Protein AF-A0A7S1IC51-F1 (afdb_monomer)

Organism: NCBI:txid73025

Foldseek 3Di:
DDDDDDDDDDDPPDDDDPPPPPPPDPQPAPPDPDDQQDKDAFFAKWKFWAAQLPDVVAGKFFDPDLCLLADPQRKGWNTAIAIWGFHHIADSVQDDPVPQQVRAGKIFGPRPFMHGLQSDTDDSVDCVNGIGRDHSLRIDGDVRCVVPVLNQAFQEEEEEEAASAPDADDFQDDFRQLQHQCGFLRHPSVVCCLVVVAVCLLRPNRYIYIYTHHHALVSLVVAALVVVVVVIRYPFAAYAYSAQAAQFHPPPPDTRYYHLVSVLVSLVRNVVSRRHYLPWHRSQLQCCQQQVCVLCVCCLAVLLQRFQKDWQFLVNLVVALLVSLVVRQVSSLVSVCNNVPDDVCPDRQQKWKKAGGSDPPQPLIDIGGHSVRSSVSQCCNSVPPRGNTRTIMIGGDDDFQKKKKFKAAQNDQDQDPVVRHGDLDFGPDIWIWDQPDQDPRRTGDTIDTDDPCRCCVPQVVVQPLASSQQRVSVSSSVSVVQVVSCVSPVDRRRMKMWMWGKHDPDRSHIDIHTDHTDIRSRRPSPPPCCSNRSSNSSVLSSLPPPPPPDPPPPPCSVDSSPNDPGDDPPDPPPVPPPPPDPDDDDDDDDDDDD

pLDDT: mean 84.9, std 20.31, range [27.3, 98.75]

Structure (mmCIF, N/CA/C/O backbone):
data_AF-A0A7S1IC51-F1
#
_entry.id   AF-A0A7S1IC51-F1
#
loop_
_atom_site.group_PDB
_atom_site.id
_atom_site.type_symbol
_atom_site.label_atom_id
_atom_site.label_alt_id
_atom_site.label_comp_id
_atom_site.label_asym_id
_atom_site.label_entity_id
_atom_site.label_seq_id
_atom_site.pdbx_PDB_ins_code
_atom_site.Cartn_x
_atom_site.Cartn_y
_atom_site.Cartn_z
_atom_site.occupancy
_atom_site.B_iso_or_equiv
_atom_site.auth_seq_id
_atom_site.auth_comp_id
_atom_site.auth_asym_id
_atom_site.auth_atom_id
_atom_site.pdbx_PDB_model_num
ATOM 1 N N . MET A 1 1 ? 12.422 -2.568 69.561 1.00 38.66 1 MET A N 1
ATOM 2 C CA . MET A 1 1 ? 13.587 -2.508 68.657 1.00 38.66 1 MET A CA 1
ATOM 3 C C . MET A 1 1 ? 13.091 -2.026 67.309 1.00 38.66 1 MET A C 1
ATOM 5 O O . MET A 1 1 ? 12.369 -2.739 66.629 1.00 38.66 1 MET A O 1
ATOM 9 N N . SER A 1 2 ? 13.350 -0.752 67.042 1.00 28.78 2 SER A N 1
ATOM 10 C CA . SER A 1 2 ? 12.939 0.016 65.870 1.00 28.78 2 SER A CA 1
ATOM 11 C C . SER A 1 2 ? 13.886 -0.251 64.702 1.00 28.78 2 SER A C 1
ATOM 13 O O . SER A 1 2 ? 15.068 0.058 64.823 1.00 28.78 2 SER A O 1
ATOM 15 N N . ASN A 1 3 ? 13.374 -0.756 63.580 1.00 28.00 3 ASN A N 1
ATOM 16 C CA . ASN A 1 3 ? 14.108 -0.763 62.316 1.00 28.00 3 ASN A CA 1
ATOM 17 C C . ASN A 1 3 ? 13.422 0.191 61.341 1.00 28.00 3 ASN A C 1
ATOM 19 O O . ASN A 1 3 ? 12.325 -0.067 60.851 1.00 28.00 3 ASN A O 1
ATOM 23 N N . ALA A 1 4 ? 14.090 1.321 61.129 1.00 28.89 4 ALA A N 1
ATOM 24 C CA . ALA A 1 4 ? 13.794 2.294 60.098 1.00 28.89 4 ALA A CA 1
ATOM 25 C C . ALA A 1 4 ? 14.110 1.694 58.719 1.00 28.89 4 ALA A C 1
ATOM 27 O O . ALA A 1 4 ? 15.176 1.109 58.528 1.00 28.89 4 ALA A O 1
ATOM 28 N N . MET A 1 5 ? 13.190 1.849 57.767 1.00 27.64 5 MET A N 1
ATOM 29 C CA . MET A 1 5 ? 13.465 1.631 56.346 1.00 27.64 5 MET A CA 1
ATOM 30 C C . MET A 1 5 ? 14.013 2.925 55.726 1.00 27.64 5 MET A C 1
ATOM 32 O O . MET A 1 5 ? 13.562 4.006 56.116 1.00 27.64 5 MET A O 1
ATOM 36 N N . PRO A 1 6 ? 14.977 2.850 54.792 1.00 33.81 6 PRO A N 1
ATOM 37 C CA . PRO A 1 6 ? 15.568 4.033 54.194 1.00 33.81 6 PRO A CA 1
ATOM 38 C C . PRO A 1 6 ? 14.674 4.641 53.109 1.00 33.81 6 PRO A C 1
ATOM 40 O O . PRO A 1 6 ? 13.937 3.954 52.402 1.00 33.81 6 PRO A O 1
ATOM 43 N N . ASN A 1 7 ? 14.773 5.966 53.033 1.00 30.25 7 ASN A N 1
ATOM 44 C CA . ASN A 1 7 ? 14.053 6.866 52.146 1.00 30.25 7 ASN A CA 1
ATOM 45 C C . ASN A 1 7 ? 14.256 6.562 50.657 1.00 30.25 7 ASN A C 1
ATOM 47 O O . ASN A 1 7 ? 15.326 6.136 50.227 1.00 30.25 7 ASN A O 1
ATOM 51 N N . GLY A 1 8 ? 13.199 6.852 49.897 1.00 29.98 8 GLY A N 1
ATOM 52 C CA . GLY A 1 8 ? 13.109 6.670 48.459 1.00 29.98 8 GLY A CA 1
ATOM 53 C C . GLY A 1 8 ? 14.070 7.542 47.657 1.00 29.98 8 GLY A C 1
ATOM 54 O O . GLY A 1 8 ? 14.261 8.726 47.934 1.00 29.98 8 GLY A O 1
ATOM 55 N N . GLU A 1 9 ? 14.625 6.932 46.616 1.00 29.69 9 GLU A N 1
ATOM 56 C CA . GLU A 1 9 ? 15.309 7.627 45.538 1.00 29.69 9 GLU A CA 1
ATOM 57 C C . GLU A 1 9 ? 14.280 8.249 44.591 1.00 29.69 9 GLU A C 1
ATOM 59 O O . GLU A 1 9 ? 13.342 7.605 44.114 1.00 29.69 9 GLU A O 1
ATOM 64 N N . ALA A 1 10 ? 14.458 9.545 44.349 1.00 32.22 10 ALA A N 1
ATOM 65 C CA . ALA A 1 10 ? 13.688 10.319 43.399 1.00 32.22 10 ALA A CA 1
ATOM 66 C C . ALA A 1 10 ? 13.893 9.761 41.982 1.00 32.22 10 ALA A C 1
ATOM 68 O O . ALA A 1 10 ? 14.991 9.804 41.430 1.00 32.22 10 ALA A O 1
ATOM 69 N N . SER A 1 11 ? 12.806 9.263 41.391 1.00 34.00 11 SER A N 1
ATOM 70 C CA . SER A 1 11 ? 12.702 8.927 39.972 1.00 34.00 11 SER A CA 1
ATOM 71 C C . SER A 1 11 ? 13.034 10.161 39.131 1.00 34.00 11 SER A C 1
ATOM 73 O O . SER A 1 11 ? 12.218 11.078 39.023 1.00 34.00 11 SER A O 1
ATOM 75 N N . SER A 1 12 ? 14.223 10.192 38.526 1.00 29.95 12 SER A N 1
ATOM 76 C CA . SER A 1 12 ? 14.584 11.217 37.555 1.00 29.95 12 SER A CA 1
ATOM 77 C C . SER A 1 12 ? 13.730 11.034 36.297 1.00 29.95 12 SER A C 1
ATOM 79 O O . SER A 1 12 ? 13.879 10.094 35.520 1.00 29.95 12 SER A O 1
ATOM 81 N N . THR A 1 13 ? 12.774 11.937 36.101 1.00 30.81 13 THR A N 1
ATOM 82 C CA . THR A 1 13 ? 12.068 12.102 34.831 1.00 30.81 13 THR A CA 1
ATOM 83 C C . THR A 1 13 ? 13.077 12.556 33.780 1.00 30.81 13 THR A C 1
ATOM 85 O O . THR A 1 13 ? 13.345 13.750 33.645 1.00 30.81 13 THR A O 1
ATOM 88 N N . GLN A 1 14 ? 13.672 11.609 33.051 1.00 31.23 14 GLN A N 1
ATOM 89 C CA . GLN A 1 14 ? 14.371 11.922 31.809 1.00 31.23 14 GLN A CA 1
ATOM 90 C C . GLN A 1 14 ? 13.337 12.434 30.804 1.00 31.23 14 GLN A C 1
ATOM 92 O O . GLN A 1 14 ? 12.499 11.683 30.307 1.00 31.23 14 GLN A O 1
ATOM 97 N N . VAL A 1 15 ? 13.387 13.738 30.540 1.00 33.03 15 VAL A N 1
ATOM 98 C CA . VAL A 1 15 ? 12.672 14.374 29.435 1.00 33.03 15 VAL A CA 1
ATOM 99 C C . VAL A 1 15 ? 13.1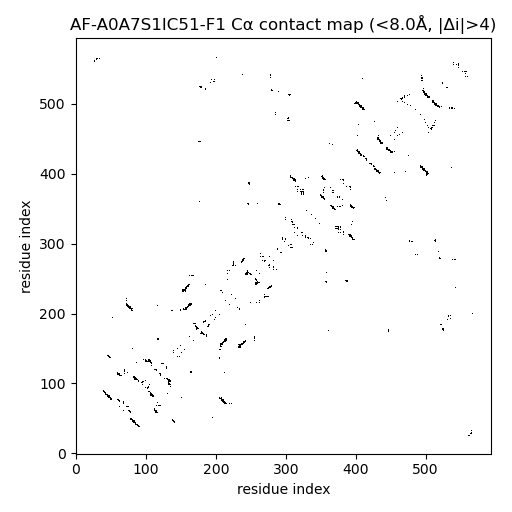89 13.742 28.144 1.00 33.03 15 VAL A C 1
ATOM 101 O O . VAL A 1 15 ? 14.383 13.813 27.853 1.00 33.03 15 VAL A O 1
ATOM 104 N N . TYR A 1 16 ? 12.303 13.085 27.396 1.00 39.78 16 TYR A N 1
ATOM 105 C CA . TYR A 1 16 ? 12.609 12.580 26.062 1.00 39.78 16 TYR A CA 1
ATOM 106 C C . TYR A 1 16 ? 12.909 13.776 25.158 1.00 39.78 16 TYR A C 1
ATOM 108 O O . TYR A 1 16 ? 12.012 14.511 24.754 1.00 39.78 16 TYR A O 1
ATOM 116 N N . VAL A 1 17 ? 14.191 13.992 24.880 1.00 37.69 17 VAL A N 1
ATOM 117 C CA . VAL A 1 17 ? 14.628 14.874 23.803 1.00 37.69 17 VAL A CA 1
ATOM 118 C C . VAL A 1 17 ? 14.586 14.019 22.537 1.00 37.69 17 VAL A C 1
ATOM 120 O O . VAL A 1 17 ? 15.306 13.015 22.487 1.00 37.69 17 VAL A O 1
ATOM 123 N N . PRO A 1 18 ? 13.737 14.335 21.540 1.00 35.00 18 PRO A N 1
ATOM 124 C CA . PRO A 1 18 ? 13.756 13.606 20.281 1.00 35.00 18 PRO A CA 1
ATOM 125 C C . PRO A 1 18 ? 15.179 13.667 19.707 1.00 35.00 18 PRO A C 1
ATOM 127 O O . PRO A 1 18 ? 15.827 14.715 19.811 1.00 35.00 18 PRO A O 1
ATOM 130 N N . PRO A 1 19 ? 15.708 12.557 19.162 1.00 34.34 19 PRO A N 1
ATOM 131 C CA . PRO A 1 19 ? 17.045 12.558 18.588 1.00 34.34 19 PRO A CA 1
ATOM 132 C C . PRO A 1 19 ? 17.149 13.686 17.551 1.00 34.34 19 PRO A C 1
ATOM 134 O O . PRO A 1 19 ? 16.174 13.923 16.830 1.00 34.34 19 PRO A O 1
ATOM 137 N N . PRO A 1 20 ? 18.292 14.398 17.477 1.00 34.94 20 PRO A N 1
ATOM 138 C CA . PRO A 1 20 ? 18.508 15.377 16.423 1.00 34.94 20 PRO A CA 1
ATOM 139 C C . PRO A 1 20 ? 18.232 14.699 15.086 1.00 34.94 20 PRO A C 1
ATOM 141 O O . PRO A 1 20 ? 18.649 13.560 14.875 1.00 34.94 20 PRO A O 1
ATOM 144 N N . GLU A 1 21 ? 17.483 15.386 14.228 1.00 31.12 21 GLU A N 1
ATOM 145 C CA . GLU A 1 21 ? 17.172 14.955 12.872 1.00 31.12 21 GLU A CA 1
ATOM 146 C C . GLU A 1 21 ? 18.506 14.621 12.188 1.00 31.12 21 GLU A C 1
ATOM 148 O O . GLU A 1 21 ? 19.285 15.512 11.842 1.00 31.12 21 GLU A O 1
ATOM 153 N N . ILE A 1 22 ? 18.846 13.327 12.112 1.00 29.47 22 ILE A N 1
ATOM 154 C CA . ILE A 1 22 ? 20.061 12.882 11.438 1.00 29.47 22 ILE A CA 1
ATOM 155 C C . ILE A 1 22 ? 19.772 13.117 9.965 1.00 29.47 22 ILE A C 1
ATOM 157 O O . ILE A 1 22 ? 19.138 12.289 9.310 1.00 29.47 22 ILE A O 1
ATOM 161 N N . ALA A 1 23 ? 20.197 14.276 9.463 1.00 28.09 23 ALA A N 1
ATOM 162 C CA . ALA A 1 23 ? 20.259 14.516 8.037 1.00 28.09 23 ALA A CA 1
ATOM 163 C C . ALA A 1 23 ? 21.002 13.316 7.426 1.00 28.09 23 ALA A C 1
ATOM 165 O O . ALA A 1 23 ? 22.089 12.977 7.916 1.00 28.09 23 ALA A O 1
ATOM 166 N N . PRO A 1 24 ? 20.418 12.621 6.435 1.00 32.72 24 PRO A N 1
ATOM 167 C CA . PRO A 1 24 ? 21.076 11.483 5.819 1.00 32.72 24 PRO A CA 1
ATOM 168 C C . PRO A 1 24 ? 22.470 11.924 5.380 1.00 32.72 24 PRO A C 1
ATOM 170 O O . PRO A 1 24 ? 22.623 12.983 4.764 1.00 32.72 24 PRO A O 1
ATOM 173 N N . ALA A 1 25 ? 23.489 11.149 5.764 1.00 27.92 25 ALA A N 1
ATOM 174 C CA . ALA A 1 25 ? 24.861 11.435 5.375 1.00 27.92 25 ALA A CA 1
ATOM 175 C C . ALA A 1 25 ? 24.888 11.662 3.853 1.00 27.92 25 ALA A C 1
ATOM 177 O O . ALA A 1 25 ? 24.305 10.848 3.127 1.00 27.92 25 ALA A O 1
ATOM 178 N N . PRO A 1 26 ? 25.498 12.758 3.360 1.00 29.22 26 PRO A N 1
ATOM 179 C CA . PRO A 1 26 ? 25.564 13.012 1.932 1.00 29.22 26 PRO A CA 1
ATOM 180 C C . PRO A 1 26 ? 26.176 11.782 1.270 1.00 29.22 26 PRO A C 1
ATOM 182 O O . PRO A 1 26 ? 27.279 11.365 1.629 1.00 29.22 26 PRO A O 1
ATOM 185 N N . LEU A 1 27 ? 25.418 11.171 0.357 1.00 35.22 27 LEU A N 1
ATOM 186 C CA . LEU A 1 27 ? 25.880 10.044 -0.441 1.00 35.22 27 LEU A CA 1
ATOM 187 C C . LEU A 1 27 ? 27.211 10.457 -1.067 1.00 35.22 27 LEU A C 1
ATOM 189 O O . LEU A 1 27 ? 27.258 11.406 -1.853 1.00 35.22 27 LEU A O 1
ATOM 193 N N . ALA A 1 28 ? 28.295 9.797 -0.658 1.00 31.00 28 ALA A N 1
ATOM 194 C CA . ALA A 1 28 ? 29.607 10.016 -1.236 1.00 31.00 28 ALA A CA 1
ATOM 195 C C . ALA A 1 28 ? 29.498 9.685 -2.727 1.00 31.00 28 ALA A C 1
ATOM 197 O O . ALA A 1 28 ? 29.361 8.522 -3.101 1.00 31.00 28 ALA A O 1
ATOM 198 N N . TYR A 1 29 ? 29.471 10.725 -3.560 1.00 40.06 29 TYR A N 1
ATOM 199 C CA . TYR A 1 29 ? 29.497 10.579 -5.005 1.00 40.06 29 TYR A CA 1
ATOM 200 C C . TYR A 1 29 ? 30.818 9.907 -5.359 1.00 40.06 29 TYR A C 1
ATOM 202 O O . TYR A 1 29 ? 31.885 10.489 -5.158 1.00 40.06 29 TYR A O 1
ATOM 210 N N . ASP A 1 30 ? 30.739 8.677 -5.856 1.00 42.66 30 ASP A N 1
ATOM 211 C CA . ASP A 1 30 ? 31.878 8.021 -6.473 1.00 42.66 30 ASP A CA 1
ATOM 212 C C . ASP A 1 30 ? 32.277 8.877 -7.683 1.00 42.66 30 ASP A C 1
ATOM 214 O O . ASP A 1 30 ? 31.517 9.023 -8.642 1.00 42.66 30 ASP A O 1
ATOM 218 N N . SER A 1 31 ? 33.425 9.546 -7.597 1.00 40.31 31 SER A N 1
ATOM 219 C CA . SER A 1 31 ? 33.919 10.509 -8.585 1.00 40.31 31 SER A CA 1
ATOM 220 C C . SER A 1 31 ? 34.527 9.818 -9.805 1.00 40.31 31 SER A C 1
ATOM 222 O O . SER A 1 31 ? 35.493 10.307 -10.398 1.00 40.31 31 SER A O 1
ATOM 224 N N . THR A 1 32 ? 33.967 8.672 -10.196 1.00 49.88 32 THR A N 1
ATOM 225 C CA . THR A 1 32 ? 34.357 7.996 -11.425 1.00 49.88 32 THR A CA 1
ATOM 226 C C . THR A 1 32 ? 34.140 8.961 -12.595 1.00 49.88 32 THR A C 1
ATOM 228 O O . THR A 1 32 ? 33.057 9.540 -12.727 1.00 49.88 32 THR A O 1
ATOM 231 N N . PRO A 1 33 ? 35.172 9.207 -13.424 1.00 51.62 33 PRO A N 1
ATOM 232 C CA . PRO A 1 33 ? 35.072 10.148 -14.526 1.00 51.62 33 PRO A CA 1
ATOM 233 C C . PRO A 1 33 ? 33.931 9.722 -15.445 1.00 51.62 33 PRO A C 1
ATOM 235 O O . PRO A 1 33 ? 33.856 8.566 -15.863 1.00 51.62 33 PRO A O 1
ATOM 238 N N . TYR A 1 34 ? 33.036 10.667 -15.725 1.00 60.25 34 TYR A N 1
ATOM 239 C CA . TYR A 1 34 ? 31.889 10.461 -16.596 1.00 60.25 34 TYR A CA 1
ATOM 240 C C . TYR A 1 34 ? 32.381 9.957 -17.952 1.00 60.25 34 TYR A C 1
ATOM 242 O O . TYR A 1 34 ? 33.059 10.689 -18.677 1.00 60.25 34 TYR A O 1
ATOM 250 N N . GLN A 1 35 ? 32.087 8.699 -18.286 1.00 69.94 35 GLN A N 1
ATOM 251 C CA . GLN A 1 35 ? 32.338 8.228 -19.639 1.00 69.94 35 GLN A CA 1
ATOM 252 C C . GLN A 1 35 ? 31.358 8.953 -20.567 1.00 69.94 35 GLN A C 1
ATOM 254 O O . GLN A 1 35 ? 30.153 8.914 -20.307 1.00 69.94 35 GLN A O 1
ATOM 259 N N . PRO A 1 36 ? 31.844 9.646 -21.612 1.00 82.12 36 PRO A N 1
ATOM 260 C CA . PRO A 1 36 ? 30.962 10.317 -22.553 1.00 82.12 36 PRO A CA 1
ATOM 261 C C . PRO A 1 36 ? 30.032 9.290 -23.201 1.00 82.12 36 PRO A C 1
ATOM 263 O O . PRO A 1 36 ? 30.446 8.166 -23.500 1.00 82.12 36 PRO A O 1
ATOM 266 N N . PHE A 1 37 ? 28.770 9.670 -23.410 1.00 91.44 37 PHE A N 1
ATOM 267 C CA . PHE A 1 37 ? 27.820 8.803 -24.099 1.00 91.44 37 PHE A CA 1
ATOM 268 C C . PHE A 1 37 ? 28.317 8.479 -25.514 1.00 91.44 37 PHE A C 1
ATOM 270 O O . PHE A 1 37 ? 28.931 9.332 -26.160 1.00 91.44 37 PHE A O 1
ATOM 277 N N . PRO A 1 38 ? 28.064 7.265 -26.024 1.00 92.81 38 PRO A N 1
ATOM 278 C CA . PRO A 1 38 ? 28.417 6.932 -27.395 1.00 92.81 38 PRO A CA 1
ATOM 279 C C . PRO A 1 38 ? 27.559 7.735 -28.387 1.00 92.81 38 PRO A C 1
ATOM 281 O O . PRO A 1 38 ? 26.412 8.080 -28.109 1.00 92.81 38 PRO A O 1
ATOM 284 N N . ARG A 1 39 ? 28.121 8.009 -29.568 1.00 95.62 39 ARG A N 1
ATOM 285 C CA . ARG A 1 39 ? 27.378 8.518 -30.734 1.00 95.62 39 ARG A CA 1
ATOM 286 C C . ARG A 1 39 ? 26.553 7.394 -31.347 1.00 95.62 39 ARG A C 1
ATOM 288 O O . ARG A 1 39 ? 27.092 6.304 -31.498 1.00 95.62 39 ARG A O 1
ATOM 295 N N . TYR A 1 40 ? 25.311 7.643 -31.738 1.00 96.88 40 TYR A N 1
ATOM 296 C CA . TYR A 1 40 ? 24.493 6.650 -32.451 1.00 96.88 40 TYR A CA 1
ATOM 297 C C . TYR A 1 40 ? 24.182 7.136 -33.859 1.00 96.88 40 TYR A C 1
ATOM 299 O O . TYR A 1 40 ? 24.069 8.344 -34.073 1.00 96.88 40 TYR A O 1
ATOM 307 N N . SER A 1 41 ? 24.048 6.204 -34.798 1.00 97.94 41 SER A N 1
ATOM 308 C CA . SER A 1 41 ? 23.708 6.526 -36.185 1.00 97.94 41 SER A CA 1
ATOM 309 C C . SER A 1 41 ? 22.246 6.220 -36.487 1.00 97.94 41 SER A C 1
ATOM 311 O O . SER A 1 41 ? 21.680 5.253 -35.978 1.00 97.94 41 SER A O 1
ATOM 313 N N . GLN A 1 42 ? 21.636 7.020 -37.356 1.00 98.00 42 GLN A N 1
ATOM 314 C CA . GLN A 1 42 ? 20.299 6.769 -37.877 1.00 98.00 42 GLN A CA 1
ATOM 315 C C . GLN A 1 42 ? 20.190 5.350 -38.462 1.00 98.00 42 GLN A C 1
ATOM 317 O O . GLN A 1 42 ? 21.082 4.876 -39.166 1.00 98.00 42 GLN A O 1
ATOM 322 N N . GLY A 1 43 ? 19.076 4.673 -38.183 1.00 97.44 43 GLY A N 1
ATOM 323 C CA . GLY A 1 43 ? 18.803 3.312 -38.649 1.00 97.44 43 GLY A CA 1
ATOM 324 C C . GLY A 1 43 ? 19.504 2.206 -37.852 1.00 97.44 43 GLY A C 1
ATOM 325 O O . GLY A 1 43 ? 19.247 1.020 -38.073 1.00 97.44 43 GLY A O 1
ATOM 326 N N . GLU A 1 44 ? 20.375 2.562 -36.902 1.00 98.06 44 GLU A N 1
ATOM 327 C CA . GLU A 1 44 ? 21.010 1.601 -36.004 1.00 98.06 44 GLU A CA 1
ATOM 328 C C . GLU A 1 44 ? 19.941 0.871 -35.177 1.00 98.06 44 GLU A C 1
ATOM 330 O O . GLU A 1 44 ? 19.018 1.481 -34.630 1.00 98.06 44 GLU A O 1
ATOM 335 N N . LYS A 1 45 ? 20.049 -0.460 -35.092 1.00 98.12 45 LYS A N 1
ATOM 336 C CA . LYS A 1 45 ? 19.177 -1.280 -34.245 1.00 98.12 45 LYS A CA 1
ATOM 337 C C . LYS A 1 45 ? 19.740 -1.309 -32.834 1.00 98.12 45 LYS A C 1
ATOM 339 O O . LYS A 1 45 ? 20.918 -1.605 -32.637 1.00 98.12 45 LYS A O 1
ATOM 344 N N . VAL A 1 46 ? 18.884 -1.037 -31.859 1.00 97.88 46 VAL A N 1
ATOM 345 C CA . VAL A 1 46 ? 19.259 -0.961 -30.446 1.00 97.88 46 VAL A CA 1
ATOM 346 C C . VAL A 1 46 ? 18.212 -1.628 -29.565 1.00 97.88 46 VAL A C 1
ATOM 348 O O . VAL A 1 46 ? 17.053 -1.804 -29.949 1.00 97.88 46 VAL A O 1
ATOM 351 N N . TYR A 1 47 ? 18.621 -1.959 -28.348 1.00 98.00 47 TYR A N 1
ATOM 352 C CA . TYR A 1 47 ? 17.703 -2.157 -27.242 1.00 98.00 47 TYR A CA 1
ATOM 353 C C . TYR A 1 47 ? 17.490 -0.829 -26.525 1.00 98.00 47 TYR A C 1
ATOM 355 O O . TYR A 1 47 ? 18.432 -0.066 -26.302 1.00 98.00 47 TYR A O 1
ATOM 363 N N . VAL A 1 48 ? 16.247 -0.574 -26.138 1.00 97.38 48 VAL A N 1
ATOM 364 C CA . VAL A 1 48 ? 15.864 0.587 -25.343 1.00 97.38 48 VAL A CA 1
ATOM 365 C C . VAL A 1 48 ? 15.139 0.142 -24.081 1.00 97.38 48 VAL A C 1
ATOM 367 O O . VAL A 1 48 ? 14.245 -0.700 -24.132 1.00 97.38 48 VAL A O 1
ATOM 370 N N . PHE A 1 49 ? 15.520 0.698 -22.938 1.00 97.50 49 PHE A N 1
ATOM 371 C CA . PHE A 1 49 ? 14.815 0.514 -21.681 1.00 97.50 49 PHE A CA 1
ATOM 372 C C . PHE A 1 49 ? 13.583 1.419 -21.671 1.00 97.50 49 PHE A C 1
ATOM 374 O O . PHE A 1 49 ? 13.685 2.625 -21.431 1.00 97.50 49 PHE A O 1
ATOM 381 N N . TYR A 1 50 ? 12.428 0.842 -21.983 1.00 96.62 50 TYR A N 1
ATOM 382 C CA . TYR A 1 50 ? 11.144 1.528 -21.982 1.00 96.62 50 TYR A CA 1
ATOM 383 C C . TYR A 1 50 ? 10.674 1.805 -20.549 1.00 96.62 50 TYR A C 1
ATOM 385 O O . TYR A 1 50 ? 10.927 1.000 -19.650 1.00 96.62 50 TYR A O 1
ATOM 393 N N . ARG A 1 51 ? 9.996 2.939 -20.343 1.00 95.31 51 ARG A N 1
ATOM 394 C CA . ARG A 1 51 ? 9.417 3.341 -19.055 1.00 95.31 51 ARG A CA 1
ATOM 395 C C . ARG A 1 51 ? 8.037 3.940 -19.256 1.00 95.31 51 ARG A C 1
ATOM 397 O O . ARG A 1 51 ? 7.897 5.052 -19.757 1.00 95.31 51 ARG A O 1
ATOM 404 N N . PHE A 1 52 ? 7.020 3.227 -18.801 1.00 93.19 52 PHE A N 1
ATOM 405 C CA . PHE A 1 52 ? 5.626 3.600 -19.002 1.00 93.19 52 PHE A CA 1
ATOM 406 C C . PHE A 1 52 ? 5.253 4.944 -18.387 1.00 93.19 52 PHE A C 1
ATOM 408 O O . PHE A 1 52 ? 4.538 5.721 -19.002 1.00 93.19 52 PHE A O 1
ATOM 415 N N . GLN A 1 53 ? 5.717 5.237 -17.169 1.00 89.88 53 GLN A N 1
ATOM 416 C CA . GLN A 1 53 ? 5.319 6.449 -16.440 1.00 89.88 53 GLN A CA 1
ATOM 417 C C . GLN A 1 53 ? 6.203 7.670 -16.763 1.00 89.88 53 GLN A C 1
ATOM 419 O O . GLN A 1 53 ? 5.973 8.758 -16.218 1.00 89.88 53 GLN A O 1
ATOM 424 N N . GLN A 1 54 ? 7.189 7.517 -17.659 1.00 87.19 54 GLN A N 1
ATOM 425 C CA . GLN A 1 54 ? 8.081 8.596 -18.084 1.00 87.19 54 GLN A CA 1
ATOM 426 C C . GLN A 1 54 ? 7.314 9.696 -18.837 1.00 87.19 54 GLN A C 1
ATOM 428 O O . GLN A 1 54 ? 7.597 10.881 -18.629 1.00 87.19 54 GLN A O 1
ATOM 433 N N . ASN A 1 55 ? 6.322 9.320 -19.655 1.00 81.06 55 ASN A N 1
ATOM 434 C CA . ASN A 1 55 ? 5.458 10.242 -20.389 1.00 81.06 55 ASN A CA 1
ATOM 435 C C . ASN A 1 55 ? 3.964 9.949 -20.122 1.00 81.06 55 ASN A C 1
ATOM 437 O O . ASN A 1 55 ? 3.371 9.102 -20.784 1.00 81.06 55 ASN A O 1
ATOM 441 N N . PRO A 1 56 ? 3.325 10.642 -19.161 1.00 74.56 56 PRO A N 1
ATOM 442 C CA . PRO A 1 56 ? 1.962 10.324 -18.734 1.00 74.56 56 PRO A CA 1
ATOM 443 C C . PRO A 1 56 ? 0.872 10.710 -19.744 1.00 74.56 56 PRO A C 1
ATOM 445 O O . PRO A 1 56 ? -0.278 10.323 -19.550 1.00 74.56 56 PRO A O 1
ATOM 448 N N . GLU A 1 57 ? 1.196 11.481 -20.788 1.00 73.69 57 GLU A N 1
ATOM 449 C CA . GLU A 1 57 ? 0.222 11.883 -21.812 1.00 73.69 57 GLU A CA 1
ATOM 450 C C . GLU A 1 57 ? -0.230 10.679 -22.656 1.00 73.69 57 GLU A C 1
ATOM 452 O O . GLU A 1 57 ? -1.393 10.606 -23.056 1.00 73.69 57 GLU A O 1
ATOM 457 N N . GLU A 1 58 ? 0.658 9.700 -22.857 1.00 70.19 58 GLU A N 1
ATOM 458 C CA . GLU A 1 58 ? 0.448 8.565 -23.752 1.00 70.19 58 GLU A CA 1
ATOM 459 C C . GLU A 1 58 ? 1.044 7.273 -23.180 1.00 70.19 58 GLU A C 1
ATOM 461 O O . GLU A 1 58 ? 2.237 6.995 -23.267 1.00 70.19 58 GLU A O 1
ATOM 466 N N . LEU A 1 59 ? 0.176 6.471 -22.566 1.00 86.44 59 LEU A N 1
ATOM 467 C CA . LEU A 1 59 ? 0.556 5.311 -21.769 1.00 86.44 59 LEU A CA 1
ATOM 468 C C . LEU A 1 59 ? 0.328 3.998 -22.537 1.00 86.44 59 LEU A C 1
ATOM 470 O O . LEU A 1 59 ? -0.753 3.398 -22.458 1.00 86.44 59 LEU A O 1
ATOM 474 N N . TRP A 1 60 ? 1.360 3.544 -23.249 1.00 93.38 60 TRP A N 1
ATOM 475 C CA . TRP A 1 60 ? 1.362 2.336 -24.084 1.00 93.38 60 TRP A CA 1
ATOM 476 C C . TRP A 1 60 ? 2.331 1.287 -23.541 1.00 93.38 60 TRP A C 1
ATOM 478 O O . TRP A 1 60 ? 3.311 1.621 -22.899 1.00 93.38 60 TRP A O 1
ATOM 488 N N . PHE A 1 61 ? 2.088 0.003 -23.767 1.00 95.62 61 PHE A N 1
ATOM 489 C CA . PHE A 1 61 ? 3.005 -1.043 -23.323 1.00 95.62 61 PHE A CA 1
ATOM 490 C C . PHE A 1 61 ? 3.075 -2.198 -24.329 1.00 95.62 61 PHE A C 1
ATOM 492 O O . PHE A 1 61 ? 2.046 -2.569 -24.911 1.00 95.62 61 PHE A O 1
ATOM 499 N N . PRO A 1 62 ? 4.265 -2.786 -24.550 1.00 96.50 62 PRO A N 1
ATOM 500 C CA . PRO A 1 62 ? 4.423 -3.967 -25.376 1.00 96.50 62 PRO A CA 1
ATOM 501 C C . PRO A 1 62 ? 3.784 -5.193 -24.721 1.00 96.50 62 PRO A C 1
ATOM 503 O O . PRO A 1 62 ? 3.928 -5.453 -23.524 1.00 96.50 62 PRO A O 1
ATOM 506 N N . THR A 1 63 ? 3.116 -5.996 -25.539 1.00 97.25 63 THR A N 1
ATOM 507 C CA . THR A 1 63 ? 2.460 -7.248 -25.138 1.00 97.25 63 THR A CA 1
ATOM 508 C C . THR A 1 63 ? 3.037 -8.424 -25.915 1.00 97.25 63 THR A C 1
ATOM 510 O O . THR A 1 63 ? 3.538 -8.254 -27.025 1.00 97.25 63 THR A O 1
ATOM 513 N N . ALA A 1 64 ? 2.980 -9.632 -25.352 1.00 96.12 64 ALA A N 1
ATOM 514 C CA . ALA A 1 64 ? 3.537 -10.817 -26.011 1.00 96.12 64 ALA A CA 1
ATOM 515 C C . ALA A 1 64 ? 2.824 -11.149 -27.335 1.00 96.12 64 ALA A C 1
ATOM 517 O O . ALA A 1 64 ? 3.440 -11.653 -28.270 1.00 96.12 64 ALA A O 1
ATOM 518 N N . ASN A 1 65 ? 1.522 -10.876 -27.405 1.00 96.56 65 ASN A N 1
ATOM 519 C CA . ASN A 1 65 ? 0.680 -11.062 -28.579 1.00 96.56 65 ASN A CA 1
ATOM 520 C C . ASN A 1 65 ? -0.543 -10.137 -28.486 1.00 96.56 65 ASN A C 1
ATOM 522 O O . ASN A 1 65 ? -0.853 -9.602 -27.420 1.00 96.56 65 ASN A O 1
ATOM 526 N N . ALA A 1 66 ? -1.278 -10.007 -29.591 1.00 96.50 66 ALA A N 1
ATOM 527 C CA . ALA A 1 66 ? -2.456 -9.150 -29.662 1.00 96.50 66 ALA A CA 1
ATOM 528 C C . ALA A 1 66 ? -3.548 -9.484 -28.625 1.00 96.50 66 ALA A C 1
ATOM 530 O O . ALA A 1 66 ? -4.185 -8.577 -28.090 1.00 96.50 66 ALA A O 1
ATOM 531 N N . LEU A 1 67 ? -3.757 -10.767 -28.296 1.00 96.81 67 LEU A N 1
ATOM 532 C CA . LEU A 1 67 ? -4.781 -11.172 -27.325 1.00 96.81 67 LEU A CA 1
ATOM 533 C C . LEU A 1 67 ? -4.456 -10.658 -25.920 1.00 96.81 67 LEU A C 1
ATOM 535 O O . LEU A 1 67 ? -5.358 -10.193 -25.229 1.00 96.81 67 LEU A O 1
ATOM 539 N N . SER A 1 68 ? -3.179 -10.665 -25.525 1.00 96.88 68 SER A N 1
ATOM 540 C CA . SER A 1 68 ? -2.725 -10.114 -24.241 1.00 96.88 68 SER A CA 1
ATOM 541 C C . SER A 1 68 ? -2.940 -8.602 -24.114 1.00 96.88 68 SER A C 1
ATOM 543 O O . SER A 1 68 ? -3.016 -8.096 -22.997 1.00 96.88 68 SER A O 1
ATOM 545 N N . GLY A 1 69 ? -3.043 -7.878 -25.232 1.00 96.06 69 GLY A N 1
ATOM 546 C CA . GLY A 1 69 ? -3.358 -6.449 -25.249 1.00 96.06 69 GLY A CA 1
ATOM 547 C C . GLY A 1 69 ? -4.849 -6.133 -25.335 1.00 96.06 69 GLY A C 1
ATOM 548 O O . GLY A 1 69 ? -5.310 -5.168 -24.732 1.00 96.06 69 GLY A O 1
ATOM 549 N N . ILE A 1 70 ? -5.625 -6.950 -26.049 1.00 95.62 70 ILE A N 1
ATOM 550 C CA . ILE A 1 70 ? -7.052 -6.697 -26.296 1.00 95.62 70 ILE A CA 1
ATOM 551 C C . ILE A 1 70 ? -7.917 -7.229 -25.144 1.00 95.62 70 ILE A C 1
ATOM 553 O O . ILE A 1 70 ? -8.804 -6.524 -24.645 1.00 95.62 70 ILE A O 1
ATOM 557 N N . CYS A 1 71 ? -7.668 -8.466 -24.709 1.00 96.00 71 CYS A N 1
ATOM 558 C CA . CYS A 1 71 ? -8.496 -9.171 -23.734 1.00 96.00 71 CYS A CA 1
ATOM 559 C C . CYS A 1 71 ? -8.098 -8.817 -22.297 1.00 96.00 71 CYS A C 1
ATOM 561 O O . CYS A 1 71 ? -6.920 -8.708 -21.982 1.00 96.00 71 CYS A O 1
ATOM 563 N N . ALA A 1 72 ? -9.085 -8.669 -21.408 1.00 94.88 72 ALA A N 1
ATOM 564 C CA . ALA A 1 72 ? -8.831 -8.466 -19.983 1.00 94.88 72 ALA A CA 1
ATOM 565 C C . ALA A 1 72 ? -8.725 -9.812 -19.223 1.00 94.88 72 ALA A C 1
ATOM 567 O O . ALA A 1 72 ? -9.541 -10.708 -19.490 1.00 94.88 72 ALA A O 1
ATOM 568 N N . PRO A 1 73 ? -7.787 -9.946 -18.262 1.00 97.44 73 PRO A N 1
ATOM 569 C CA . PRO A 1 73 ? -6.775 -8.957 -17.876 1.00 97.44 73 PRO A CA 1
ATOM 570 C C . PRO A 1 73 ? -5.738 -8.731 -18.981 1.00 97.44 73 PRO A C 1
ATOM 572 O O . PRO A 1 73 ? -5.282 -9.684 -19.611 1.00 97.44 73 PRO A O 1
ATOM 575 N N . ARG A 1 74 ? -5.363 -7.467 -19.204 1.00 97.69 74 ARG A N 1
ATOM 576 C CA . ARG A 1 74 ? -4.363 -7.111 -20.222 1.00 97.69 74 ARG A CA 1
ATOM 577 C C . ARG A 1 74 ? -2.984 -7.160 -19.601 1.00 97.69 74 ARG A C 1
ATOM 579 O O . ARG A 1 74 ? -2.789 -6.600 -18.524 1.00 97.69 74 ARG A O 1
ATOM 586 N N . ILE A 1 75 ? -2.047 -7.822 -20.263 1.00 98.25 75 ILE A N 1
ATOM 587 C CA . ILE A 1 75 ? -0.751 -8.170 -19.678 1.00 98.25 75 ILE A CA 1
ATOM 588 C C . ILE A 1 75 ? 0.366 -7.782 -20.640 1.00 98.25 75 ILE A C 1
ATOM 590 O O . ILE A 1 75 ? 0.378 -8.204 -21.798 1.00 98.25 75 ILE A O 1
ATOM 594 N N . GLY A 1 76 ? 1.334 -7.014 -20.147 1.00 97.94 76 GLY A N 1
ATOM 595 C CA . GLY A 1 76 ? 2.542 -6.686 -20.896 1.00 97.94 76 GLY A CA 1
ATOM 596 C C . GLY A 1 76 ? 3.537 -5.861 -20.087 1.00 97.94 76 GLY A C 1
ATOM 597 O O . GLY A 1 76 ? 3.290 -5.536 -18.926 1.00 97.94 76 GLY A O 1
ATOM 598 N N . TYR A 1 77 ? 4.691 -5.567 -20.678 1.00 97.88 77 TYR A N 1
ATOM 599 C CA . TYR A 1 77 ? 5.793 -4.927 -19.960 1.00 97.88 77 TYR A CA 1
ATOM 600 C C . TYR A 1 77 ? 5.639 -3.414 -19.994 1.00 97.88 77 TYR A C 1
ATOM 602 O O . TYR A 1 77 ? 5.713 -2.820 -21.058 1.00 97.88 77 TYR A O 1
ATOM 610 N N . SER A 1 78 ? 5.424 -2.779 -18.848 1.00 96.88 78 SER A N 1
ATOM 611 C CA . SER A 1 78 ? 5.387 -1.318 -18.757 1.00 96.88 78 SER A CA 1
ATOM 612 C C . SER A 1 78 ? 6.789 -0.729 -18.603 1.00 96.88 78 SER A C 1
ATOM 614 O O . SER A 1 78 ? 7.059 0.367 -19.079 1.00 96.88 78 SER A O 1
ATOM 616 N N . ASP A 1 79 ? 7.710 -1.479 -18.007 1.00 97.81 79 ASP A N 1
ATOM 617 C CA . ASP A 1 79 ? 9.094 -1.053 -17.855 1.00 97.81 79 ASP A CA 1
ATOM 618 C C . ASP A 1 79 ? 10.004 -2.226 -18.197 1.00 97.81 79 ASP A C 1
ATOM 620 O O . ASP A 1 79 ? 9.722 -3.367 -17.816 1.00 97.81 79 ASP A O 1
ATOM 624 N N . GLY A 1 80 ? 11.097 -1.959 -18.900 1.00 97.19 80 GLY A N 1
ATOM 625 C CA . GLY A 1 80 ? 12.065 -2.985 -19.268 1.00 97.19 80 GLY A CA 1
ATOM 626 C C . GLY A 1 80 ? 12.640 -2.793 -20.661 1.00 97.19 80 GLY A C 1
ATOM 627 O O . GLY A 1 80 ? 12.251 -1.904 -21.419 1.00 97.19 80 GLY A O 1
ATOM 628 N N . TRP A 1 81 ? 13.593 -3.650 -21.007 1.00 97.56 81 TRP A N 1
ATOM 629 C CA . TRP A 1 81 ? 14.236 -3.613 -22.312 1.00 97.56 81 TRP A CA 1
ATOM 630 C C . TRP A 1 81 ? 13.308 -4.102 -23.431 1.00 97.56 81 TRP A C 1
ATOM 632 O O . TRP A 1 81 ? 12.725 -5.183 -23.351 1.00 97.56 81 TRP A O 1
ATOM 642 N N . THR A 1 82 ? 13.222 -3.318 -24.503 1.00 96.38 82 THR A N 1
ATOM 643 C CA . THR A 1 82 ? 12.518 -3.636 -25.750 1.00 96.38 82 THR A CA 1
ATOM 644 C C . THR A 1 82 ? 13.388 -3.276 -26.956 1.00 96.38 82 THR A C 1
ATOM 646 O O . THR A 1 82 ? 14.459 -2.686 -26.809 1.00 96.38 82 THR A O 1
ATOM 649 N N . THR A 1 83 ? 12.965 -3.651 -28.159 1.00 96.75 83 THR A N 1
ATOM 650 C CA . THR A 1 83 ? 13.709 -3.391 -29.395 1.00 96.75 83 THR A CA 1
ATOM 651 C C . THR A 1 83 ? 13.284 -2.073 -30.036 1.00 96.75 83 THR A C 1
ATOM 653 O O . THR A 1 83 ? 12.097 -1.733 -30.091 1.00 96.75 83 THR A O 1
ATOM 656 N N . ALA A 1 84 ? 14.252 -1.342 -30.587 1.00 97.44 84 ALA A N 1
ATOM 657 C CA . ALA A 1 84 ? 14.020 -0.090 -31.293 1.00 97.44 84 ALA A CA 1
ATOM 658 C C . ALA A 1 84 ? 15.055 0.163 -32.402 1.00 97.44 84 ALA A C 1
ATOM 660 O O . ALA A 1 84 ? 16.017 -0.585 -32.583 1.00 97.44 84 ALA A O 1
ATOM 661 N N . GLU A 1 85 ? 14.820 1.220 -33.168 1.00 97.50 85 GLU A N 1
ATOM 662 C CA . GLU A 1 85 ? 15.709 1.739 -34.203 1.00 97.50 85 GLU A CA 1
ATOM 663 C C . GLU A 1 85 ? 15.899 3.245 -34.020 1.00 97.50 85 GLU A C 1
ATOM 665 O O . GLU A 1 85 ? 14.953 3.949 -33.667 1.00 97.50 85 GLU A O 1
ATOM 670 N N . LEU A 1 86 ? 17.107 3.745 -34.265 1.00 98.00 86 LEU A N 1
ATOM 671 C CA . LEU A 1 86 ? 17.411 5.175 -34.206 1.00 98.00 86 LEU A CA 1
ATOM 672 C C . LEU A 1 86 ? 16.734 5.921 -35.357 1.00 98.00 86 LEU A C 1
ATOM 674 O O . LEU A 1 86 ? 16.913 5.573 -36.525 1.00 98.00 86 LEU A O 1
ATOM 678 N N . VAL A 1 87 ? 15.985 6.976 -35.039 1.00 97.62 87 VAL A N 1
ATOM 679 C CA . VAL A 1 87 ? 15.283 7.785 -36.050 1.00 97.62 87 VAL A CA 1
ATOM 680 C C . VAL A 1 87 ? 16.209 8.808 -36.701 1.00 97.62 87 VAL A C 1
ATOM 682 O O . VAL A 1 87 ? 16.029 9.122 -37.876 1.00 97.62 87 VAL A O 1
ATOM 685 N N . GLU A 1 88 ? 17.212 9.283 -35.968 1.00 97.44 88 GLU A N 1
ATOM 686 C CA . GLU A 1 88 ? 18.222 10.244 -36.413 1.00 97.44 88 GLU A CA 1
ATOM 687 C C . GLU A 1 88 ? 19.565 9.991 -35.712 1.00 97.44 88 GLU A C 1
ATOM 689 O O . GLU A 1 88 ? 19.639 9.226 -34.746 1.00 97.44 88 GLU A O 1
ATOM 694 N N . ASP A 1 89 ? 20.631 10.621 -36.212 1.00 98.00 89 ASP A N 1
ATOM 695 C CA . ASP A 1 89 ? 21.949 10.574 -35.578 1.00 98.00 89 ASP A CA 1
ATOM 696 C C . ASP A 1 89 ? 21.911 11.251 -34.198 1.00 98.00 89 ASP A C 1
ATOM 698 O O . ASP A 1 89 ? 21.448 12.385 -34.058 1.00 98.00 89 ASP A O 1
ATOM 702 N N . PHE A 1 90 ? 22.469 10.593 -33.183 1.00 97.75 90 PHE A N 1
ATOM 703 C CA . PHE A 1 90 ? 22.599 11.156 -31.841 1.00 97.75 90 PHE A CA 1
ATOM 704 C C . PHE A 1 90 ? 24.021 11.657 -31.585 1.00 97.75 90 PHE A C 1
ATOM 706 O O . PHE A 1 90 ? 24.995 10.899 -31.662 1.00 97.75 90 PHE A O 1
ATOM 713 N N . ASP A 1 91 ? 24.119 12.931 -31.205 1.00 96.25 91 ASP A N 1
ATOM 714 C CA . ASP A 1 91 ? 25.367 13.588 -30.830 1.00 96.25 91 ASP A CA 1
ATOM 715 C C . ASP A 1 91 ? 25.406 13.845 -29.310 1.00 96.25 91 ASP A C 1
ATOM 717 O O . ASP A 1 91 ? 24.677 14.716 -28.819 1.00 96.25 91 ASP A O 1
ATOM 721 N N . PRO A 1 92 ? 26.252 13.126 -28.548 1.00 95.88 92 PRO A N 1
ATOM 722 C CA . PRO A 1 92 ? 26.329 13.253 -27.096 1.00 95.88 92 PRO A CA 1
ATOM 723 C C . PRO A 1 92 ? 26.758 14.655 -26.656 1.00 95.88 92 PRO A C 1
ATOM 725 O O . PRO A 1 92 ? 26.390 15.081 -25.563 1.00 95.88 92 PRO A O 1
ATOM 728 N N . ASP A 1 93 ? 27.462 15.400 -27.514 1.00 95.38 93 ASP A N 1
ATOM 729 C CA . ASP A 1 93 ? 27.915 16.764 -27.232 1.00 95.38 93 ASP A CA 1
ATOM 730 C C . ASP A 1 93 ? 26.745 17.771 -27.209 1.00 95.38 93 ASP A C 1
ATOM 732 O O . ASP A 1 93 ? 26.869 18.871 -26.667 1.00 95.38 93 ASP A O 1
ATOM 736 N N . LYS A 1 94 ? 25.587 17.398 -27.774 1.00 95.44 94 LYS A N 1
ATOM 737 C CA . LYS A 1 94 ? 24.354 18.206 -27.793 1.00 95.44 94 LYS A CA 1
ATOM 738 C C . LYS A 1 94 ? 23.334 17.778 -26.739 1.00 95.44 94 LYS A C 1
ATOM 740 O O . LYS A 1 94 ? 22.323 18.462 -26.565 1.00 95.44 94 LYS A O 1
ATOM 745 N N . PHE A 1 95 ? 23.574 16.663 -26.052 1.00 95.62 95 PHE A N 1
ATOM 746 C CA . PHE A 1 95 ? 22.640 16.118 -25.076 1.00 95.62 95 PHE A CA 1
ATOM 747 C C . PHE A 1 95 ? 22.499 17.034 -23.858 1.00 95.62 95 PHE A C 1
ATOM 749 O O . PHE A 1 95 ? 23.480 17.487 -23.267 1.00 95.62 95 PHE A O 1
ATOM 756 N N . ASN A 1 96 ? 21.256 17.269 -23.440 1.00 93.25 96 ASN A N 1
ATOM 757 C CA . ASN A 1 96 ? 20.942 17.998 -22.223 1.00 93.25 96 ASN A CA 1
ATOM 758 C C . ASN A 1 96 ? 19.917 17.216 -21.392 1.00 93.25 96 ASN A C 1
ATOM 760 O O . ASN A 1 96 ? 18.753 17.080 -21.766 1.00 93.25 96 ASN A O 1
ATOM 764 N N . GLU A 1 97 ? 20.338 16.766 -20.211 1.00 91.19 97 GLU A N 1
ATOM 765 C CA . GLU A 1 97 ? 19.530 15.974 -19.271 1.00 91.19 97 GLU A CA 1
ATOM 766 C C . GLU A 1 97 ? 18.230 16.675 -18.824 1.00 91.19 97 GLU A C 1
ATOM 768 O O . GLU A 1 97 ? 17.240 16.026 -18.481 1.00 91.19 97 GLU A O 1
ATOM 773 N N . TYR A 1 98 ? 18.181 18.009 -18.883 1.00 91.25 98 TYR A N 1
ATOM 774 C CA . TYR A 1 98 ? 16.983 18.796 -18.573 1.00 91.25 98 TYR A CA 1
ATOM 775 C C . TYR A 1 98 ? 16.062 19.001 -19.783 1.00 91.25 98 TYR A C 1
ATOM 777 O O . TYR A 1 98 ? 14.943 19.488 -19.627 1.00 91.25 98 TYR A O 1
ATOM 785 N N . ARG A 1 99 ? 16.515 18.633 -20.987 1.00 93.00 99 ARG A N 1
ATOM 786 C CA . ARG A 1 99 ? 15.783 18.743 -22.257 1.00 93.00 99 ARG A CA 1
ATOM 787 C C . ARG A 1 99 ? 15.797 17.421 -23.026 1.00 93.00 99 ARG A C 1
ATOM 789 O O . ARG A 1 99 ? 15.994 17.416 -24.239 1.00 93.00 99 ARG A O 1
ATOM 796 N N . ILE A 1 100 ? 15.563 16.304 -22.332 1.00 93.38 100 ILE A N 1
ATOM 797 C CA . ILE A 1 100 ? 15.556 14.960 -22.944 1.00 93.38 100 ILE A CA 1
ATOM 798 C C . ILE A 1 100 ? 14.607 14.913 -24.143 1.00 93.38 100 ILE A C 1
ATOM 800 O O . ILE A 1 100 ? 15.005 14.419 -25.182 1.00 93.38 100 ILE A O 1
ATOM 804 N N . ARG A 1 101 ? 13.415 15.521 -24.060 1.00 91.69 101 ARG A N 1
ATOM 805 C CA . ARG A 1 101 ? 12.456 15.554 -25.179 1.00 91.69 101 ARG A CA 1
ATOM 806 C C . ARG A 1 101 ? 13.051 16.112 -26.481 1.00 91.69 101 ARG A C 1
ATOM 808 O O . ARG A 1 101 ? 12.706 15.619 -27.545 1.00 91.69 101 ARG A O 1
ATOM 815 N N . ASP A 1 102 ? 13.941 17.100 -26.383 1.00 95.06 102 ASP A N 1
ATOM 816 C CA . ASP A 1 102 ? 14.493 17.820 -27.539 1.00 95.06 102 ASP A CA 1
ATOM 817 C C . ASP A 1 102 ? 15.898 17.348 -27.939 1.00 95.06 102 ASP A C 1
ATOM 819 O O . ASP A 1 102 ? 16.345 17.619 -29.045 1.00 95.06 102 ASP A O 1
ATOM 823 N N . THR A 1 103 ? 16.640 16.749 -27.004 1.00 96.19 103 THR A N 1
ATOM 824 C CA . THR A 1 103 ? 18.082 16.468 -27.161 1.00 96.19 103 THR A CA 1
ATOM 825 C C . THR A 1 103 ? 18.463 15.026 -26.843 1.00 96.19 103 THR A C 1
ATOM 827 O O . THR A 1 103 ? 19.636 14.676 -26.937 1.00 96.19 103 THR A O 1
ATOM 830 N N . GLY A 1 104 ? 17.503 14.207 -26.407 1.00 96.44 104 GLY A N 1
ATOM 831 C CA . GLY A 1 104 ? 17.682 12.788 -26.130 1.00 96.44 104 GLY A CA 1
ATOM 832 C C . GLY A 1 104 ? 17.864 11.956 -27.395 1.00 96.44 104 GLY A C 1
ATOM 833 O O . GLY A 1 104 ? 17.904 12.466 -28.512 1.00 96.44 104 GLY A O 1
ATOM 834 N N . VAL A 1 105 ? 17.992 10.648 -27.202 1.00 97.50 105 VAL A N 1
ATOM 835 C CA . VAL A 1 105 ? 18.109 9.692 -28.300 1.00 97.50 105 VAL A CA 1
ATOM 836 C C . VAL A 1 105 ? 16.716 9.437 -28.863 1.00 97.50 105 VAL A C 1
ATOM 838 O O . VAL A 1 105 ? 15.869 8.881 -28.164 1.00 97.50 105 VAL A O 1
ATOM 841 N N . LEU A 1 106 ? 16.474 9.834 -30.110 1.00 97.31 106 LEU A N 1
ATOM 842 C CA . LEU A 1 106 ? 15.189 9.625 -30.767 1.00 97.31 106 LEU A CA 1
ATOM 843 C C . LEU A 1 106 ? 15.103 8.199 -31.321 1.00 97.31 106 LEU A C 1
ATOM 845 O O . LEU A 1 106 ? 15.840 7.825 -32.237 1.00 97.31 106 LEU A O 1
ATOM 849 N N . VAL A 1 107 ? 14.198 7.397 -30.767 1.00 96.81 107 VAL A N 1
ATOM 850 C CA . VAL A 1 107 ? 14.037 5.984 -31.120 1.00 96.81 107 VAL A CA 1
ATOM 851 C C . VAL A 1 107 ? 12.636 5.694 -31.631 1.00 96.81 107 VAL A C 1
ATOM 853 O O . VAL A 1 107 ? 11.667 6.290 -31.176 1.00 96.81 107 VAL A O 1
ATOM 856 N N . ARG A 1 108 ? 12.527 4.739 -32.554 1.00 95.69 108 ARG A N 1
ATOM 857 C CA . ARG A 1 108 ? 11.268 4.140 -32.994 1.00 95.69 108 ARG A CA 1
ATOM 858 C C . ARG A 1 108 ? 11.175 2.719 -32.471 1.00 95.69 108 ARG A C 1
ATOM 860 O O . ARG A 1 108 ? 12.027 1.889 -32.794 1.00 95.69 108 ARG A O 1
ATOM 867 N N . TYR A 1 109 ? 10.145 2.421 -31.691 1.00 95.00 109 TYR A N 1
ATOM 868 C CA . TYR A 1 109 ? 9.931 1.072 -31.178 1.00 95.00 109 TYR A CA 1
ATOM 869 C C . TYR A 1 109 ? 9.612 0.095 -32.314 1.00 95.00 109 TYR A C 1
ATOM 871 O O . TYR A 1 109 ? 8.811 0.392 -33.197 1.00 95.00 109 TYR A O 1
ATOM 879 N N . THR A 1 110 ? 10.238 -1.084 -32.295 1.00 95.06 110 THR A N 1
ATOM 880 C CA . THR A 1 110 ? 10.078 -2.101 -33.357 1.00 95.06 110 THR A CA 1
ATOM 881 C C . THR A 1 110 ? 9.248 -3.307 -32.924 1.00 95.06 110 THR A C 1
ATOM 883 O O . THR A 1 110 ? 8.945 -4.173 -33.743 1.00 95.06 110 THR A O 1
ATOM 886 N N . HIS A 1 111 ? 8.856 -3.376 -31.648 1.00 94.44 111 HIS A N 1
ATOM 887 C CA . HIS A 1 111 ? 7.974 -4.433 -31.154 1.00 94.44 111 HIS A CA 1
ATOM 888 C C . HIS A 1 111 ? 6.580 -4.327 -31.811 1.00 94.44 111 HIS A C 1
ATOM 890 O O . HIS A 1 111 ? 6.029 -3.229 -31.862 1.00 94.44 111 HIS A O 1
ATOM 896 N N . PRO A 1 112 ? 5.977 -5.425 -32.307 1.00 93.62 112 PRO A N 1
ATOM 897 C CA . PRO A 1 112 ? 4.787 -5.359 -33.168 1.00 93.62 112 PRO A CA 1
ATOM 898 C C . PRO A 1 112 ? 3.461 -5.135 -32.427 1.00 93.62 112 PRO A C 1
ATOM 900 O O . PRO A 1 112 ? 2.431 -4.907 -33.060 1.00 93.62 112 PRO A O 1
ATOM 903 N N . HIS A 1 113 ? 3.444 -5.263 -31.100 1.00 95.38 113 HIS A N 1
ATOM 904 C CA . HIS A 1 113 ? 2.208 -5.339 -30.321 1.00 95.38 113 HIS A CA 1
ATOM 905 C C . HIS A 1 113 ? 2.232 -4.377 -29.142 1.00 95.38 113 HIS A C 1
ATOM 907 O O . HIS A 1 113 ? 2.667 -4.747 -28.053 1.00 95.38 113 HIS A O 1
ATOM 913 N N . TRP A 1 114 ? 1.725 -3.167 -29.348 1.00 95.31 114 TRP A N 1
ATOM 914 C CA . TRP A 1 114 ? 1.638 -2.131 -28.324 1.00 95.31 114 TRP A CA 1
ATOM 915 C C . TRP A 1 114 ? 0.195 -1.744 -28.076 1.00 95.31 114 TRP A C 1
ATOM 917 O O . TRP A 1 114 ? -0.554 -1.484 -29.018 1.00 95.31 114 TRP A O 1
ATOM 927 N N . TYR A 1 115 ? -0.172 -1.693 -26.803 1.00 95.88 115 TYR A N 1
ATOM 928 C CA . TYR A 1 115 ? -1.533 -1.412 -26.377 1.00 95.88 115 TYR A CA 1
ATOM 929 C C . TYR A 1 115 ? -1.533 -0.434 -25.218 1.00 95.88 115 TYR A C 1
ATOM 931 O O . TYR A 1 115 ? -0.594 -0.402 -24.429 1.00 95.88 115 TYR A O 1
ATOM 939 N N . ASN A 1 116 ? -2.594 0.353 -25.078 1.00 93.50 116 ASN A N 1
ATOM 940 C CA . ASN A 1 116 ? -2.824 1.069 -23.830 1.00 93.50 116 ASN A CA 1
ATOM 941 C C . ASN A 1 116 ? -3.612 0.195 -22.857 1.00 93.50 116 ASN A C 1
ATOM 943 O O . ASN A 1 116 ? -4.122 -0.879 -23.185 1.00 93.50 116 ASN A O 1
ATOM 947 N N . ARG A 1 117 ? -3.783 0.698 -21.636 1.00 91.94 117 ARG A N 1
ATOM 948 C CA . ARG A 1 117 ? -4.532 0.004 -20.579 1.00 91.94 117 ARG A CA 1
ATOM 949 C C . ARG A 1 117 ? -5.976 -0.347 -20.940 1.00 91.94 117 ARG A C 1
ATOM 951 O O . ARG A 1 117 ? -6.551 -1.226 -20.306 1.00 91.94 117 ARG A O 1
ATOM 958 N N . ARG A 1 118 ? -6.566 0.337 -21.929 1.00 91.25 118 ARG A N 1
ATOM 959 C CA . ARG A 1 118 ? -7.938 0.116 -22.413 1.00 91.25 118 ARG A CA 1
ATOM 960 C C . ARG A 1 118 ? -8.003 -0.907 -23.552 1.00 91.25 118 ARG A C 1
ATOM 962 O O . ARG A 1 118 ? -9.098 -1.318 -23.922 1.00 91.25 118 ARG A O 1
ATOM 969 N N . GLY A 1 119 ? -6.857 -1.375 -24.044 1.00 93.56 119 GLY A N 1
ATOM 970 C CA . GLY A 1 119 ? -6.750 -2.380 -25.099 1.00 93.56 119 GLY A CA 1
ATOM 971 C C . GLY A 1 119 ? -6.842 -1.820 -26.511 1.00 93.56 119 GLY A C 1
ATOM 972 O O . GLY A 1 119 ? -7.049 -2.584 -27.450 1.00 93.56 119 GLY A O 1
ATOM 973 N N . TYR A 1 120 ? -6.673 -0.508 -26.676 1.00 93.62 120 TYR A N 1
ATOM 974 C CA . TYR A 1 120 ? -6.472 0.076 -27.997 1.00 93.62 120 TYR A CA 1
ATOM 975 C C . TYR A 1 120 ? -5.031 -0.173 -28.430 1.00 93.62 120 TYR A C 1
ATOM 977 O O . TYR A 1 120 ? -4.118 0.049 -27.634 1.00 93.62 120 TYR A O 1
ATOM 985 N N . ALA A 1 121 ? -4.846 -0.652 -29.658 1.00 94.12 121 ALA A N 1
ATOM 986 C CA . ALA A 1 121 ? -3.530 -0.788 -30.268 1.00 94.12 121 ALA A CA 1
ATOM 987 C C . ALA A 1 121 ? -3.041 0.576 -30.774 1.00 94.12 121 ALA A C 1
ATOM 989 O O . ALA A 1 121 ? -3.864 1.380 -31.218 1.00 94.12 121 ALA A O 1
ATOM 990 N N . ILE A 1 122 ? -1.730 0.815 -30.753 1.00 89.50 122 ILE A N 1
ATOM 991 C CA . ILE A 1 122 ? -1.151 1.909 -31.551 1.00 89.50 122 ILE A CA 1
ATOM 992 C C . ILE A 1 122 ? -1.034 1.474 -33.007 1.00 89.50 122 ILE A C 1
ATOM 994 O O . ILE A 1 122 ? -0.865 0.286 -33.293 1.00 89.50 122 ILE A O 1
ATOM 998 N N . ASP A 1 123 ? -1.057 2.447 -33.911 1.00 82.31 123 ASP A N 1
ATOM 999 C CA . ASP A 1 123 ? -0.590 2.244 -35.273 1.00 82.31 123 ASP A CA 1
ATOM 1000 C C . ASP A 1 123 ? 0.937 2.440 -35.304 1.00 82.31 123 ASP A C 1
ATOM 1002 O O . ASP A 1 123 ? 1.405 3.577 -35.215 1.00 82.31 123 ASP A O 1
ATOM 1006 N N . PRO A 1 124 ? 1.748 1.370 -35.421 1.00 76.94 124 PRO A N 1
ATOM 1007 C CA . PRO A 1 124 ? 3.203 1.501 -35.466 1.00 76.94 124 PRO A CA 1
ATOM 1008 C C . PRO A 1 124 ? 3.697 2.226 -36.729 1.00 76.94 124 PRO A C 1
ATOM 1010 O O . PRO A 1 124 ? 4.876 2.573 -36.807 1.00 76.94 124 PRO A O 1
ATOM 1013 N N . SER A 1 125 ? 2.832 2.440 -37.729 1.00 77.81 125 SER A N 1
ATOM 1014 C CA . SER A 1 125 ? 3.161 3.247 -38.903 1.00 77.81 125 SER A CA 1
ATOM 1015 C C . SER A 1 125 ? 3.044 4.752 -38.649 1.00 77.81 125 SER A C 1
ATOM 1017 O O . SER A 1 125 ? 3.702 5.514 -39.359 1.00 77.81 125 SER A O 1
ATOM 1019 N N . ASP A 1 126 ? 2.299 5.179 -37.620 1.00 84.38 126 ASP A N 1
ATOM 1020 C CA . ASP A 1 126 ? 2.230 6.575 -37.188 1.00 84.38 126 ASP A CA 1
ATOM 1021 C C . ASP A 1 126 ? 3.483 6.924 -36.361 1.00 84.38 126 ASP A C 1
ATOM 1023 O O . ASP A 1 126 ? 3.674 6.406 -35.250 1.00 84.38 126 ASP A O 1
ATOM 1027 N N . PRO A 1 127 ? 4.371 7.805 -36.861 1.00 83.25 127 PRO A N 1
ATOM 1028 C CA . PRO A 1 127 ? 5.555 8.215 -36.118 1.00 83.25 127 PRO A CA 1
ATOM 1029 C C . PRO A 1 127 ? 5.212 8.909 -34.798 1.00 83.25 127 PRO A C 1
ATOM 1031 O O . PRO A 1 127 ? 5.996 8.819 -33.862 1.00 83.25 127 PRO A O 1
ATOM 1034 N N . ASN A 1 128 ? 4.049 9.560 -34.689 1.00 82.19 128 ASN A N 1
ATOM 1035 C CA . ASN A 1 128 ? 3.667 10.270 -33.467 1.00 82.19 128 ASN A CA 1
ATOM 1036 C C . ASN A 1 128 ? 3.374 9.318 -32.301 1.00 82.19 128 ASN A C 1
ATOM 1038 O O . ASN A 1 128 ? 3.493 9.731 -31.154 1.00 82.19 128 ASN A O 1
ATOM 1042 N N . MET A 1 129 ? 3.023 8.059 -32.590 1.00 83.31 129 MET A N 1
ATOM 1043 C CA . MET A 1 129 ? 2.697 7.045 -31.578 1.00 83.31 129 MET A CA 1
ATOM 1044 C C . MET A 1 129 ? 3.831 6.044 -31.325 1.00 83.31 129 MET A C 1
ATOM 1046 O O . MET A 1 129 ? 3.794 5.304 -30.344 1.00 83.31 129 MET A O 1
ATOM 1050 N N . SER A 1 130 ? 4.817 5.967 -32.225 1.00 87.50 130 SER A N 1
ATOM 1051 C CA . SER A 1 130 ? 5.875 4.944 -32.202 1.00 87.50 130 SER A CA 1
ATOM 1052 C C . SER A 1 130 ? 7.280 5.499 -31.968 1.00 87.50 130 SER A C 1
ATOM 1054 O O . SER A 1 130 ? 8.211 4.710 -31.775 1.00 87.50 130 SER A O 1
ATOM 1056 N N . VAL A 1 131 ? 7.443 6.827 -31.988 1.00 92.56 131 VAL A N 1
ATOM 1057 C CA . VAL A 1 131 ? 8.721 7.514 -31.789 1.00 92.56 131 VAL A CA 1
ATOM 1058 C C . VAL A 1 131 ? 8.751 8.219 -30.437 1.00 92.56 131 VAL A C 1
ATOM 1060 O O . VAL A 1 131 ? 7.863 9.002 -30.111 1.00 92.56 131 VAL A O 1
ATOM 1063 N N . GLU A 1 132 ? 9.814 7.994 -29.671 1.00 93.31 132 GLU A N 1
ATOM 1064 C CA . GLU A 1 132 ? 10.042 8.649 -28.384 1.00 93.31 132 GLU A CA 1
ATOM 1065 C C . GLU A 1 132 ? 11.497 9.111 -28.266 1.00 93.31 132 GLU A C 1
ATOM 1067 O O . GLU A 1 132 ? 12.417 8.472 -28.776 1.00 93.31 132 GLU A O 1
ATOM 1072 N N . SER A 1 133 ? 11.714 10.236 -27.581 1.00 95.19 133 SER A N 1
ATOM 1073 C CA . SER A 1 133 ? 13.054 10.687 -27.212 1.00 95.19 133 SER A CA 1
ATOM 1074 C C . SER A 1 133 ? 13.399 10.219 -25.799 1.00 95.19 133 SER A C 1
ATOM 1076 O O . SER A 1 133 ? 12.733 10.593 -24.828 1.00 95.19 133 SER A O 1
ATOM 1078 N N . VAL A 1 134 ? 14.441 9.395 -25.679 1.00 95.81 134 VAL A N 1
ATOM 1079 C CA . VAL A 1 134 ? 14.826 8.730 -24.425 1.00 95.81 134 VAL A CA 1
ATOM 1080 C C . VAL A 1 134 ? 16.205 9.168 -23.933 1.00 95.81 134 VAL A C 1
ATOM 1082 O O . VAL A 1 134 ? 17.024 9.718 -24.672 1.00 95.81 134 VAL A O 1
ATOM 1085 N N . HIS A 1 135 ? 16.493 8.929 -22.652 1.00 95.69 135 HIS A N 1
ATOM 1086 C CA . HIS A 1 135 ? 17.819 9.208 -22.106 1.00 95.69 135 HIS A CA 1
ATOM 1087 C C . HIS A 1 135 ? 18.861 8.253 -22.724 1.00 95.69 135 HIS A C 1
ATOM 1089 O O . HIS A 1 135 ? 18.595 7.055 -22.789 1.00 95.69 135 HIS A O 1
ATOM 1095 N N . PRO A 1 136 ? 20.093 8.696 -23.044 1.00 95.19 136 PRO A N 1
ATOM 1096 C CA . PRO A 1 136 ? 21.158 7.815 -23.551 1.00 95.19 136 PRO A CA 1
ATOM 1097 C C . PRO A 1 136 ? 21.512 6.606 -22.665 1.00 95.19 136 PRO A C 1
ATOM 1099 O O . PRO A 1 136 ? 22.092 5.639 -23.141 1.00 95.19 136 PRO A O 1
ATOM 1102 N N . LEU A 1 137 ? 21.139 6.643 -21.380 1.00 92.81 137 LEU A N 1
ATOM 1103 C CA . LEU A 1 137 ? 21.359 5.561 -20.411 1.00 92.81 137 LEU A CA 1
ATOM 1104 C C . LEU A 1 137 ? 20.331 4.436 -20.561 1.00 92.81 137 LEU A C 1
ATOM 1106 O O . LEU A 1 137 ? 20.510 3.354 -20.012 1.00 92.81 137 LEU A O 1
ATOM 1110 N N . GLN A 1 138 ? 19.246 4.710 -21.283 1.00 96.00 138 GLN A N 1
ATOM 1111 C CA . GLN A 1 138 ? 18.223 3.743 -21.640 1.00 96.00 138 GLN A CA 1
ATOM 1112 C C . GLN A 1 138 ? 18.583 3.014 -22.939 1.00 96.00 138 GLN A C 1
ATOM 1114 O O . GLN A 1 138 ? 17.765 2.237 -23.395 1.00 96.00 138 GLN A O 1
ATOM 1119 N N . ILE A 1 139 ? 19.744 3.249 -23.559 1.00 97.06 139 ILE A N 1
ATOM 1120 C CA . ILE A 1 139 ? 20.117 2.631 -24.838 1.00 97.06 139 ILE A CA 1
ATOM 1121 C C . ILE A 1 139 ? 21.217 1.594 -24.627 1.00 97.06 139 ILE A C 1
ATOM 1123 O O . ILE A 1 139 ? 22.191 1.842 -23.920 1.00 97.06 139 ILE A O 1
ATOM 1127 N N . CYS A 1 140 ? 21.075 0.447 -25.285 1.00 96.38 140 CYS A N 1
ATOM 1128 C CA . CYS A 1 140 ? 22.119 -0.557 -25.425 1.00 96.38 140 CYS A CA 1
ATOM 1129 C C . CYS A 1 140 ? 22.225 -0.971 -26.897 1.00 96.38 140 CYS A C 1
ATOM 1131 O O . CYS A 1 140 ? 21.224 -1.303 -27.534 1.00 96.38 140 CYS A O 1
ATOM 1133 N N . ARG A 1 141 ? 23.439 -0.956 -27.454 1.00 96.12 141 ARG A N 1
ATOM 1134 C CA . ARG A 1 141 ? 23.673 -1.423 -28.825 1.00 96.12 141 ARG A CA 1
ATOM 1135 C C . ARG A 1 141 ? 23.514 -2.933 -28.933 1.00 96.12 141 ARG A C 1
ATOM 1137 O O . ARG A 1 141 ? 23.907 -3.675 -28.033 1.00 96.12 141 ARG A O 1
ATOM 1144 N N . VAL A 1 142 ? 23.028 -3.388 -30.082 1.00 95.69 142 VAL A N 1
ATOM 1145 C CA . VAL A 1 142 ? 23.071 -4.812 -30.436 1.00 95.69 142 VAL A CA 1
ATOM 1146 C C . VAL A 1 142 ? 24.535 -5.273 -30.496 1.00 95.69 142 VAL A C 1
ATOM 1148 O O . VAL A 1 142 ? 25.380 -4.592 -31.075 1.00 95.69 142 VAL A O 1
ATOM 1151 N N . GLY A 1 143 ? 24.846 -6.409 -29.869 1.00 93.81 143 GLY A N 1
ATOM 1152 C CA . GLY A 1 143 ? 26.212 -6.911 -29.670 1.00 93.81 143 GLY A CA 1
ATOM 1153 C C . GLY A 1 143 ? 26.901 -6.417 -28.386 1.00 93.81 143 GLY A C 1
ATOM 1154 O O . GLY A 1 143 ? 27.940 -6.957 -27.992 1.00 93.81 143 GLY A O 1
ATOM 1155 N N . GLU A 1 144 ? 26.342 -5.414 -27.700 1.00 94.19 144 GLU A N 1
ATOM 1156 C CA . GLU A 1 144 ? 26.842 -4.910 -26.413 1.00 94.19 144 GLU A CA 1
ATOM 1157 C C . GLU A 1 144 ? 26.023 -5.402 -25.209 1.00 94.19 144 GLU A C 1
ATOM 1159 O O . GLU A 1 144 ? 26.153 -4.874 -24.103 1.00 94.19 144 GLU A O 1
ATOM 1164 N N . GLU A 1 145 ? 25.218 -6.453 -25.378 1.00 93.31 145 GLU A N 1
ATOM 1165 C CA . GLU A 1 145 ? 24.302 -6.957 -24.347 1.00 93.31 145 GLU A CA 1
ATOM 1166 C C . GLU A 1 145 ? 25.047 -7.407 -23.082 1.00 93.31 145 GLU A C 1
ATOM 1168 O O . GLU A 1 145 ? 24.556 -7.265 -21.964 1.00 93.31 145 GLU A O 1
ATOM 1173 N N . HIS A 1 146 ? 26.286 -7.878 -23.237 1.00 89.31 146 HIS A N 1
ATOM 1174 C CA . HIS A 1 146 ? 27.173 -8.247 -22.133 1.00 89.31 146 HIS A CA 1
ATOM 1175 C C . HIS A 1 146 ? 27.472 -7.084 -21.167 1.00 89.31 146 HIS A C 1
ATOM 1177 O O . HIS A 1 146 ? 27.779 -7.329 -20.000 1.00 89.31 146 HIS A O 1
ATOM 1183 N N . LYS A 1 147 ? 27.365 -5.824 -21.621 1.00 87.06 147 LYS A N 1
ATOM 1184 C CA . LYS A 1 147 ? 27.501 -4.627 -20.769 1.00 87.06 147 LYS A CA 1
ATOM 1185 C C . LYS A 1 147 ? 26.236 -4.347 -19.952 1.00 87.06 147 LYS A C 1
ATOM 1187 O O . LYS A 1 147 ? 26.303 -3.637 -18.951 1.00 87.06 147 LYS A O 1
ATOM 1192 N N . HIS A 1 148 ? 25.105 -4.937 -20.340 1.00 88.50 148 HIS A N 1
ATOM 1193 C CA . HIS A 1 148 ? 23.805 -4.785 -19.690 1.00 88.50 148 HIS A CA 1
ATOM 1194 C C . HIS A 1 148 ? 23.179 -6.157 -19.391 1.00 88.50 148 HIS A C 1
ATOM 1196 O O . HIS A 1 148 ? 22.186 -6.533 -20.014 1.00 88.50 148 HIS A O 1
ATOM 1202 N N . PRO A 1 149 ? 23.692 -6.909 -18.396 1.00 86.62 149 PRO A N 1
ATOM 1203 C CA . PRO A 1 149 ? 23.162 -8.234 -18.052 1.00 86.62 149 PRO A CA 1
ATOM 1204 C C . PRO A 1 149 ? 21.651 -8.258 -17.764 1.00 86.62 149 PRO A C 1
ATOM 1206 O O . PRO A 1 149 ? 21.004 -9.293 -17.940 1.00 86.62 149 PRO A O 1
ATOM 1209 N N . SER A 1 150 ? 21.076 -7.116 -17.368 1.00 89.38 150 SER A N 1
ATOM 1210 C CA . SER A 1 150 ? 19.640 -6.949 -17.139 1.00 89.38 150 SER A CA 1
ATOM 1211 C C . SER A 1 150 ? 18.768 -7.130 -18.382 1.00 89.38 150 SER A C 1
ATOM 1213 O O . SER A 1 150 ? 17.575 -7.368 -18.228 1.00 89.38 150 SER A O 1
ATOM 1215 N N . LEU A 1 151 ? 19.335 -7.087 -19.594 1.00 91.06 151 LEU A N 1
ATOM 1216 C CA . LEU A 1 151 ? 18.638 -7.457 -20.835 1.00 91.06 151 LEU A CA 1
ATOM 1217 C C . LEU A 1 151 ? 18.124 -8.899 -20.807 1.00 91.06 151 LEU A C 1
ATOM 1219 O O . LEU A 1 151 ? 17.053 -9.195 -21.335 1.00 91.06 151 LEU A O 1
ATOM 1223 N N . HIS A 1 152 ? 18.894 -9.801 -20.198 1.00 90.69 152 HIS A N 1
ATOM 1224 C CA . HIS A 1 152 ? 18.578 -11.228 -20.152 1.00 90.69 152 HIS A CA 1
ATOM 1225 C C . HIS A 1 152 ? 18.085 -11.669 -18.778 1.00 90.69 152 HIS A C 1
ATOM 1227 O O . HIS A 1 152 ? 17.237 -12.553 -18.680 1.00 90.69 152 HIS A O 1
ATOM 1233 N N . GLN A 1 153 ? 18.615 -11.056 -17.722 1.00 93.81 153 GLN A N 1
ATOM 1234 C CA . GLN A 1 153 ? 18.256 -11.365 -16.350 1.00 93.81 153 GLN A CA 1
ATOM 1235 C C . GLN A 1 153 ? 18.259 -10.076 -15.519 1.00 93.81 153 GLN A C 1
ATOM 1237 O O . GLN A 1 153 ? 19.301 -9.703 -14.970 1.00 93.81 153 GLN A O 1
ATOM 1242 N N . PRO A 1 154 ? 17.110 -9.386 -15.420 1.00 95.06 154 PRO A N 1
ATOM 1243 C CA . PRO A 1 154 ? 16.937 -8.260 -14.512 1.00 95.06 154 PRO A CA 1
ATOM 1244 C C . PRO A 1 154 ? 17.306 -8.634 -13.071 1.00 95.06 154 PRO A C 1
ATOM 1246 O O . PRO A 1 154 ? 17.171 -9.787 -12.647 1.00 95.06 154 PRO A O 1
ATOM 1249 N N . ASP A 1 155 ? 17.731 -7.652 -12.283 1.00 93.69 155 ASP A N 1
ATOM 1250 C CA . ASP A 1 155 ? 17.897 -7.848 -10.845 1.00 93.69 155 ASP A CA 1
ATOM 1251 C C . ASP A 1 155 ? 16.530 -8.168 -10.214 1.00 93.69 155 ASP A C 1
ATOM 1253 O O . ASP A 1 155 ? 16.422 -9.071 -9.386 1.00 93.69 155 ASP A O 1
ATOM 1257 N N . ILE A 1 156 ? 15.463 -7.506 -10.670 1.00 96.75 156 ILE A N 1
ATOM 1258 C CA . ILE A 1 156 ? 14.102 -7.692 -10.162 1.00 96.75 156 ILE A CA 1
ATOM 1259 C C . ILE A 1 156 ? 13.048 -7.565 -11.267 1.00 96.75 156 ILE A C 1
ATOM 1261 O O . ILE A 1 156 ? 13.144 -6.697 -12.134 1.00 96.75 156 ILE A O 1
ATOM 1265 N N . SER A 1 157 ? 12.021 -8.409 -11.195 1.00 98.44 157 SER A N 1
ATOM 1266 C CA . SER A 1 157 ? 10.787 -8.291 -11.970 1.00 98.44 157 SER A CA 1
ATOM 1267 C C . SER A 1 157 ? 9.616 -8.002 -11.047 1.00 98.44 157 SER A C 1
ATOM 1269 O O . SER A 1 157 ? 9.353 -8.762 -10.110 1.00 98.44 157 SER A O 1
ATOM 1271 N N . PHE A 1 158 ? 8.869 -6.948 -11.353 1.00 98.75 158 PHE A N 1
ATOM 1272 C CA . PHE A 1 158 ? 7.632 -6.612 -10.661 1.00 98.75 158 PHE A CA 1
ATOM 1273 C C . PHE A 1 158 ? 6.424 -7.096 -11.470 1.00 98.75 158 PHE A C 1
ATOM 1275 O O . PHE A 1 158 ? 6.262 -6.716 -12.625 1.00 98.75 158 PHE A O 1
ATOM 1282 N N . ALA A 1 159 ? 5.549 -7.897 -10.870 1.00 98.75 159 ALA A N 1
ATOM 1283 C CA . ALA A 1 159 ? 4.188 -8.119 -11.339 1.00 98.75 159 ALA A CA 1
ATOM 1284 C C . ALA A 1 159 ? 3.281 -7.060 -10.702 1.00 98.75 159 ALA A C 1
ATOM 1286 O O . ALA A 1 159 ? 3.012 -7.103 -9.500 1.00 98.75 159 ALA A O 1
ATOM 1287 N N . VAL A 1 160 ? 2.834 -6.096 -11.505 1.00 98.69 160 VAL A N 1
ATOM 1288 C CA . VAL A 1 160 ? 2.048 -4.944 -11.048 1.00 98.69 160 VAL A CA 1
ATOM 1289 C C . VAL A 1 160 ? 0.600 -5.110 -11.475 1.00 98.69 160 VAL A C 1
ATOM 1291 O O . VAL A 1 160 ? 0.272 -4.929 -12.647 1.00 98.69 160 VAL A O 1
ATOM 1294 N N . VAL A 1 161 ? -0.281 -5.427 -10.528 1.00 98.56 161 VAL A N 1
ATOM 1295 C CA . VAL A 1 161 ? -1.726 -5.503 -10.776 1.00 98.56 161 VAL A CA 1
ATOM 1296 C C . VAL A 1 161 ? -2.344 -4.142 -10.494 1.00 98.56 161 VAL A C 1
ATOM 1298 O O . VAL A 1 161 ? -2.207 -3.613 -9.392 1.00 98.56 161 VAL A O 1
ATOM 1301 N N . ARG A 1 162 ? -3.015 -3.561 -11.489 1.00 96.25 162 ARG A N 1
ATOM 1302 C CA . ARG A 1 162 ? -3.593 -2.214 -11.393 1.00 96.25 162 ARG A CA 1
ATOM 1303 C C . ARG A 1 162 ? -4.858 -2.058 -12.227 1.00 96.25 162 ARG A C 1
ATOM 1305 O O . ARG A 1 162 ? -5.169 -2.878 -13.092 1.00 96.25 162 ARG A O 1
ATOM 1312 N N . TRP A 1 163 ? -5.591 -0.983 -11.965 1.00 95.19 163 TRP A N 1
ATOM 1313 C CA . TRP A 1 163 ? -6.844 -0.691 -12.648 1.00 95.19 163 TRP A CA 1
ATOM 1314 C C . TRP A 1 163 ? -6.642 -0.276 -14.118 1.00 95.19 163 TRP A C 1
ATOM 1316 O O . TRP A 1 163 ? -5.793 0.551 -14.448 1.00 95.19 163 TRP A O 1
ATOM 1326 N N . GLY A 1 164 ? -7.455 -0.840 -15.012 1.00 93.00 164 GLY A N 1
ATOM 1327 C CA . GLY A 1 164 ? -7.490 -0.557 -16.452 1.00 93.00 164 GLY A CA 1
ATOM 1328 C C . GLY A 1 164 ? -8.908 -0.413 -17.010 1.00 93.00 164 GLY A C 1
ATOM 1329 O O . GLY A 1 164 ? -9.131 -0.669 -18.199 1.00 93.00 164 GLY A O 1
ATOM 1330 N N . GLY A 1 165 ? -9.873 -0.069 -16.149 1.00 89.06 165 GLY A N 1
ATOM 1331 C CA . GLY A 1 165 ? -11.253 0.231 -16.533 1.00 89.06 165 GLY A CA 1
ATOM 1332 C C . GLY A 1 165 ? -11.384 1.504 -17.376 1.00 89.06 165 GLY A C 1
ATOM 1333 O O . GLY A 1 165 ? -10.417 2.229 -17.613 1.00 89.06 165 GLY A O 1
ATOM 1334 N N . GLU A 1 166 ? -12.597 1.766 -17.866 1.00 85.56 166 GLU A N 1
ATOM 1335 C CA . GLU A 1 166 ? -12.878 2.947 -18.696 1.00 85.56 166 GLU A CA 1
ATOM 1336 C C . GLU A 1 166 ? -12.713 4.243 -17.901 1.00 85.56 166 GLU A C 1
ATOM 1338 O O . GLU A 1 166 ? -11.991 5.151 -18.327 1.00 85.56 166 GLU A O 1
ATOM 1343 N N . THR A 1 167 ? -13.324 4.290 -16.721 1.00 87.56 167 THR A N 1
ATOM 1344 C CA . THR A 1 167 ? -13.178 5.383 -15.763 1.00 87.56 167 THR A CA 1
ATOM 1345 C C . THR A 1 167 ? -11.868 5.210 -15.004 1.00 87.56 167 THR A C 1
ATOM 1347 O O . THR A 1 167 ? -11.617 4.149 -14.427 1.00 87.56 167 THR A O 1
ATOM 1350 N N . MET A 1 168 ? -11.020 6.239 -15.022 1.00 84.88 168 MET A N 1
ATOM 1351 C CA . MET A 1 168 ? -9.784 6.240 -14.239 1.00 84.88 168 MET A CA 1
ATOM 1352 C C . MET A 1 168 ? -10.104 6.393 -12.753 1.00 84.88 168 MET A C 1
ATOM 1354 O O . MET A 1 168 ? -11.125 6.970 -12.390 1.00 84.88 168 MET A O 1
ATOM 1358 N N . CYS A 1 169 ? -9.224 5.884 -11.896 1.00 82.88 169 CYS A N 1
ATOM 1359 C CA . CYS A 1 169 ? -9.277 6.211 -10.479 1.00 82.88 169 CYS A CA 1
ATOM 1360 C C . CYS A 1 169 ? -8.927 7.691 -10.308 1.00 82.88 169 CYS A C 1
ATOM 1362 O O . CYS A 1 169 ? -7.880 8.127 -10.792 1.00 82.88 169 CYS A O 1
ATOM 1364 N N . ASP A 1 170 ? -9.799 8.446 -9.643 1.00 70.50 170 ASP A N 1
ATOM 1365 C CA . ASP A 1 170 ? -9.574 9.868 -9.416 1.00 70.50 170 ASP A CA 1
ATOM 1366 C C . ASP A 1 170 ? -8.274 10.100 -8.638 1.00 70.50 170 ASP A C 1
ATOM 1368 O O . ASP A 1 170 ? -7.953 9.405 -7.668 1.00 70.50 170 ASP A O 1
ATOM 1372 N N . GLU A 1 171 ? -7.531 11.127 -9.048 1.00 63.94 171 GLU A N 1
ATOM 1373 C CA . GLU A 1 171 ? -6.434 11.651 -8.246 1.00 63.94 171 GLU A CA 1
ATOM 1374 C C . GLU A 1 171 ? -7.036 12.284 -6.993 1.00 63.94 171 GLU A C 1
ATOM 1376 O O . GLU A 1 171 ? -7.594 13.385 -7.036 1.00 63.94 171 GLU A O 1
ATOM 1381 N N . VAL A 1 172 ? -6.960 11.587 -5.863 1.00 59.84 172 VAL A N 1
ATOM 1382 C CA . VAL A 1 172 ? -7.447 12.147 -4.607 1.00 59.84 172 VAL A CA 1
ATOM 1383 C C . VAL A 1 172 ? -6.533 13.314 -4.209 1.00 59.84 172 VAL A C 1
ATOM 1385 O O . VAL A 1 172 ? -5.361 13.120 -3.886 1.00 59.84 172 VAL A O 1
ATOM 1388 N N . LYS A 1 173 ? -7.055 14.544 -4.293 1.00 55.19 173 LYS A N 1
ATOM 1389 C CA . LYS A 1 173 ? -6.310 15.790 -4.033 1.00 55.19 173 LYS A CA 1
ATOM 1390 C C . LYS A 1 173 ? -6.197 16.083 -2.535 1.00 55.19 173 LYS A C 1
ATOM 1392 O O . LYS A 1 173 ? -7.016 15.644 -1.732 1.00 55.19 173 LYS A O 1
ATOM 1397 N N . GLU A 1 174 ? -5.197 16.884 -2.159 1.00 49.34 174 GLU A N 1
ATOM 1398 C CA . GLU A 1 174 ? -5.012 17.369 -0.784 1.00 49.34 174 GLU A CA 1
ATOM 1399 C C . GLU A 1 174 ? -6.309 17.995 -0.227 1.00 49.34 174 GLU A C 1
ATOM 1401 O O . GLU A 1 174 ? -6.918 18.843 -0.875 1.00 49.34 174 GLU A O 1
ATOM 1406 N N . GLY A 1 175 ? -6.742 17.547 0.958 1.00 50.84 175 GLY A N 1
ATOM 1407 C CA . GLY A 1 175 ? -8.032 17.906 1.573 1.00 50.84 175 GLY A CA 1
ATOM 1408 C C . GLY A 1 175 ? -9.099 16.807 1.486 1.00 50.84 175 GLY A C 1
ATOM 1409 O O . GLY A 1 175 ? -9.910 16.683 2.397 1.00 50.84 175 GLY A O 1
ATOM 1410 N N . HIS A 1 176 ? -9.035 15.932 0.479 1.00 53.12 176 HIS A N 1
ATOM 1411 C CA . HIS A 1 176 ? -9.838 14.708 0.411 1.00 53.12 176 HIS A CA 1
ATOM 1412 C C . HIS A 1 176 ? -8.995 13.544 0.955 1.00 53.12 176 HIS A C 1
ATOM 1414 O O . HIS A 1 176 ? -8.039 13.113 0.323 1.00 53.12 176 HIS A O 1
ATOM 1420 N N . GLY A 1 177 ? -9.226 13.107 2.195 1.00 56.12 177 GLY A N 1
ATOM 1421 C CA . GLY A 1 177 ? -8.518 11.957 2.795 1.00 56.12 177 GLY A CA 1
ATOM 1422 C C . GLY A 1 177 ? -7.014 12.139 3.091 1.00 56.12 177 GLY A C 1
ATOM 1423 O O . GLY A 1 177 ? -6.407 11.274 3.714 1.00 56.12 177 GLY A O 1
ATOM 1424 N N . GLY A 1 178 ? -6.398 13.263 2.696 1.00 63.25 178 GLY A N 1
ATOM 1425 C CA . GLY A 1 178 ? -5.009 13.625 3.031 1.00 63.25 178 GLY A CA 1
ATOM 1426 C C . GLY A 1 178 ? -3.927 13.097 2.078 1.00 63.25 178 GLY A C 1
ATOM 1427 O O . GLY A 1 178 ? -2.740 13.218 2.389 1.00 63.25 178 GLY A O 1
ATOM 1428 N N . TRP A 1 179 ? -4.311 12.528 0.930 1.00 70.31 179 TRP A N 1
ATOM 1429 C CA . TRP A 1 179 ? -3.409 11.826 0.001 1.00 70.31 179 TRP A CA 1
ATOM 1430 C C . TRP A 1 179 ? -2.358 12.723 -0.672 1.00 70.31 179 TRP A C 1
ATOM 1432 O O . TRP A 1 179 ? -1.333 12.243 -1.156 1.00 70.31 179 TRP A O 1
ATOM 1442 N N . GLY A 1 180 ? -2.557 14.043 -0.639 1.00 72.94 180 GLY A N 1
ATOM 1443 C CA . GLY A 1 180 ? -1.581 15.015 -1.124 1.00 72.94 180 GLY A CA 1
ATOM 1444 C C . GLY A 1 180 ? -1.327 14.895 -2.629 1.00 72.94 180 GLY A C 1
ATOM 1445 O O . GLY A 1 180 ? -2.203 14.521 -3.400 1.00 72.94 180 GLY A O 1
ATOM 1446 N N . ARG A 1 181 ? -0.105 15.228 -3.059 1.00 76.62 181 ARG A N 1
ATOM 1447 C CA . ARG A 1 181 ? 0.303 15.197 -4.478 1.00 76.62 181 ARG A CA 1
ATOM 1448 C C . ARG A 1 181 ? 0.507 13.792 -5.050 1.00 76.62 181 ARG A C 1
ATOM 1450 O O . ARG A 1 181 ? 0.621 13.650 -6.259 1.00 76.62 181 ARG A O 1
ATOM 1457 N N . THR A 1 182 ? 0.637 12.783 -4.191 1.00 78.62 182 THR A N 1
ATOM 1458 C CA . THR A 1 182 ? 0.924 11.409 -4.618 1.00 78.62 182 THR A CA 1
ATOM 1459 C C . THR A 1 182 ? -0.327 10.660 -5.054 1.00 78.62 182 THR A C 1
ATOM 1461 O O . THR A 1 182 ? -0.195 9.607 -5.657 1.00 78.62 182 THR A O 1
ATOM 1464 N N . GLY A 1 183 ? -1.524 11.186 -4.774 1.00 84.56 183 GLY A N 1
ATOM 1465 C CA . GLY A 1 183 ? -2.781 10.501 -5.064 1.00 84.56 183 GLY A CA 1
ATOM 1466 C C . GLY A 1 183 ? -3.003 9.273 -4.178 1.00 84.56 183 GLY A C 1
ATOM 1467 O O . GLY A 1 183 ? -2.250 9.016 -3.234 1.00 84.56 183 GLY A O 1
ATOM 1468 N N . SER A 1 184 ? -4.072 8.535 -4.471 1.00 86.81 184 SER A N 1
ATOM 1469 C CA . SER A 1 184 ? -4.443 7.314 -3.758 1.00 86.81 184 SER A CA 1
ATOM 1470 C C . SER A 1 184 ? -3.645 6.100 -4.221 1.00 86.81 184 SER A C 1
ATOM 1472 O O . SER A 1 184 ? -3.120 6.090 -5.335 1.00 86.81 184 SER A O 1
ATOM 1474 N N . ALA A 1 185 ? -3.625 5.041 -3.406 1.00 89.88 185 ALA A N 1
ATOM 1475 C CA . ALA A 1 185 ? -2.899 3.807 -3.711 1.00 89.88 185 ALA A CA 1
ATOM 1476 C C . ALA A 1 185 ? -3.253 3.172 -5.068 1.00 89.88 185 ALA A C 1
ATOM 1478 O O . ALA A 1 185 ? -2.433 2.469 -5.640 1.00 89.88 185 ALA A O 1
ATOM 1479 N N . VAL A 1 186 ? -4.446 3.421 -5.607 1.00 90.62 186 VAL A N 1
ATOM 1480 C CA . VAL A 1 186 ? -4.903 2.863 -6.892 1.00 90.62 186 VAL A CA 1
ATOM 1481 C C . VAL A 1 186 ? -4.612 3.767 -8.098 1.00 90.62 186 VAL A C 1
ATOM 1483 O O . VAL A 1 186 ? -4.886 3.393 -9.237 1.00 90.62 186 VAL A O 1
ATOM 1486 N N . SER A 1 187 ? -4.095 4.974 -7.863 1.00 90.44 187 SER A N 1
ATOM 1487 C CA . SER A 1 187 ? -3.925 6.009 -8.885 1.00 90.44 187 SER A CA 1
ATOM 1488 C C . SER A 1 187 ? -2.566 5.934 -9.592 1.00 90.44 187 SER A C 1
ATOM 1490 O O . SER A 1 187 ? -1.560 5.510 -9.021 1.00 90.44 187 SER A O 1
ATOM 1492 N N . ASP A 1 188 ? -2.509 6.397 -10.844 1.00 90.25 188 ASP A N 1
ATOM 1493 C CA . ASP A 1 188 ? -1.249 6.458 -11.593 1.00 90.25 188 ASP A CA 1
ATOM 1494 C C . ASP A 1 188 ? -0.186 7.362 -10.965 1.00 90.25 188 ASP A C 1
ATOM 1496 O O . ASP A 1 188 ? 0.974 6.948 -10.970 1.00 90.25 188 ASP A O 1
ATOM 1500 N N . PRO A 1 189 ? -0.511 8.546 -10.397 1.00 90.00 189 PRO A N 1
ATOM 1501 C CA . PRO A 1 189 ? 0.483 9.350 -9.692 1.00 90.00 189 PRO A CA 1
ATOM 1502 C C . PRO A 1 189 ? 1.186 8.576 -8.575 1.00 90.00 189 PRO A C 1
ATOM 15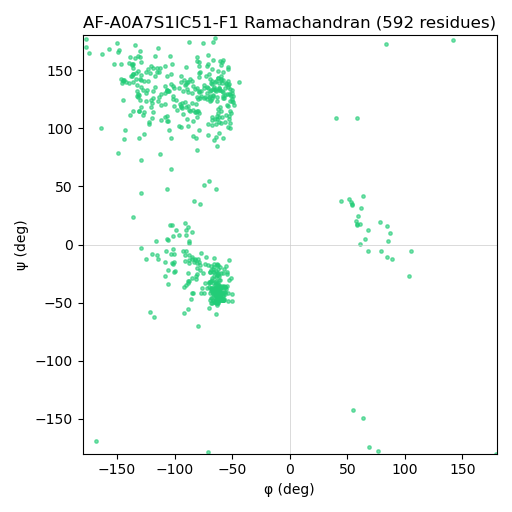04 O O . PRO A 1 189 ? 2.400 8.698 -8.425 1.00 90.00 189 PRO A O 1
ATOM 1507 N N . TYR A 1 190 ? 0.460 7.725 -7.847 1.00 91.00 190 TYR A N 1
ATOM 1508 C CA . TYR A 1 190 ? 1.026 6.931 -6.759 1.00 91.00 190 TYR A CA 1
ATOM 1509 C C . TYR A 1 190 ? 2.011 5.889 -7.290 1.00 91.00 190 TYR A C 1
ATOM 1511 O O . TYR A 1 190 ? 3.138 5.785 -6.808 1.00 91.00 190 TYR A O 1
ATOM 1519 N N . ILE A 1 191 ? 1.623 5.185 -8.356 1.00 93.62 191 ILE A N 1
ATOM 1520 C CA . ILE A 1 191 ? 2.466 4.198 -9.045 1.00 93.62 191 ILE A CA 1
ATOM 1521 C C . ILE A 1 191 ? 3.694 4.871 -9.676 1.00 93.62 191 ILE A C 1
ATOM 1523 O O . ILE A 1 191 ? 4.804 4.344 -9.603 1.00 93.62 191 ILE A O 1
ATOM 1527 N N . LYS A 1 192 ? 3.523 6.057 -10.265 1.00 93.06 192 LYS A N 1
ATOM 1528 C CA . LYS A 1 192 ? 4.610 6.852 -10.841 1.00 93.06 192 LYS A CA 1
ATOM 1529 C C . LYS A 1 192 ? 5.652 7.223 -9.790 1.00 93.06 192 LYS A C 1
ATOM 1531 O O . LYS A 1 192 ? 6.838 7.111 -10.071 1.00 93.06 192 LYS A O 1
ATOM 1536 N N . VAL A 1 193 ? 5.242 7.630 -8.589 1.00 92.31 193 VAL A N 1
ATOM 1537 C CA . VAL A 1 193 ? 6.184 7.963 -7.505 1.00 92.31 193 VAL A CA 1
ATOM 1538 C C . VAL A 1 193 ? 7.058 6.756 -7.141 1.00 92.31 193 VAL A C 1
ATOM 1540 O O . VAL A 1 193 ? 8.257 6.900 -6.909 1.00 92.31 193 VAL A O 1
ATOM 1543 N N . ILE A 1 194 ? 6.500 5.547 -7.161 1.00 93.94 194 ILE A N 1
ATOM 1544 C CA . ILE A 1 194 ? 7.281 4.326 -6.933 1.00 93.94 194 ILE A CA 1
ATOM 1545 C C . ILE A 1 194 ? 8.301 4.147 -8.050 1.00 93.94 194 ILE A C 1
ATOM 1547 O O . ILE A 1 194 ? 9.501 4.105 -7.791 1.00 93.94 194 ILE A O 1
ATOM 1551 N N . PHE A 1 195 ? 7.850 4.046 -9.299 1.00 95.94 195 PHE A N 1
ATOM 1552 C CA . PHE A 1 195 ? 8.741 3.624 -10.377 1.00 95.94 195 PHE A CA 1
ATOM 1553 C C . PHE A 1 195 ? 9.686 4.732 -10.850 1.00 95.94 195 PHE A C 1
ATOM 1555 O O . PHE A 1 195 ? 10.878 4.481 -10.997 1.00 95.94 195 PHE A O 1
ATOM 1562 N N . GLU A 1 196 ? 9.211 5.970 -10.990 1.00 93.69 196 GLU A N 1
ATOM 1563 C CA . GLU A 1 196 ? 10.016 7.087 -11.503 1.00 93.69 196 GLU A CA 1
ATOM 1564 C C . GLU A 1 196 ? 10.806 7.826 -10.418 1.00 93.69 196 GLU A C 1
ATOM 1566 O O . GLU A 1 196 ? 11.889 8.336 -10.704 1.00 93.69 196 GLU A O 1
ATOM 1571 N N . GLU A 1 197 ? 10.293 7.905 -9.184 1.00 93.12 197 GLU A N 1
ATOM 1572 C CA . GLU A 1 197 ? 10.965 8.641 -8.097 1.00 93.12 197 GLU A CA 1
ATOM 1573 C C . GLU A 1 197 ? 11.732 7.723 -7.134 1.00 93.12 197 GLU A C 1
ATOM 1575 O O . GLU A 1 197 ? 12.590 8.211 -6.403 1.00 93.12 197 GLU A O 1
ATOM 1580 N N . THR A 1 198 ? 11.490 6.403 -7.151 1.00 93.31 198 THR A N 1
ATOM 1581 C CA . THR A 1 198 ? 12.170 5.456 -6.246 1.00 93.31 198 THR A CA 1
ATOM 1582 C C . THR A 1 198 ? 12.941 4.361 -6.982 1.00 93.31 198 THR A C 1
ATOM 1584 O O . THR A 1 198 ? 14.149 4.240 -6.784 1.00 93.31 198 THR A O 1
ATOM 1587 N N . VAL A 1 199 ? 12.278 3.563 -7.826 1.00 95.88 199 VAL A N 1
ATOM 1588 C CA . VAL A 1 199 ? 12.882 2.384 -8.472 1.00 95.88 199 VAL A CA 1
ATOM 1589 C C . VAL A 1 199 ? 13.915 2.796 -9.514 1.00 95.88 199 VAL A C 1
ATOM 1591 O O . VAL A 1 199 ? 15.067 2.385 -9.409 1.00 95.88 199 VAL A O 1
ATOM 1594 N N . TRP A 1 200 ? 13.544 3.635 -10.484 1.00 94.44 200 TRP A N 1
ATOM 1595 C CA . TRP A 1 200 ? 14.452 4.076 -11.542 1.00 94.44 200 TRP A CA 1
ATOM 1596 C C . TRP A 1 200 ? 15.698 4.798 -11.003 1.00 94.44 200 TRP A C 1
ATOM 1598 O O . TRP A 1 200 ? 16.799 4.416 -11.400 1.00 94.44 200 TRP A O 1
ATOM 1608 N N . PRO A 1 201 ? 15.603 5.765 -10.066 1.00 92.94 201 PRO A N 1
ATOM 1609 C CA . PRO A 1 201 ? 16.794 6.409 -9.512 1.00 92.94 201 PRO A CA 1
ATOM 1610 C C . PRO A 1 201 ? 17.748 5.449 -8.787 1.00 92.94 201 PRO A C 1
ATOM 1612 O O . PRO A 1 201 ? 18.953 5.688 -8.775 1.00 92.94 201 PRO A O 1
ATOM 1615 N N . GLN A 1 202 ? 17.235 4.370 -8.183 1.00 90.88 202 GLN A N 1
ATOM 1616 C CA . GLN A 1 202 ? 18.050 3.428 -7.405 1.00 90.88 202 GLN A CA 1
ATOM 1617 C C . GLN A 1 202 ? 18.585 2.253 -8.227 1.00 90.88 202 GLN A C 1
ATOM 1619 O O . GLN A 1 202 ? 19.700 1.795 -7.978 1.00 90.88 202 GLN A O 1
ATOM 1624 N N . LEU A 1 203 ? 17.803 1.746 -9.180 1.00 92.19 203 LEU A N 1
ATOM 1625 C CA . LEU A 1 203 ? 18.144 0.553 -9.957 1.00 92.19 203 LEU A CA 1
ATOM 1626 C C . LEU A 1 203 ? 18.583 0.877 -11.389 1.00 92.19 203 LEU A C 1
ATOM 1628 O O . LEU A 1 203 ? 19.272 0.075 -12.017 1.00 92.19 203 LEU A O 1
ATOM 1632 N N . GLY A 1 204 ? 18.209 2.039 -11.928 1.00 93.56 204 GLY A N 1
ATOM 1633 C CA . GLY A 1 204 ? 18.391 2.343 -13.345 1.00 93.56 204 GLY A CA 1
ATOM 1634 C C . GLY A 1 204 ? 17.731 1.272 -14.227 1.00 93.56 204 GLY A C 1
ATOM 1635 O O . GLY A 1 204 ? 16.683 0.737 -13.862 1.00 93.56 204 GLY A O 1
ATOM 1636 N N . PRO A 1 205 ? 18.329 0.896 -15.369 1.00 95.50 205 PRO A N 1
ATOM 1637 C CA . PRO A 1 205 ? 17.734 -0.055 -16.302 1.00 95.50 205 PRO A CA 1
ATOM 1638 C C . PRO A 1 205 ? 17.989 -1.527 -15.911 1.00 95.50 205 PRO A C 1
ATOM 1640 O O . PRO A 1 205 ? 18.270 -2.369 -16.772 1.00 95.50 205 PRO A O 1
ATOM 1643 N N . THR A 1 206 ? 17.974 -1.862 -14.613 1.00 95.56 206 THR A N 1
ATOM 1644 C CA . THR A 1 206 ? 18.197 -3.242 -14.131 1.00 95.56 206 THR A CA 1
ATOM 1645 C C . THR A 1 206 ? 16.949 -3.971 -13.644 1.00 95.56 206 THR A C 1
ATOM 1647 O O . THR A 1 206 ? 17.055 -5.118 -13.214 1.00 95.56 206 THR A O 1
ATOM 1650 N N . TYR A 1 207 ? 15.771 -3.361 -13.759 1.00 97.81 207 TYR A 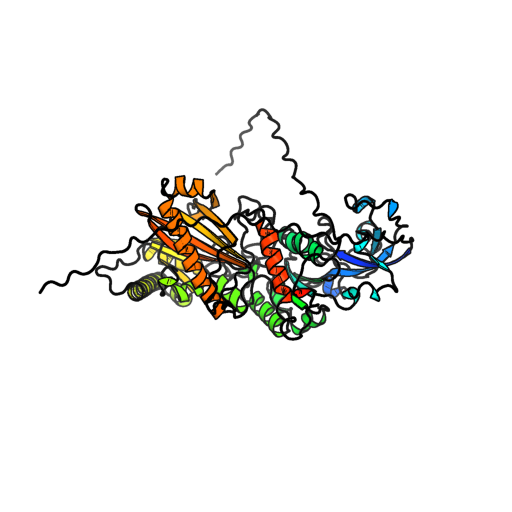N 1
ATOM 1651 C CA . TYR A 1 207 ? 14.492 -3.973 -13.398 1.00 97.81 207 TYR A CA 1
ATOM 1652 C C . TYR A 1 207 ? 13.582 -4.177 -14.614 1.00 97.81 207 TYR A C 1
ATOM 1654 O O . TYR A 1 207 ? 13.842 -3.655 -15.691 1.00 97.81 207 TYR A O 1
ATOM 1662 N N . GLU A 1 208 ? 12.493 -4.917 -14.444 1.00 98.12 208 GLU A N 1
ATOM 1663 C CA . GLU A 1 208 ? 11.372 -4.920 -15.389 1.00 98.12 208 GLU A CA 1
ATOM 1664 C C . GLU A 1 208 ? 10.040 -4.880 -14.632 1.00 98.12 208 GLU A C 1
ATOM 1666 O O . GLU A 1 208 ? 9.948 -5.315 -13.481 1.00 98.12 208 GLU A O 1
ATOM 1671 N N . VAL A 1 209 ? 8.994 -4.372 -15.280 1.00 98.62 209 VAL A N 1
ATOM 1672 C CA . VAL A 1 209 ? 7.635 -4.324 -14.734 1.00 98.62 209 VAL A CA 1
ATOM 1673 C C . VAL A 1 209 ? 6.680 -4.971 -15.722 1.00 98.62 209 VAL A C 1
ATOM 1675 O O . VAL A 1 209 ? 6.429 -4.439 -16.801 1.00 98.62 209 VAL A O 1
ATOM 1678 N N . LEU A 1 210 ? 6.103 -6.102 -15.327 1.00 98.62 210 LEU A N 1
ATOM 1679 C CA . LEU A 1 210 ? 4.975 -6.732 -15.995 1.00 98.62 210 LEU A CA 1
ATOM 1680 C C . LEU A 1 210 ? 3.678 -6.148 -15.419 1.00 98.62 210 LEU A C 1
ATOM 1682 O O . LEU A 1 210 ? 3.247 -6.505 -14.322 1.00 98.62 210 LEU A O 1
ATOM 1686 N N . SER A 1 211 ? 3.057 -5.239 -16.161 1.00 98.44 211 SER A N 1
ATOM 1687 C CA . SER A 1 211 ? 1.768 -4.650 -15.807 1.00 98.44 211 SER A CA 1
ATOM 1688 C C . SER A 1 211 ? 0.613 -5.581 -16.174 1.00 98.44 211 SER A C 1
ATOM 1690 O O . SER A 1 211 ? 0.542 -6.097 -17.289 1.00 98.44 211 SER A O 1
ATOM 1692 N N . ILE A 1 212 ? -0.323 -5.736 -15.240 1.00 98.50 212 ILE A N 1
ATOM 1693 C CA . ILE A 1 212 ? -1.549 -6.523 -15.358 1.00 98.50 212 ILE A CA 1
ATOM 1694 C C . ILE A 1 212 ? -2.729 -5.582 -15.104 1.00 98.50 212 ILE A C 1
ATOM 1696 O O . ILE A 1 212 ? -3.006 -5.192 -13.968 1.00 98.50 212 ILE A O 1
ATOM 1700 N N . PHE A 1 213 ? -3.417 -5.192 -16.173 1.00 97.56 213 PHE A N 1
ATOM 1701 C CA . PHE A 1 213 ? -4.556 -4.285 -16.115 1.00 97.56 213 PHE A CA 1
ATOM 1702 C C . PHE A 1 213 ? -5.867 -5.055 -16.026 1.00 97.56 213 PHE A C 1
ATOM 1704 O O . PHE A 1 213 ? -6.248 -5.770 -16.959 1.00 97.56 213 PHE A O 1
ATOM 1711 N N . ILE A 1 214 ? -6.580 -4.851 -14.924 1.00 96.94 214 ILE A N 1
ATOM 1712 C CA . ILE A 1 214 ? -7.889 -5.454 -14.664 1.00 96.94 214 ILE A CA 1
ATOM 1713 C C . ILE A 1 214 ? -9.005 -4.411 -14.765 1.00 96.94 214 ILE A C 1
ATOM 1715 O O . ILE A 1 214 ? -8.780 -3.220 -14.553 1.00 96.94 214 ILE A O 1
ATOM 1719 N N . ARG A 1 215 ? -10.222 -4.845 -15.088 1.00 94.38 215 ARG A N 1
ATOM 1720 C CA . ARG A 1 215 ? -11.415 -3.980 -15.154 1.00 94.38 215 ARG A CA 1
ATOM 1721 C C . ARG A 1 215 ? -12.512 -4.398 -14.182 1.00 94.38 215 ARG A C 1
ATOM 1723 O O . ARG A 1 215 ? -13.527 -3.721 -14.085 1.00 94.38 215 ARG A O 1
ATOM 1730 N N . SER A 1 216 ? -12.338 -5.549 -13.548 1.00 94.62 216 SER A N 1
ATOM 1731 C CA . SER A 1 216 ? -13.308 -6.194 -12.672 1.00 94.62 216 SER A CA 1
ATOM 1732 C C . SER A 1 216 ? -12.600 -7.251 -11.827 1.00 94.62 216 SER A C 1
ATOM 1734 O O . SER A 1 216 ? -11.500 -7.700 -12.160 1.00 94.62 216 SER A O 1
ATOM 1736 N N . SER A 1 217 ? -13.253 -7.691 -10.765 1.00 95.50 217 SER A N 1
ATOM 1737 C CA . SER A 1 217 ? -12.864 -8.836 -9.952 1.00 95.50 217 SER A CA 1
ATOM 1738 C C . SER A 1 217 ? -12.881 -10.150 -10.716 1.00 95.50 217 SER A C 1
ATOM 1740 O O . SER A 1 217 ? -12.134 -11.058 -10.358 1.00 95.50 217 SER A O 1
ATOM 1742 N N . ASP A 1 218 ? -13.686 -10.265 -11.772 1.00 95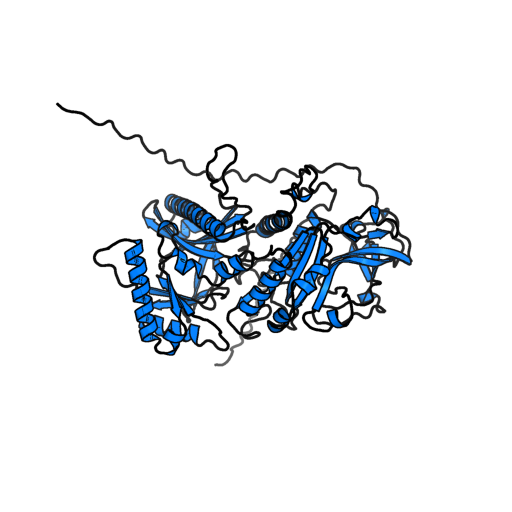.69 218 ASP A N 1
ATOM 1743 C CA . ASP A 1 218 ? -13.692 -11.448 -12.638 1.00 95.69 218 ASP A CA 1
ATOM 1744 C C . ASP A 1 218 ? -12.384 -11.584 -13.424 1.00 95.69 218 ASP A C 1
ATOM 1746 O O . ASP A 1 218 ? -11.949 -12.693 -13.736 1.00 95.69 218 ASP A O 1
ATOM 1750 N N . ASP A 1 219 ? -11.710 -10.470 -13.724 1.00 97.06 219 ASP A N 1
ATOM 1751 C CA . ASP A 1 219 ? -10.394 -10.515 -14.361 1.00 97.06 219 ASP A CA 1
ATOM 1752 C C . ASP A 1 219 ? -9.327 -11.096 -13.422 1.00 97.06 219 ASP A C 1
ATOM 1754 O O . ASP A 1 219 ? -8.411 -11.766 -13.898 1.00 97.06 219 ASP A O 1
ATOM 1758 N N . LEU A 1 220 ? -9.467 -10.911 -12.103 1.00 97.62 220 LEU A N 1
ATOM 1759 C CA . LEU A 1 220 ? -8.554 -11.485 -11.107 1.00 97.62 220 LEU A CA 1
ATOM 1760 C C . LEU A 1 220 ? -8.625 -13.018 -11.093 1.00 97.62 220 LEU A C 1
ATOM 1762 O O . LEU A 1 220 ? -7.599 -13.674 -10.945 1.00 97.62 220 LEU A O 1
ATOM 1766 N N . LEU A 1 221 ? -9.810 -13.594 -11.324 1.00 96.69 221 LEU A N 1
ATOM 1767 C CA . LEU A 1 221 ? -10.015 -15.050 -11.368 1.00 96.69 221 LEU A CA 1
ATOM 1768 C C . LEU A 1 221 ? -9.347 -15.724 -12.575 1.00 96.69 221 LEU A C 1
ATOM 1770 O O . LEU A 1 221 ? -9.144 -16.937 -12.575 1.00 96.69 221 LEU A O 1
ATOM 1774 N N . LYS A 1 222 ? -9.004 -14.951 -13.610 1.00 97.38 222 LYS A N 1
ATOM 1775 C CA . LYS A 1 222 ? -8.306 -15.442 -14.810 1.00 97.38 222 LYS A CA 1
ATOM 1776 C C . LYS A 1 222 ? -6.788 -15.478 -14.625 1.00 97.38 222 LYS A C 1
ATOM 1778 O O . LYS A 1 222 ? -6.083 -16.008 -15.482 1.00 97.38 222 LYS A O 1
ATOM 1783 N N . LEU A 1 223 ? -6.276 -14.884 -13.547 1.00 97.94 223 LEU A N 1
ATOM 1784 C CA . LEU A 1 223 ? -4.852 -14.814 -13.254 1.00 97.94 223 LEU A CA 1
ATOM 1785 C C . LEU A 1 223 ? -4.426 -16.008 -12.401 1.00 97.94 223 LEU A C 1
ATOM 1787 O O . LEU A 1 223 ? -5.081 -16.378 -11.432 1.00 97.94 223 LEU A O 1
ATOM 1791 N N . SER A 1 224 ? -3.280 -16.583 -12.749 1.00 97.19 224 SER A N 1
ATOM 1792 C CA . SER A 1 224 ? -2.666 -17.694 -12.028 1.00 97.19 224 SER A CA 1
ATOM 1793 C C . SER A 1 224 ? -1.187 -17.409 -11.814 1.00 97.19 224 SER A C 1
ATOM 1795 O O . SER A 1 224 ? -0.485 -16.982 -12.736 1.00 97.19 224 SER A O 1
ATOM 1797 N N . GLY A 1 225 ? -0.678 -17.692 -10.614 1.00 97.69 225 GLY A N 1
ATOM 1798 C CA . GLY A 1 225 ? 0.757 -17.599 -10.348 1.00 97.69 225 GLY A CA 1
ATOM 1799 C C . GLY A 1 225 ? 1.580 -18.467 -11.308 1.00 97.69 225 GLY A C 1
ATOM 1800 O O . GLY A 1 225 ? 2.617 -18.026 -11.796 1.00 97.69 225 GLY A O 1
ATOM 1801 N N . ALA A 1 226 ? 1.074 -19.649 -11.680 1.00 97.62 226 ALA A N 1
ATOM 1802 C CA . ALA A 1 226 ? 1.752 -20.562 -12.603 1.00 97.62 226 ALA A CA 1
ATOM 1803 C C . ALA A 1 226 ? 1.885 -19.998 -14.028 1.00 97.62 226 ALA A C 1
ATOM 1805 O O . ALA A 1 226 ? 2.821 -20.354 -14.739 1.00 97.62 226 ALA A O 1
ATOM 1806 N N . THR A 1 227 ? 0.976 -19.112 -14.447 1.00 96.94 227 THR A N 1
ATOM 1807 C CA . THR A 1 227 ? 1.049 -18.455 -15.762 1.00 96.94 227 THR A CA 1
ATOM 1808 C C . THR A 1 227 ? 1.864 -17.168 -15.726 1.00 96.94 227 THR A C 1
ATOM 1810 O O . THR A 1 227 ? 2.501 -16.828 -16.717 1.00 96.94 227 THR A O 1
ATOM 1813 N N . ILE A 1 228 ? 1.859 -16.448 -14.599 1.00 98.38 228 ILE A N 1
ATOM 1814 C CA . ILE A 1 228 ? 2.553 -15.160 -14.465 1.00 98.38 228 ILE A CA 1
ATOM 1815 C C . ILE A 1 228 ? 4.031 -15.343 -14.120 1.00 98.38 228 ILE A C 1
ATOM 1817 O O . ILE A 1 228 ? 4.878 -14.670 -14.701 1.00 98.38 228 ILE A O 1
ATOM 1821 N N . ALA A 1 229 ? 4.378 -16.275 -13.231 1.00 98.31 229 ALA A N 1
ATOM 1822 C CA . ALA A 1 229 ? 5.756 -16.457 -12.776 1.00 98.31 229 ALA A CA 1
ATOM 1823 C C . ALA A 1 229 ? 6.769 -16.746 -13.907 1.00 98.31 229 ALA A C 1
ATOM 1825 O O . ALA A 1 229 ? 7.887 -16.225 -13.819 1.00 98.31 229 ALA A O 1
ATOM 1826 N N . PRO A 1 230 ? 6.435 -17.511 -14.972 1.00 97.88 230 PRO A N 1
ATOM 1827 C CA . PRO A 1 230 ? 7.326 -17.705 -16.120 1.00 97.88 230 PRO A CA 1
ATOM 1828 C C . PRO A 1 230 ? 7.580 -16.442 -16.954 1.00 97.88 230 PRO A C 1
ATOM 1830 O O . PRO A 1 230 ? 8.578 -16.383 -17.666 1.00 97.88 230 PRO A O 1
ATOM 1833 N N . LEU A 1 231 ? 6.705 -15.433 -16.873 1.00 97.62 231 LEU A N 1
ATOM 1834 C CA . LEU A 1 231 ? 6.871 -14.156 -17.580 1.00 97.62 231 LEU A CA 1
ATOM 1835 C C . LEU A 1 231 ? 7.839 -13.205 -16.856 1.00 97.62 231 LEU A C 1
ATOM 1837 O O . LEU A 1 231 ? 8.303 -12.234 -17.447 1.00 97.62 231 LEU A O 1
ATOM 1841 N N . LEU A 1 232 ? 8.147 -13.477 -15.587 1.00 98.00 232 LEU A N 1
ATOM 1842 C CA . LEU A 1 232 ? 9.059 -12.683 -14.766 1.00 98.00 232 LEU A CA 1
ATOM 1843 C C . LEU A 1 232 ? 10.478 -13.259 -14.868 1.00 98.00 232 LEU A C 1
ATOM 1845 O O . LEU A 1 232 ? 10.735 -14.370 -14.390 1.00 98.00 232 LEU A O 1
ATOM 1849 N N . LYS A 1 233 ? 11.397 -12.514 -15.488 1.00 96.44 233 LYS A N 1
ATOM 1850 C CA . LYS A 1 233 ? 12.768 -12.962 -15.813 1.00 96.44 233 LYS A CA 1
ATOM 1851 C C . LYS A 1 233 ? 13.801 -12.646 -14.730 1.00 96.44 233 LYS A C 1
ATOM 1853 O O . LYS A 1 233 ? 14.922 -13.150 -14.769 1.00 96.44 233 LYS A O 1
ATOM 1858 N N . GLY A 1 234 ? 13.441 -11.779 -13.797 1.00 95.69 234 GLY A N 1
ATOM 1859 C CA . GLY A 1 234 ? 14.316 -11.228 -12.783 1.00 95.69 234 GLY A CA 1
ATOM 1860 C C . GLY A 1 234 ? 14.707 -12.251 -11.729 1.00 95.69 234 GLY A C 1
ATOM 1861 O O . GLY A 1 234 ? 13.988 -13.223 -11.476 1.00 95.69 234 GLY A O 1
ATOM 1862 N N . ARG A 1 235 ? 15.860 -12.016 -11.094 1.00 93.94 235 ARG A N 1
ATOM 1863 C CA . ARG A 1 235 ? 16.334 -12.842 -9.969 1.00 93.94 235 ARG A CA 1
ATOM 1864 C C . ARG A 1 235 ? 15.348 -12.789 -8.809 1.00 93.94 235 ARG A C 1
ATOM 1866 O O . ARG A 1 235 ? 14.976 -13.824 -8.262 1.00 93.94 235 ARG A O 1
ATOM 1873 N N . HIS A 1 236 ? 14.880 -11.583 -8.503 1.00 95.19 236 HIS A N 1
ATOM 1874 C CA . HIS A 1 236 ? 13.799 -11.333 -7.561 1.00 95.19 236 HIS A CA 1
ATOM 1875 C C . HIS A 1 236 ? 12.470 -11.190 -8.311 1.00 95.19 236 HIS A C 1
ATOM 1877 O O . HIS A 1 236 ? 12.399 -10.487 -9.319 1.00 95.19 236 HIS A O 1
ATOM 1883 N N . LYS A 1 237 ? 11.410 -11.836 -7.819 1.00 97.69 237 LYS A N 1
ATOM 1884 C CA . LYS A 1 237 ? 10.060 -11.761 -8.392 1.00 97.69 237 LYS A CA 1
ATOM 1885 C C . LYS A 1 237 ? 9.114 -11.210 -7.345 1.00 97.69 237 LYS A C 1
ATOM 1887 O O . LYS A 1 237 ? 8.951 -11.816 -6.291 1.00 97.69 237 LYS A O 1
ATOM 1892 N N . VAL A 1 238 ? 8.515 -10.063 -7.636 1.00 98.19 238 VAL A N 1
ATOM 1893 C CA . VAL A 1 238 ? 7.749 -9.305 -6.649 1.00 98.19 238 VAL A CA 1
ATOM 1894 C C . VAL A 1 238 ? 6.358 -8.973 -7.159 1.00 98.19 238 VAL A C 1
ATOM 1896 O O . VAL A 1 238 ? 6.212 -8.477 -8.268 1.00 98.19 238 VAL A O 1
ATOM 1899 N N . GLY A 1 239 ? 5.340 -9.206 -6.335 1.00 98.44 239 GLY A N 1
ATOM 1900 C CA . GLY A 1 239 ? 3.966 -8.771 -6.561 1.00 98.44 239 GLY A CA 1
ATOM 1901 C C . GLY A 1 2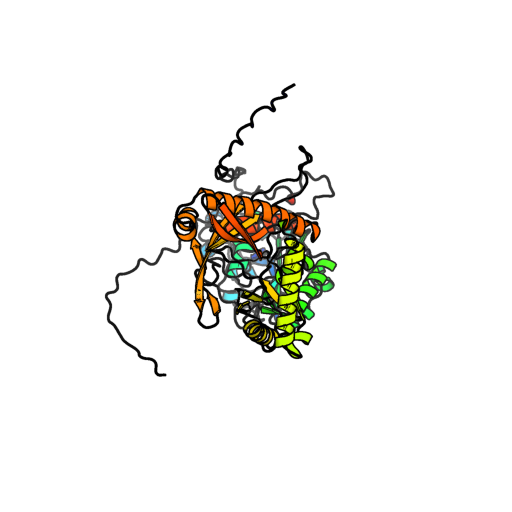39 ? 3.690 -7.414 -5.912 1.00 98.44 239 GLY A C 1
ATOM 1902 O O . GLY A 1 239 ? 4.003 -7.205 -4.733 1.00 98.44 239 GLY A O 1
ATOM 1903 N N . MET A 1 240 ? 3.087 -6.504 -6.679 1.00 98.62 240 MET A N 1
ATOM 1904 C CA . MET A 1 240 ? 2.560 -5.224 -6.203 1.00 98.62 240 MET A CA 1
ATOM 1905 C C . MET A 1 240 ? 1.124 -5.029 -6.696 1.00 98.62 240 MET A C 1
ATOM 1907 O O . MET A 1 240 ? 0.865 -5.080 -7.899 1.00 98.62 240 MET A O 1
ATOM 1911 N N . TYR A 1 241 ? 0.190 -4.795 -5.775 1.00 98.31 241 TYR A N 1
ATOM 1912 C CA . TYR A 1 241 ? -1.244 -4.749 -6.071 1.00 98.31 241 TYR A CA 1
ATOM 1913 C C . TYR A 1 241 ? -1.829 -3.376 -5.718 1.00 98.31 241 TYR A C 1
ATOM 1915 O O . TYR A 1 241 ? -1.967 -3.030 -4.548 1.00 98.31 241 TYR A O 1
ATOM 1923 N N . PHE A 1 242 ? -2.181 -2.595 -6.737 1.00 96.69 242 PHE A N 1
ATOM 1924 C CA . PHE A 1 242 ? -2.711 -1.233 -6.619 1.00 96.69 242 PHE A CA 1
ATOM 1925 C C . PHE A 1 242 ? -4.224 -1.235 -6.848 1.00 96.69 242 PHE A C 1
ATOM 1927 O O . PHE A 1 242 ? -4.723 -0.720 -7.851 1.00 96.69 242 PHE A O 1
ATOM 1934 N N . LEU A 1 243 ? -4.943 -1.889 -5.935 1.00 94.94 243 LEU A N 1
ATOM 1935 C CA . LEU A 1 243 ? -6.397 -2.067 -5.956 1.00 94.94 243 LEU A CA 1
ATOM 1936 C C . LEU A 1 243 ? -6.965 -1.910 -4.540 1.00 94.94 243 LEU A C 1
ATOM 1938 O O . LEU A 1 243 ? -6.261 -2.151 -3.561 1.00 94.94 243 LEU A O 1
ATOM 1942 N N . TRP A 1 244 ? -8.243 -1.552 -4.433 1.00 93.25 244 TRP A N 1
ATOM 1943 C CA . TRP A 1 244 ? -8.954 -1.445 -3.161 1.00 93.25 244 TRP A CA 1
ATOM 1944 C C . TRP A 1 244 ? -9.901 -2.629 -2.952 1.00 93.25 244 TRP A C 1
ATOM 1946 O O . TRP A 1 244 ? -11.011 -2.635 -3.487 1.00 93.25 244 TRP A O 1
ATOM 1956 N N . PRO A 1 245 ? -9.500 -3.649 -2.178 1.00 94.44 245 PRO A N 1
ATOM 1957 C CA . PRO A 1 245 ? -10.388 -4.755 -1.850 1.00 94.44 245 PRO A CA 1
ATOM 1958 C C . PRO A 1 245 ? -11.580 -4.304 -0.999 1.00 94.44 245 PRO A C 1
ATOM 1960 O O . PRO A 1 245 ? -11.413 -3.630 0.017 1.00 94.44 245 PRO A O 1
ATOM 1963 N N . VAL A 1 246 ? -12.776 -4.740 -1.380 1.00 93.88 246 VAL A N 1
ATOM 1964 C CA . VAL A 1 246 ? -14.052 -4.497 -0.701 1.00 93.88 246 VAL A CA 1
ATOM 1965 C C . VAL A 1 246 ? -14.883 -5.766 -0.574 1.00 93.88 246 VAL A C 1
ATOM 1967 O O . VAL A 1 246 ? -14.693 -6.736 -1.303 1.00 93.88 246 VAL A O 1
ATOM 1970 N N . VAL A 1 247 ? -15.846 -5.747 0.346 1.00 92.44 247 VAL A N 1
ATOM 1971 C CA . VAL A 1 247 ? -16.857 -6.809 0.510 1.00 92.44 247 VAL A CA 1
ATOM 1972 C C . VAL A 1 247 ? -18.065 -6.647 -0.419 1.00 92.44 247 VAL A C 1
ATOM 1974 O O . VAL A 1 247 ? -19.057 -7.348 -0.249 1.00 92.44 247 VAL A O 1
ATOM 1977 N N . PHE A 1 248 ? -18.013 -5.744 -1.395 1.00 88.94 248 PHE A N 1
ATOM 1978 C CA . PHE A 1 248 ? -19.104 -5.507 -2.340 1.00 88.94 248 PHE A CA 1
ATOM 1979 C C . PHE A 1 248 ? -18.807 -6.132 -3.710 1.00 88.94 248 PHE A C 1
ATOM 1981 O O . PHE A 1 248 ? -17.660 -6.462 -4.022 1.00 88.94 248 PHE A O 1
ATOM 1988 N N . HIS A 1 249 ? -19.844 -6.302 -4.532 1.00 82.69 249 HIS A N 1
ATOM 1989 C CA . HIS A 1 249 ? -19.673 -6.553 -5.964 1.00 82.69 249 HIS A CA 1
ATOM 1990 C C . HIS A 1 249 ? -18.944 -5.396 -6.666 1.00 82.69 249 HIS A C 1
ATOM 1992 O O . HIS A 1 249 ? -18.985 -4.250 -6.219 1.00 82.69 249 HIS A O 1
ATOM 1998 N N . ASP A 1 250 ? -18.335 -5.697 -7.814 1.00 75.50 250 ASP A N 1
ATOM 1999 C CA . ASP A 1 250 ? -17.737 -4.688 -8.689 1.00 75.50 250 ASP A CA 1
ATOM 2000 C C . ASP A 1 250 ? -18.726 -3.580 -9.066 1.00 75.50 250 ASP A C 1
ATOM 2002 O O . ASP A 1 250 ? -19.929 -3.809 -9.195 1.00 75.50 250 ASP A O 1
ATOM 2006 N N . ASN A 1 251 ? -18.189 -2.382 -9.314 1.00 62.84 251 ASN A N 1
ATOM 2007 C CA . ASN A 1 251 ? -18.917 -1.190 -9.768 1.00 62.84 251 ASN A CA 1
ATOM 2008 C C . ASN A 1 251 ? -19.937 -0.601 -8.779 1.00 62.84 251 ASN A C 1
ATOM 2010 O O . ASN A 1 251 ? -20.613 0.363 -9.133 1.00 62.84 251 ASN A O 1
ATOM 2014 N N . SER A 1 252 ? -20.049 -1.114 -7.549 1.00 59.62 252 SER A N 1
ATOM 2015 C CA . SER A 1 252 ? -20.958 -0.533 -6.550 1.00 59.62 252 SER A CA 1
ATOM 2016 C C . SER A 1 252 ? -20.414 0.736 -5.886 1.00 59.62 252 SER A C 1
ATOM 2018 O O . SER A 1 252 ? -21.202 1.520 -5.363 1.00 59.62 252 SER A O 1
ATOM 2020 N N . VAL A 1 253 ? -19.090 0.948 -5.904 1.00 63.66 253 VAL A N 1
ATOM 2021 C CA . VAL A 1 253 ? -18.441 2.039 -5.156 1.00 63.66 253 VAL A CA 1
ATOM 2022 C C . VAL A 1 253 ? -17.724 3.020 -6.078 1.00 63.66 253 VAL A C 1
ATOM 2024 O O . VAL A 1 253 ? -18.090 4.192 -6.100 1.00 63.66 253 VAL A O 1
ATOM 2027 N N . SER A 1 254 ? -16.700 2.579 -6.823 1.00 82.25 254 SER A N 1
ATOM 2028 C CA . SER A 1 254 ? -15.846 3.442 -7.662 1.00 82.25 254 SER A CA 1
ATOM 2029 C C . SER A 1 254 ? -14.798 2.631 -8.454 1.00 82.25 254 SER A C 1
ATOM 2031 O O . SER A 1 254 ? -14.617 1.441 -8.187 1.00 82.25 254 SER A O 1
ATOM 2033 N N . PRO A 1 255 ? -14.075 3.243 -9.412 1.00 88.88 255 PRO A N 1
ATOM 2034 C CA . PRO A 1 255 ? -12.951 2.609 -10.104 1.00 88.88 255 PRO A CA 1
ATOM 2035 C C . PRO A 1 255 ? -11.844 2.150 -9.145 1.00 88.88 255 PRO A C 1
ATOM 2037 O O . PRO A 1 255 ? -11.515 2.852 -8.190 1.00 88.88 255 PRO A O 1
ATOM 2040 N N . GLY A 1 256 ? -11.233 0.994 -9.416 1.00 90.69 256 GLY A N 1
ATOM 2041 C CA . GLY A 1 256 ? -10.144 0.434 -8.601 1.00 90.69 256 GLY A CA 1
ATOM 2042 C C . GLY A 1 256 ? -10.604 -0.382 -7.391 1.00 90.69 256 GLY A C 1
ATOM 2043 O O . GLY A 1 256 ? -9.787 -1.091 -6.802 1.00 90.69 256 GLY A O 1
ATOM 2044 N N . TYR A 1 257 ? -11.896 -0.343 -7.057 1.00 92.12 257 TYR A N 1
ATOM 2045 C CA . TYR A 1 257 ? -12.493 -1.222 -6.059 1.00 92.12 257 TYR A CA 1
ATOM 2046 C C . TYR A 1 257 ? -12.750 -2.611 -6.643 1.00 92.12 257 TYR A C 1
ATOM 2048 O O . TYR A 1 257 ? -13.331 -2.740 -7.720 1.00 92.12 257 TYR A O 1
ATOM 2056 N N . VAL A 1 258 ? -12.321 -3.646 -5.923 1.00 94.19 258 VAL A N 1
ATOM 2057 C CA . VAL A 1 258 ? -12.472 -5.053 -6.319 1.00 94.19 258 VAL A CA 1
ATOM 2058 C C . VAL A 1 258 ? -12.918 -5.895 -5.137 1.00 94.19 258 VAL A C 1
ATOM 2060 O O . VAL A 1 258 ? -12.647 -5.569 -3.989 1.00 94.19 258 VAL A O 1
ATOM 2063 N N . ASN A 1 259 ? -13.559 -7.019 -5.396 1.00 94.81 259 ASN A N 1
ATOM 2064 C CA . ASN A 1 259 ? -13.894 -8.013 -4.402 1.00 94.81 259 ASN A CA 1
ATOM 2065 C C . ASN A 1 259 ? -12.631 -8.512 -3.675 1.00 94.81 259 ASN A C 1
ATOM 2067 O O . ASN A 1 259 ? -11.660 -8.968 -4.290 1.00 94.81 259 ASN A O 1
ATOM 2071 N N . SER A 1 260 ? -12.661 -8.439 -2.345 1.00 95.44 260 SER A N 1
ATOM 2072 C CA . SER A 1 260 ? -11.525 -8.782 -1.494 1.00 95.44 260 SER A CA 1
ATOM 2073 C C . SER A 1 260 ? -11.117 -10.249 -1.596 1.00 95.44 260 SER A C 1
ATOM 2075 O O . SER A 1 260 ? -9.923 -10.544 -1.586 1.00 95.44 260 SER A O 1
ATOM 2077 N N . TRP A 1 261 ? -12.078 -11.164 -1.744 1.00 96.00 261 TRP A N 1
ATOM 2078 C CA . TRP A 1 261 ? -11.801 -12.592 -1.871 1.00 96.00 261 TRP A CA 1
ATOM 2079 C C . TRP A 1 261 ? -11.015 -12.893 -3.147 1.00 96.00 261 TRP A C 1
ATOM 2081 O O . TRP A 1 261 ? -9.960 -13.523 -3.079 1.00 96.00 261 TRP A O 1
ATOM 2091 N N . ASN A 1 262 ? -11.477 -12.384 -4.292 1.00 97.00 262 ASN A N 1
ATOM 2092 C CA . ASN A 1 262 ? -10.816 -12.617 -5.577 1.00 97.00 262 ASN A CA 1
ATOM 2093 C C . ASN A 1 262 ? -9.386 -12.059 -5.585 1.00 97.00 262 ASN A C 1
ATOM 2095 O O . ASN A 1 262 ? -8.468 -12.731 -6.058 1.00 97.00 262 ASN A O 1
ATOM 2099 N N . LEU A 1 263 ? -9.179 -10.862 -5.017 1.00 97.62 263 LEU A N 1
ATOM 2100 C CA . LEU A 1 263 ? -7.843 -10.278 -4.897 1.00 97.62 263 LEU A CA 1
ATOM 2101 C C . LEU A 1 263 ? -6.933 -11.137 -4.015 1.00 97.62 263 LEU A C 1
ATOM 2103 O O . LEU A 1 263 ? -5.849 -11.517 -4.448 1.00 97.62 263 LEU A O 1
ATOM 2107 N N . LEU A 1 264 ? -7.375 -11.480 -2.803 1.00 98.06 264 LEU A N 1
ATOM 2108 C CA . LEU A 1 264 ? -6.570 -12.258 -1.860 1.00 98.06 264 LEU A CA 1
ATOM 2109 C C . LEU A 1 264 ? -6.256 -13.665 -2.386 1.00 98.06 264 LEU A C 1
ATOM 2111 O O . LEU A 1 264 ? -5.147 -14.156 -2.186 1.00 98.06 264 LEU A O 1
ATOM 2115 N N . GLN A 1 265 ? -7.193 -14.299 -3.095 1.00 98.19 265 GLN A N 1
ATOM 2116 C CA . GLN A 1 265 ? -6.973 -15.599 -3.728 1.00 98.19 265 GLN A CA 1
ATOM 2117 C C . GLN A 1 265 ? -5.923 -15.516 -4.845 1.00 98.19 265 GLN A C 1
ATOM 2119 O O . GLN A 1 265 ? -5.040 -16.373 -4.924 1.00 98.19 265 GLN A O 1
ATOM 2124 N N . MET A 1 266 ? -5.979 -14.477 -5.683 1.00 98.56 266 MET A N 1
ATOM 2125 C CA . MET A 1 266 ? -4.963 -14.236 -6.708 1.00 98.56 266 MET A CA 1
ATOM 2126 C C . MET A 1 266 ? -3.592 -13.946 -6.074 1.00 98.56 266 MET A C 1
ATOM 2128 O O . MET A 1 266 ? -2.600 -14.539 -6.497 1.00 98.56 266 MET A O 1
ATOM 2132 N N . MET A 1 267 ? -3.526 -13.111 -5.029 1.00 98.62 267 MET A N 1
ATOM 2133 C CA . MET A 1 267 ? -2.278 -12.841 -4.299 1.00 98.62 267 MET A CA 1
ATOM 2134 C C . MET A 1 267 ? -1.673 -14.134 -3.739 1.00 98.62 267 MET A C 1
ATOM 2136 O O . MET A 1 267 ? -0.499 -14.408 -3.967 1.00 98.62 267 MET A O 1
ATOM 2140 N N . ALA A 1 268 ? -2.483 -14.972 -3.084 1.00 98.38 268 ALA A N 1
ATOM 2141 C CA . ALA A 1 268 ? -2.036 -16.262 -2.563 1.00 98.38 268 ALA A CA 1
ATOM 2142 C C . ALA A 1 268 ? -1.558 -17.210 -3.680 1.00 98.38 268 ALA A C 1
ATOM 2144 O O . ALA A 1 268 ? -0.588 -17.943 -3.499 1.00 98.38 268 ALA A O 1
ATOM 2145 N N . SER A 1 269 ? -2.197 -17.182 -4.857 1.00 98.44 269 SER A N 1
ATOM 2146 C CA . SER A 1 269 ? -1.742 -17.945 -6.028 1.00 98.44 269 SER A CA 1
ATOM 2147 C C . SER A 1 269 ? -0.377 -17.470 -6.535 1.00 98.44 269 SER A C 1
ATOM 2149 O O . SER A 1 269 ? 0.460 -18.296 -6.901 1.00 98.44 269 SER A O 1
ATOM 2151 N N . PHE A 1 270 ? -0.134 -16.158 -6.549 1.00 98.56 270 PHE A N 1
ATOM 2152 C CA . PHE A 1 270 ? 1.150 -15.570 -6.936 1.00 98.56 270 PHE A CA 1
ATOM 2153 C C . PHE A 1 270 ? 2.246 -15.934 -5.929 1.00 98.56 270 PHE A C 1
ATOM 2155 O O . PHE A 1 270 ? 3.300 -16.429 -6.331 1.00 98.56 270 PHE A O 1
ATOM 2162 N N . GLU A 1 271 ? 1.965 -15.784 -4.634 1.00 97.94 271 GLU A N 1
ATOM 2163 C CA . GLU A 1 271 ? 2.867 -16.162 -3.540 1.00 97.94 271 GLU A CA 1
ATOM 2164 C C . GLU A 1 271 ? 3.229 -17.654 -3.606 1.00 97.94 271 GLU A C 1
ATOM 2166 O O . GLU A 1 271 ? 4.405 -18.010 -3.540 1.00 97.94 271 GLU A O 1
ATOM 2171 N N . ALA A 1 272 ? 2.250 -18.532 -3.854 1.00 97.50 272 ALA A N 1
ATOM 2172 C CA . ALA A 1 272 ? 2.481 -19.969 -4.031 1.00 97.50 272 ALA A CA 1
ATOM 2173 C C . ALA A 1 272 ? 3.360 -20.308 -5.252 1.00 97.50 272 ALA A C 1
ATOM 2175 O O . ALA A 1 272 ? 4.006 -21.355 -5.274 1.00 97.50 272 ALA A O 1
ATOM 2176 N N . ALA A 1 273 ? 3.408 -19.432 -6.260 1.00 98.00 273 ALA A N 1
ATOM 2177 C CA . ALA A 1 273 ? 4.277 -19.565 -7.430 1.00 98.00 273 ALA A CA 1
ATOM 2178 C C . ALA A 1 273 ? 5.656 -18.895 -7.248 1.00 98.00 273 ALA A C 1
ATOM 2180 O O . ALA A 1 273 ? 6.423 -18.799 -8.210 1.00 98.00 273 ALA A O 1
ATOM 2181 N N . GLY A 1 274 ? 5.977 -18.427 -6.036 1.00 96.44 274 GLY A N 1
ATOM 2182 C CA . GLY A 1 274 ? 7.240 -17.757 -5.721 1.00 96.44 274 GLY A CA 1
ATOM 2183 C C . GLY A 1 274 ? 7.300 -16.294 -6.165 1.00 96.44 274 GLY A C 1
ATOM 2184 O O . GLY A 1 274 ? 8.393 -15.756 -6.331 1.00 96.44 274 GLY A O 1
ATOM 2185 N N . ILE A 1 275 ? 6.149 -15.655 -6.403 1.00 97.88 275 ILE A N 1
ATOM 2186 C CA . ILE A 1 275 ? 6.054 -14.207 -6.615 1.00 97.88 275 ILE A CA 1
ATOM 2187 C C . ILE A 1 275 ? 5.729 -13.571 -5.269 1.00 97.88 275 ILE A C 1
ATOM 2189 O O . ILE A 1 275 ? 4.586 -13.568 -4.817 1.00 97.88 275 ILE A O 1
ATOM 2193 N N . THR A 1 276 ? 6.745 -13.022 -4.627 1.00 96.38 276 THR A N 1
ATOM 2194 C CA . THR A 1 276 ? 6.624 -12.505 -3.272 1.00 96.38 276 THR A CA 1
ATOM 2195 C C . THR A 1 276 ? 5.868 -11.185 -3.243 1.00 96.38 276 THR A C 1
ATOM 2197 O O . THR A 1 276 ? 6.265 -10.214 -3.888 1.00 96.38 276 THR A O 1
ATOM 2200 N N . THR A 1 277 ? 4.819 -11.088 -2.434 1.00 97.69 277 THR A N 1
ATOM 2201 C CA . THR A 1 277 ? 4.115 -9.820 -2.240 1.00 97.69 277 THR A CA 1
ATOM 2202 C C . THR A 1 277 ? 4.963 -8.819 -1.449 1.00 97.69 277 THR A C 1
ATOM 2204 O O . THR A 1 277 ? 5.428 -9.096 -0.342 1.00 97.69 277 THR A O 1
ATOM 2207 N N . ARG A 1 278 ? 5.142 -7.615 -2.004 1.00 96.38 278 ARG A N 1
ATOM 2208 C CA . ARG A 1 278 ? 5.845 -6.499 -1.334 1.00 96.38 278 ARG A CA 1
ATOM 2209 C C . ARG A 1 278 ? 5.027 -5.219 -1.246 1.00 96.38 278 ARG A C 1
ATOM 2211 O O . ARG A 1 278 ? 5.398 -4.318 -0.502 1.00 96.38 278 ARG A O 1
ATOM 2218 N N . PHE A 1 279 ? 3.917 -5.153 -1.975 1.00 97.56 279 PHE A N 1
ATOM 2219 C CA . PHE A 1 279 ? 2.911 -4.120 -1.799 1.00 97.56 279 PHE A CA 1
ATOM 2220 C C . PHE A 1 279 ? 1.520 -4.713 -2.047 1.00 97.56 279 PHE A C 1
ATOM 2222 O O . PHE A 1 279 ? 1.309 -5.273 -3.124 1.00 97.56 279 PHE A O 1
ATOM 2229 N N . PRO A 1 280 ? 0.570 -4.608 -1.105 1.00 95.44 280 PRO A N 1
ATOM 2230 C CA . PRO A 1 280 ? 0.672 -3.920 0.185 1.00 95.44 280 PRO A CA 1
ATOM 2231 C C . PRO A 1 280 ? 1.406 -4.775 1.234 1.00 95.44 280 PRO A C 1
ATOM 2233 O O . PRO A 1 280 ? 2.564 -4.528 1.547 1.00 95.44 280 PRO A O 1
ATOM 2236 N N . HIS A 1 281 ? 0.799 -5.851 1.716 1.00 96.12 281 HIS A N 1
ATOM 2237 C CA . HIS A 1 281 ? 1.462 -6.858 2.545 1.00 96.12 281 HIS A CA 1
ATOM 2238 C C . HIS A 1 281 ? 1.183 -8.242 1.981 1.00 96.12 281 HIS A C 1
ATOM 2240 O O . HIS A 1 281 ? 0.270 -8.395 1.169 1.00 96.12 281 HIS A O 1
ATOM 2246 N N . HIS A 1 282 ? 1.934 -9.243 2.444 1.00 96.56 282 HIS A N 1
ATOM 2247 C CA . HIS A 1 282 ? 1.610 -10.651 2.207 1.00 96.56 282 HIS A CA 1
ATOM 2248 C C . HIS A 1 282 ? 0.123 -10.916 2.422 1.00 96.56 282 HIS A C 1
ATOM 2250 O O . HIS A 1 282 ? -0.473 -10.376 3.358 1.00 96.56 282 HIS A O 1
ATOM 2256 N N . SER A 1 283 ? -0.468 -11.741 1.560 1.00 97.38 283 SER A N 1
ATOM 2257 C CA . SER A 1 283 ? -1.919 -11.922 1.452 1.00 97.38 283 SER A CA 1
ATOM 2258 C C . SER A 1 283 ? -2.603 -12.183 2.800 1.00 97.38 283 SER A C 1
ATOM 2260 O O . SER A 1 283 ? -3.627 -11.570 3.101 1.00 97.38 283 SER A O 1
ATOM 2262 N N . HIS A 1 284 ? -2.013 -13.023 3.656 1.00 96.44 284 HIS A N 1
ATOM 2263 C CA . HIS A 1 284 ? -2.542 -13.332 4.988 1.00 96.44 284 HIS A CA 1
ATOM 2264 C C . HIS A 1 284 ? -2.557 -12.109 5.924 1.00 96.44 284 HIS A C 1
ATOM 2266 O O . HIS A 1 284 ? -3.588 -11.813 6.531 1.00 96.44 284 HIS A O 1
ATOM 2272 N N . LEU A 1 285 ? -1.449 -11.364 6.010 1.00 96.69 285 LEU A N 1
ATOM 2273 C CA . LEU A 1 285 ? -1.339 -10.183 6.862 1.00 96.69 285 LEU A CA 1
ATOM 2274 C C . LEU A 1 285 ? -2.232 -9.061 6.331 1.00 96.69 285 LEU A C 1
ATOM 2276 O O . LEU A 1 285 ? -2.917 -8.384 7.095 1.00 96.69 285 LEU A O 1
ATOM 2280 N N . TYR A 1 286 ? -2.287 -8.902 5.010 1.00 97.44 286 TYR A N 1
ATOM 2281 C CA . TYR A 1 286 ? -3.167 -7.931 4.380 1.00 97.44 286 TYR A CA 1
ATOM 2282 C C . TYR A 1 286 ? -4.643 -8.226 4.679 1.00 97.44 286 TYR A C 1
ATOM 2284 O O . TYR A 1 286 ? -5.386 -7.329 5.077 1.00 97.44 286 TYR A O 1
ATOM 2292 N N . LYS A 1 287 ? -5.051 -9.501 4.593 1.00 97.31 287 LYS A N 1
ATOM 2293 C CA . LYS A 1 287 ? -6.383 -9.966 5.001 1.00 97.31 287 LYS A CA 1
ATOM 2294 C C . LYS A 1 287 ? -6.679 -9.623 6.464 1.00 97.31 287 LYS A C 1
ATOM 2296 O O . LYS A 1 287 ? -7.762 -9.116 6.764 1.00 97.31 287 LYS A O 1
ATOM 2301 N N . LEU A 1 288 ? -5.738 -9.890 7.372 1.00 96.69 288 LEU A N 1
ATOM 2302 C CA . LEU A 1 288 ? -5.894 -9.608 8.800 1.00 96.69 288 LEU A CA 1
ATOM 2303 C C . LEU A 1 288 ? -6.141 -8.117 9.066 1.00 96.69 288 LEU A C 1
ATOM 2305 O O . LEU A 1 288 ? -7.074 -7.769 9.790 1.00 96.69 288 LEU A O 1
ATOM 2309 N N . LEU A 1 289 ? -5.336 -7.242 8.459 1.00 96.50 289 LEU A N 1
ATOM 2310 C CA . LEU A 1 289 ? -5.441 -5.795 8.649 1.00 96.50 289 LEU A CA 1
ATOM 2311 C C . LEU A 1 289 ? -6.743 -5.244 8.057 1.00 96.50 289 LEU A C 1
ATOM 2313 O O . LEU A 1 289 ? -7.516 -4.599 8.769 1.00 96.50 289 LEU A O 1
ATOM 2317 N N . LEU A 1 290 ? -7.047 -5.582 6.800 1.00 95.69 290 LEU A N 1
ATOM 2318 C CA . LEU A 1 290 ? -8.230 -5.074 6.103 1.00 95.69 290 LEU A CA 1
ATOM 2319 C C . LEU A 1 290 ? -9.547 -5.566 6.687 1.00 95.69 290 LEU A C 1
ATOM 2321 O O . LEU A 1 290 ? -10.505 -4.799 6.777 1.00 95.69 290 LEU A O 1
ATOM 2325 N N . SER A 1 291 ? -9.619 -6.840 7.081 1.00 96.12 291 SER A N 1
ATOM 2326 C CA . SER A 1 291 ? -10.818 -7.385 7.728 1.00 96.12 291 SER A CA 1
ATOM 2327 C C . SER A 1 291 ? -11.119 -6.694 9.057 1.00 96.12 291 SER A C 1
ATOM 2329 O O . SER A 1 291 ? -12.263 -6.735 9.506 1.00 96.12 291 SER A O 1
ATOM 2331 N N . LYS A 1 292 ? -10.113 -6.047 9.668 1.00 96.56 292 LYS A N 1
ATOM 2332 C CA . LYS A 1 292 ? -10.159 -5.466 11.016 1.00 96.56 292 LYS A CA 1
ATOM 2333 C C . LYS A 1 292 ? -10.491 -6.508 12.093 1.00 96.56 292 LYS A C 1
ATOM 2335 O O . LYS A 1 292 ? -10.814 -6.144 13.223 1.00 96.56 292 LYS A O 1
ATOM 2340 N N . ASP A 1 293 ? -10.363 -7.801 11.775 1.00 95.69 293 ASP A N 1
ATOM 2341 C CA . ASP A 1 293 ? -10.626 -8.897 12.715 1.00 95.69 293 ASP A CA 1
ATOM 2342 C C . ASP A 1 293 ? -9.619 -8.887 13.879 1.00 95.69 293 ASP A C 1
ATOM 2344 O O . ASP A 1 293 ? -9.950 -9.308 14.990 1.00 95.69 293 ASP A O 1
ATOM 2348 N N . TRP A 1 294 ? -8.437 -8.286 13.679 1.00 97.06 294 TRP A N 1
ATOM 2349 C CA . TRP A 1 294 ? -7.476 -8.007 14.750 1.00 97.06 294 TRP A CA 1
ATOM 2350 C C . TRP A 1 294 ? -8.100 -7.233 15.923 1.00 97.06 294 TRP A C 1
ATOM 2352 O O . TRP A 1 294 ? -7.707 -7.452 17.066 1.00 97.06 294 TRP A O 1
ATOM 2362 N N . CYS A 1 295 ? -9.115 -6.385 15.695 1.00 97.31 295 CYS A N 1
ATOM 2363 C CA . CYS A 1 295 ? -9.795 -5.680 16.783 1.00 97.31 295 CYS A CA 1
ATOM 2364 C C . CYS A 1 295 ? -10.453 -6.657 17.771 1.00 97.31 295 CYS A C 1
ATOM 2366 O O . CYS A 1 295 ? -10.433 -6.430 18.980 1.00 97.31 295 CYS A O 1
ATOM 2368 N N . CYS A 1 296 ? -11.018 -7.760 17.272 1.00 96.62 296 CYS A N 1
ATOM 2369 C CA . CYS A 1 296 ? -11.603 -8.807 18.108 1.00 96.62 296 CYS A CA 1
ATOM 2370 C C . CYS A 1 296 ? -10.526 -9.618 18.837 1.00 96.62 296 CYS A C 1
ATOM 2372 O O . CYS A 1 296 ? -10.720 -9.974 19.999 1.00 96.62 296 CYS A O 1
ATOM 2374 N N . TYR A 1 297 ? -9.389 -9.880 18.185 1.00 95.12 297 TYR A N 1
ATOM 2375 C CA . TYR A 1 297 ? -8.277 -10.620 18.788 1.00 95.12 297 TYR A CA 1
ATOM 2376 C C . TYR A 1 297 ? -7.561 -9.835 19.880 1.00 95.12 297 TYR A C 1
ATOM 2378 O O . TYR A 1 297 ? -7.104 -10.441 20.841 1.00 95.12 297 TYR A O 1
ATOM 2386 N N . LEU A 1 298 ? -7.471 -8.511 19.752 1.00 97.06 298 LEU A N 1
ATOM 2387 C CA . LEU A 1 298 ? -6.713 -7.668 20.679 1.00 97.06 298 LEU A CA 1
ATOM 2388 C C . LEU A 1 298 ? -7.594 -6.937 21.700 1.00 97.06 298 LEU A C 1
ATOM 2390 O O . LEU A 1 298 ? -7.092 -6.486 22.724 1.00 97.06 298 LEU A O 1
ATOM 2394 N N . GLY A 1 299 ? -8.909 -6.836 21.472 1.00 96.31 299 GLY A N 1
ATOM 2395 C CA . GLY A 1 299 ? -9.822 -6.053 22.317 1.00 96.31 299 GLY A CA 1
ATOM 2396 C C . GLY A 1 299 ? -9.949 -6.525 23.774 1.00 96.31 299 GLY A C 1
ATOM 2397 O O . GLY A 1 299 ? -10.405 -5.758 24.630 1.00 96.31 299 GLY A O 1
ATOM 2398 N N . TRP A 1 300 ? -9.540 -7.764 24.071 1.00 94.06 300 TRP A N 1
ATOM 2399 C CA . TRP A 1 300 ? -9.516 -8.320 25.428 1.00 94.06 300 TRP A CA 1
ATOM 2400 C C . TRP A 1 300 ? -8.202 -8.045 26.176 1.00 94.06 300 TRP A C 1
ATOM 2402 O O . TRP A 1 300 ? -8.214 -8.008 27.407 1.00 94.06 300 TRP A O 1
ATOM 2412 N N . ASP A 1 301 ? -7.089 -7.813 25.471 1.00 95.19 301 ASP A N 1
ATOM 2413 C CA . ASP A 1 301 ? -5.789 -7.535 26.083 1.00 95.19 301 ASP A CA 1
ATOM 2414 C C . ASP A 1 301 ? -5.635 -6.032 26.348 1.00 95.19 301 ASP A C 1
ATOM 2416 O O . ASP A 1 301 ? -5.574 -5.192 25.445 1.00 95.19 301 ASP A O 1
ATOM 2420 N N . LYS A 1 302 ? -5.541 -5.669 27.629 1.00 93.25 302 LYS A N 1
ATOM 2421 C CA . LYS A 1 302 ? -5.397 -4.272 28.041 1.00 93.25 302 LYS A CA 1
ATOM 2422 C C . LYS A 1 302 ? -4.094 -3.636 27.555 1.00 93.25 302 LYS A C 1
ATOM 2424 O O . LYS A 1 302 ? -4.107 -2.433 27.294 1.00 93.25 302 LYS A O 1
ATOM 2429 N N . SER A 1 303 ? -3.018 -4.412 27.418 1.00 93.94 303 SER A N 1
A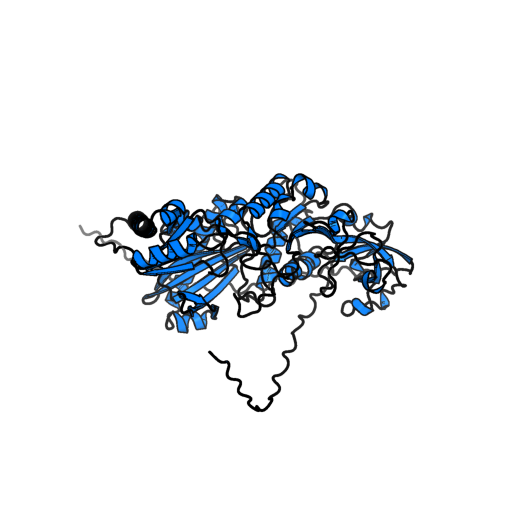TOM 2430 C CA . SER A 1 303 ? -1.698 -3.928 26.991 1.00 93.94 303 SER A CA 1
ATOM 2431 C C . SER A 1 303 ? -1.670 -3.474 25.529 1.00 93.94 303 SER A C 1
ATOM 2433 O O . SER A 1 303 ? -0.843 -2.643 25.154 1.00 93.94 303 SER A O 1
ATOM 2435 N N . MET A 1 304 ? -2.620 -3.967 24.731 1.00 95.69 304 MET A N 1
ATOM 2436 C CA . MET A 1 304 ? -2.774 -3.610 23.325 1.00 95.69 304 MET A CA 1
ATOM 2437 C C . MET A 1 304 ? -3.590 -2.340 23.126 1.00 95.69 304 MET A C 1
ATOM 2439 O O . MET A 1 304 ? -3.645 -1.854 22.010 1.00 95.69 304 MET A O 1
ATOM 2443 N N . GLY A 1 305 ? -4.286 -1.831 24.152 1.00 96.00 305 GLY A N 1
ATOM 2444 C CA . GLY A 1 305 ? -5.089 -0.599 24.082 1.00 96.00 305 GLY A CA 1
ATOM 2445 C C . GLY A 1 305 ? -6.250 -0.590 23.081 1.00 96.00 305 GLY A C 1
ATOM 2446 O O . GLY A 1 305 ? -6.985 0.393 23.020 1.00 96.00 305 GLY A O 1
ATOM 2447 N N . THR A 1 306 ? -6.469 -1.679 22.348 1.00 97.62 306 THR A N 1
ATOM 2448 C CA . THR A 1 306 ? -7.579 -1.852 21.408 1.00 97.62 306 THR A CA 1
ATOM 2449 C C . THR A 1 306 ? -8.898 -1.883 22.174 1.00 97.62 306 THR A C 1
ATOM 2451 O O . THR A 1 306 ? -8.993 -2.656 23.124 1.00 97.62 306 THR A O 1
ATOM 2454 N N . PRO A 1 307 ? -9.918 -1.077 21.843 1.00 97.19 307 PRO A N 1
ATOM 2455 C CA . PRO A 1 307 ? -11.182 -1.083 22.579 1.00 97.19 307 PRO A CA 1
ATOM 2456 C C . PRO A 1 307 ? -11.903 -2.441 22.499 1.00 97.19 307 PRO A C 1
ATOM 2458 O O . PRO A 1 307 ? -11.780 -3.135 21.483 1.00 97.19 307 PRO A O 1
ATOM 2461 N N . PRO A 1 308 ? -12.670 -2.839 23.532 1.00 97.44 308 PRO A N 1
ATOM 2462 C CA . PRO A 1 308 ? -13.478 -4.055 23.504 1.00 97.44 308 PRO A CA 1
ATOM 2463 C C . PRO A 1 308 ? -14.342 -4.127 22.240 1.00 97.44 308 PRO A C 1
ATOM 2465 O O . PRO A 1 308 ? -15.095 -3.206 21.924 1.00 97.44 308 PRO A O 1
ATOM 2468 N N . THR A 1 309 ? -14.183 -5.216 21.484 1.00 98.06 309 THR A N 1
ATOM 2469 C CA . THR A 1 309 ? -14.771 -5.376 20.148 1.00 98.06 309 THR A CA 1
ATOM 2470 C C . THR A 1 309 ? -15.302 -6.788 19.963 1.00 98.06 309 THR A C 1
ATOM 2472 O O . THR A 1 309 ? -14.648 -7.760 20.335 1.00 98.06 309 THR A O 1
ATOM 2475 N N . THR A 1 310 ? -16.465 -6.920 19.334 1.00 98.31 310 THR A N 1
ATOM 2476 C CA . THR A 1 310 ? -17.055 -8.201 18.933 1.00 98.31 310 THR A CA 1
ATOM 2477 C C . THR A 1 310 ? -17.485 -8.168 17.467 1.00 98.31 310 THR A C 1
ATOM 2479 O O . THR A 1 310 ? -17.643 -7.093 16.891 1.00 98.31 310 THR A O 1
ATOM 2482 N N . LYS A 1 311 ? -17.686 -9.338 16.856 1.00 98.31 311 LYS A N 1
ATOM 2483 C CA . LYS A 1 311 ? -18.168 -9.481 15.476 1.00 98.31 311 LYS A CA 1
ATOM 2484 C C . LYS A 1 311 ? -19.539 -10.141 15.494 1.00 98.31 311 LYS A C 1
ATOM 2486 O O . LYS A 1 311 ? -19.705 -11.227 16.045 1.00 98.31 311 LYS A O 1
ATOM 2491 N N . VAL A 1 312 ? -20.521 -9.475 14.901 1.00 98.50 312 VAL A N 1
ATOM 2492 C CA . VAL A 1 312 ? -21.919 -9.908 14.864 1.00 98.50 312 VAL A CA 1
ATOM 2493 C C . VAL A 1 312 ? -22.183 -10.593 13.521 1.00 98.50 312 VAL A C 1
ATOM 2495 O O . VAL A 1 312 ? -22.091 -9.925 12.488 1.00 98.50 312 VAL A O 1
ATOM 2498 N N . PRO A 1 313 ? -22.505 -11.900 13.490 1.00 98.12 313 PRO A N 1
ATOM 2499 C CA . PRO A 1 313 ? -22.757 -12.614 12.241 1.00 98.12 313 PRO A CA 1
ATOM 2500 C C . PRO A 1 313 ? -23.941 -12.023 11.473 1.00 98.12 313 PRO A C 1
ATOM 2502 O O . PRO A 1 313 ? -24.986 -11.740 12.065 1.00 98.12 313 PRO A O 1
ATOM 2505 N N . ARG A 1 314 ? -23.827 -11.918 10.144 1.00 97.50 314 ARG A N 1
ATOM 2506 C CA . ARG A 1 314 ? -24.904 -11.395 9.286 1.00 97.50 314 ARG A CA 1
ATOM 2507 C C . ARG A 1 314 ? -26.216 -12.160 9.447 1.00 97.50 314 ARG A C 1
ATOM 2509 O O . ARG A 1 314 ? -27.277 -11.547 9.441 1.00 97.50 314 ARG A O 1
ATOM 2516 N N . SER A 1 315 ? -26.157 -13.476 9.645 1.00 98.00 315 SER A N 1
ATOM 2517 C CA . SER A 1 315 ? -27.347 -14.307 9.869 1.00 98.00 315 SER A CA 1
ATOM 2518 C C . SER A 1 315 ? -28.121 -13.910 11.130 1.00 98.00 315 SER A C 1
ATOM 2520 O O . SER A 1 315 ? -29.349 -13.925 11.131 1.00 98.00 315 SER A O 1
ATOM 2522 N N . LEU A 1 316 ? -27.427 -13.511 12.199 1.00 98.38 316 LEU A N 1
ATOM 2523 C CA . LEU A 1 316 ? -28.064 -13.033 13.424 1.00 98.38 316 LEU A CA 1
ATOM 2524 C C . LEU A 1 316 ? -28.747 -11.678 13.195 1.00 98.38 316 LEU A C 1
ATOM 2526 O O . LEU A 1 316 ? -29.875 -11.492 13.649 1.00 98.38 316 LEU A O 1
ATOM 2530 N N . ILE A 1 317 ? -28.090 -10.778 12.455 1.00 98.25 317 ILE A N 1
ATOM 2531 C CA . ILE A 1 317 ? -28.634 -9.463 12.088 1.00 98.25 317 ILE A CA 1
ATOM 2532 C C . ILE A 1 317 ? -29.891 -9.631 11.232 1.00 98.25 317 ILE A C 1
ATOM 2534 O O . ILE A 1 317 ? -30.928 -9.078 11.574 1.00 98.25 317 ILE A O 1
ATOM 2538 N N . ALA A 1 318 ? -29.825 -10.443 10.173 1.00 97.19 318 ALA A N 1
ATOM 2539 C CA . ALA A 1 318 ? -30.943 -10.670 9.258 1.00 97.19 318 ALA A CA 1
ATOM 2540 C C . ALA A 1 318 ? -32.174 -11.269 9.961 1.00 97.19 318 ALA A C 1
ATOM 2542 O O . ALA A 1 318 ? -33.305 -10.919 9.638 1.00 97.19 318 ALA A O 1
ATOM 2543 N N . ASN A 1 319 ? -31.961 -12.151 10.944 1.00 98.12 319 ASN A N 1
ATOM 2544 C CA . ASN A 1 319 ? -33.053 -12.760 11.702 1.00 98.12 319 ASN A CA 1
ATOM 2545 C C . ASN A 1 319 ? -33.695 -11.790 12.705 1.00 98.12 319 ASN A C 1
ATOM 2547 O O . ASN A 1 319 ? -34.909 -11.812 12.893 1.00 98.12 319 ASN A O 1
ATOM 2551 N N . SER A 1 320 ? -32.892 -10.991 13.413 1.00 98.38 320 SER A N 1
ATOM 2552 C CA . SER A 1 320 ? -33.386 -9.996 14.369 1.00 98.38 320 SER A CA 1
ATOM 2553 C C . SER A 1 320 ? -32.277 -8.990 14.706 1.00 98.38 320 SER A C 1
ATOM 2555 O O . SER A 1 320 ? -31.429 -9.281 15.560 1.00 98.38 320 SER A O 1
ATOM 2557 N N . PRO A 1 321 ? -32.290 -7.789 14.096 1.00 98.38 321 PRO A N 1
ATOM 2558 C CA . PRO A 1 321 ? -31.295 -6.756 14.377 1.00 98.38 321 PRO A CA 1
ATOM 2559 C C . PRO A 1 321 ? -31.272 -6.331 15.853 1.00 98.38 321 PRO A C 1
ATOM 2561 O O . PRO A 1 321 ? -30.205 -6.106 16.417 1.00 98.38 321 PRO A O 1
ATOM 2564 N N . GLU A 1 322 ? -32.435 -6.291 16.512 1.00 98.50 322 GLU A N 1
ATOM 2565 C CA . GLU A 1 322 ? -32.560 -5.960 17.939 1.00 98.50 322 GLU A CA 1
ATOM 2566 C C . GLU A 1 322 ? -31.879 -7.002 18.830 1.00 98.50 322 GLU A C 1
ATOM 2568 O O . GLU A 1 322 ? -31.049 -6.667 19.680 1.00 98.50 322 GLU A O 1
ATOM 2573 N N . ARG A 1 323 ? -32.163 -8.293 18.606 1.00 98.31 323 ARG A N 1
ATOM 2574 C CA . ARG A 1 323 ? -31.491 -9.377 19.331 1.00 98.31 323 ARG A CA 1
ATOM 2575 C C . ARG A 1 323 ? -29.987 -9.349 19.071 1.00 98.31 323 ARG A C 1
ATOM 2577 O O . ARG A 1 323 ? -29.214 -9.559 20.006 1.00 98.31 323 ARG A O 1
ATOM 2584 N N . ALA A 1 324 ? -29.577 -9.092 17.830 1.00 98.56 324 ALA A N 1
ATOM 2585 C CA . ALA A 1 324 ? -28.175 -8.970 17.453 1.00 98.56 324 ALA A CA 1
ATOM 2586 C C . ALA A 1 324 ? -27.476 -7.848 18.238 1.00 98.56 324 ALA A C 1
ATOM 2588 O O . ALA A 1 324 ? -26.418 -8.082 18.820 1.00 98.56 324 ALA A O 1
ATOM 2589 N N . ALA A 1 325 ? -28.103 -6.673 18.338 1.00 98.44 325 ALA A N 1
ATOM 2590 C CA . ALA A 1 325 ? -27.595 -5.533 19.096 1.00 98.44 325 ALA A CA 1
ATOM 2591 C C . ALA A 1 325 ? -27.445 -5.839 20.594 1.00 98.44 325 ALA A C 1
ATOM 2593 O O . ALA A 1 325 ? -26.382 -5.604 21.172 1.00 98.44 325 ALA A O 1
ATOM 2594 N N . HIS A 1 326 ? -28.465 -6.433 21.223 1.00 97.88 326 HIS A N 1
ATOM 2595 C CA . HIS A 1 326 ? -28.389 -6.831 22.633 1.00 97.88 326 HIS A CA 1
ATOM 2596 C C . HIS A 1 326 ? -27.280 -7.858 22.892 1.00 97.88 326 HIS A C 1
ATOM 2598 O O . HIS A 1 326 ? -26.541 -7.741 23.872 1.00 97.88 326 HIS A O 1
ATOM 2604 N N . GLN A 1 327 ? -27.126 -8.849 22.008 1.00 98.25 327 GLN A N 1
ATOM 2605 C CA . GLN A 1 327 ? -26.053 -9.838 22.123 1.00 98.25 327 GLN A CA 1
ATOM 2606 C C . GLN A 1 327 ? -24.668 -9.217 21.923 1.00 98.25 327 GLN A C 1
ATOM 2608 O O . GLN A 1 327 ? -23.734 -9.594 22.634 1.00 98.25 327 GLN A O 1
ATOM 2613 N N . ALA A 1 328 ? -24.537 -8.253 21.010 1.00 98.31 328 ALA A N 1
ATOM 2614 C CA . ALA A 1 328 ? -23.292 -7.533 20.776 1.00 98.31 328 ALA A CA 1
ATOM 2615 C C . ALA A 1 328 ? -22.870 -6.724 22.012 1.00 98.31 328 ALA A C 1
ATOM 2617 O O . ALA A 1 328 ? -21.746 -6.877 22.488 1.00 98.31 328 ALA A O 1
ATOM 2618 N N . ILE A 1 329 ? -23.786 -5.944 22.598 1.00 97.75 329 ILE A N 1
ATOM 2619 C CA . ILE A 1 329 ? -23.526 -5.165 23.821 1.00 97.75 329 ILE A CA 1
ATOM 2620 C C . ILE A 1 329 ? -23.150 -6.089 24.987 1.00 97.75 329 ILE A C 1
ATOM 2622 O O . ILE A 1 329 ? -22.160 -5.843 25.676 1.00 97.75 329 ILE A O 1
ATOM 2626 N N . ALA A 1 330 ? -23.874 -7.198 25.175 1.00 96.44 330 ALA A N 1
ATOM 2627 C CA . ALA A 1 330 ? -23.551 -8.178 26.213 1.00 96.44 330 ALA A CA 1
ATOM 2628 C C . ALA A 1 330 ? -22.186 -8.857 25.985 1.00 96.44 330 ALA A C 1
ATOM 2630 O O . ALA A 1 330 ? -21.485 -9.203 26.938 1.00 96.44 330 ALA A O 1
ATOM 2631 N N . ALA A 1 331 ? -21.782 -9.080 24.731 1.00 97.25 331 ALA A N 1
ATOM 2632 C CA . ALA A 1 331 ? -20.455 -9.595 24.408 1.00 97.25 331 ALA A CA 1
ATOM 2633 C C . ALA A 1 331 ? -19.355 -8.574 24.730 1.00 97.25 331 ALA A C 1
ATOM 2635 O O . ALA A 1 331 ? -18.387 -8.942 25.392 1.00 97.25 331 ALA A O 1
ATOM 2636 N N . ILE A 1 332 ? -19.533 -7.304 24.352 1.00 96.94 332 ILE A N 1
ATOM 2637 C CA . ILE A 1 332 ? -18.605 -6.215 24.696 1.00 96.94 332 ILE A CA 1
ATOM 2638 C C . ILE A 1 332 ? -18.462 -6.105 26.215 1.00 96.94 332 ILE A C 1
ATOM 2640 O O . ILE A 1 332 ? -17.345 -6.136 26.715 1.00 96.94 332 ILE A O 1
ATOM 2644 N N . GLN A 1 333 ? -19.569 -6.100 26.964 1.00 94.44 333 GLN A N 1
ATOM 2645 C CA . GLN A 1 333 ? -19.536 -6.038 28.427 1.00 94.44 333 GLN A CA 1
ATOM 2646 C C . GLN A 1 333 ? -18.747 -7.205 29.045 1.00 94.44 333 GLN A C 1
ATOM 2648 O O . GLN A 1 333 ? -17.957 -6.995 29.964 1.00 94.44 333 GLN A O 1
ATOM 2653 N N . ARG A 1 334 ? -18.908 -8.433 28.529 1.00 94.81 334 ARG A N 1
ATOM 2654 C CA . ARG A 1 334 ? -18.121 -9.595 28.984 1.00 94.81 334 ARG A CA 1
ATOM 2655 C C . ARG A 1 334 ? -16.629 -9.429 28.705 1.00 94.81 334 ARG A C 1
ATOM 2657 O O . ARG A 1 334 ? -15.824 -9.751 29.574 1.00 94.81 334 ARG A O 1
ATOM 2664 N N . ILE A 1 335 ? -16.265 -8.912 27.531 1.00 95.38 335 ILE A N 1
ATOM 2665 C CA . ILE A 1 335 ? -14.868 -8.623 27.182 1.00 95.38 335 ILE A CA 1
ATOM 2666 C C . ILE A 1 335 ? -14.306 -7.549 28.122 1.00 95.38 335 ILE A C 1
ATOM 2668 O O . ILE A 1 335 ? -13.221 -7.732 28.668 1.00 95.38 335 ILE A O 1
ATOM 2672 N N . SER A 1 336 ? -15.058 -6.477 28.386 1.00 93.44 336 SER A N 1
ATOM 2673 C CA . SER A 1 336 ? -14.656 -5.407 29.306 1.00 93.44 336 SER A CA 1
ATOM 2674 C C . SER A 1 336 ? -14.474 -5.909 30.744 1.00 93.44 336 SER A C 1
ATOM 2676 O O . SER A 1 336 ? -13.494 -5.534 31.387 1.00 93.44 336 SER A O 1
ATOM 2678 N N . LEU A 1 337 ? -15.359 -6.788 31.238 1.00 92.06 337 LEU A N 1
ATOM 2679 C CA . LEU A 1 337 ? -15.218 -7.441 32.550 1.00 92.06 337 LEU A CA 1
ATOM 2680 C C . LEU A 1 337 ? -13.989 -8.346 32.611 1.00 92.06 337 LEU A C 1
ATOM 2682 O O . LEU A 1 337 ? -13.251 -8.319 33.589 1.00 92.06 337 LEU A O 1
ATOM 2686 N N . PHE A 1 338 ? -13.749 -9.148 31.574 1.00 92.81 338 PHE A N 1
ATOM 2687 C CA . PHE A 1 338 ? -12.568 -10.006 31.531 1.00 92.81 338 PHE A CA 1
ATOM 2688 C C . PHE A 1 338 ? -11.280 -9.172 31.543 1.00 92.81 338 PHE A C 1
ATOM 2690 O O . PHE A 1 338 ? -10.367 -9.433 32.321 1.00 92.81 338 PHE A O 1
ATOM 2697 N N . ARG A 1 339 ? -11.244 -8.118 30.724 1.00 92.19 339 ARG A N 1
ATOM 2698 C CA . ARG A 1 339 ? -10.095 -7.226 30.562 1.00 92.19 339 ARG A CA 1
ATOM 2699 C C . ARG A 1 339 ? -9.771 -6.408 31.811 1.00 92.19 339 ARG A C 1
ATOM 2701 O O . ARG A 1 339 ? -8.599 -6.183 32.110 1.00 92.19 339 ARG A O 1
ATOM 2708 N N . ASN A 1 340 ? -10.790 -5.888 32.491 1.00 89.56 340 ASN A N 1
ATOM 2709 C CA . ASN A 1 340 ? -10.615 -4.966 33.618 1.00 89.56 340 ASN A CA 1
ATOM 2710 C C . ASN A 1 340 ? -10.795 -5.637 34.988 1.00 89.56 340 ASN A C 1
ATOM 2712 O O . ASN A 1 340 ? -10.584 -4.985 36.010 1.00 89.56 340 ASN A O 1
ATOM 2716 N N . GLY A 1 341 ? -11.155 -6.921 35.015 1.00 88.31 341 GLY A N 1
ATOM 2717 C CA . GLY A 1 341 ? -11.599 -7.610 36.218 1.00 88.31 341 GLY A CA 1
ATOM 2718 C C . GLY A 1 341 ? -13.042 -7.259 36.595 1.00 88.31 341 GLY A C 1
ATOM 2719 O O . GLY A 1 341 ? -13.743 -6.511 35.908 1.00 88.31 341 GLY A O 1
ATOM 2720 N N . VAL A 1 342 ? -13.505 -7.814 37.717 1.00 80.50 342 VAL A N 1
ATOM 2721 C CA . VAL A 1 342 ? -14.839 -7.512 38.250 1.00 80.50 342 VAL A CA 1
ATOM 2722 C C . VAL A 1 342 ? -14.837 -6.087 38.798 1.00 80.50 342 VAL A C 1
ATOM 2724 O O . VAL A 1 342 ? -14.308 -5.827 39.876 1.00 80.50 342 VAL A O 1
ATOM 2727 N N . VAL A 1 343 ? -15.439 -5.167 38.047 1.00 77.81 343 VAL A N 1
ATOM 2728 C CA . VAL A 1 343 ? -15.646 -3.782 38.477 1.00 77.81 343 VAL A CA 1
ATOM 2729 C C . VAL A 1 343 ? -17.054 -3.669 39.073 1.00 77.81 343 VAL A C 1
ATOM 2731 O O . VAL A 1 343 ? -18.027 -3.966 38.370 1.00 77.81 343 VAL A O 1
ATOM 2734 N N . PRO A 1 344 ? -17.206 -3.264 40.349 1.00 70.75 344 PRO A N 1
ATOM 2735 C CA . PRO A 1 344 ? -18.513 -2.941 40.909 1.00 70.75 344 PRO A CA 1
ATOM 2736 C C . PRO A 1 344 ? -19.176 -1.855 40.056 1.00 70.75 344 PRO A C 1
ATOM 2738 O O . PRO A 1 344 ? -18.560 -0.824 39.801 1.00 70.75 344 PRO A O 1
ATOM 2741 N N . ASN A 1 345 ? -20.418 -2.081 39.623 1.00 71.75 345 ASN A N 1
ATOM 2742 C CA . ASN A 1 345 ? -21.178 -1.160 38.767 1.00 71.75 345 ASN A CA 1
ATOM 2743 C C . ASN A 1 345 ? -20.570 -0.932 37.373 1.00 71.75 345 ASN A C 1
ATOM 2745 O O . ASN A 1 345 ? -20.560 0.201 36.897 1.00 71.75 345 ASN A O 1
ATOM 2749 N N . LEU A 1 346 ? -20.072 -1.980 36.700 1.00 73.75 346 LEU A N 1
ATOM 2750 C CA . LEU A 1 346 ? -19.692 -1.831 35.294 1.00 73.75 346 LEU A CA 1
ATOM 2751 C C . LEU A 1 346 ? -20.913 -1.385 34.475 1.00 73.75 346 LEU A C 1
ATOM 2753 O O . LEU A 1 346 ? -21.850 -2.162 34.265 1.00 73.75 346 LEU A O 1
ATOM 2757 N N . GLU A 1 347 ? -20.877 -0.138 34.016 1.00 78.94 347 GLU A N 1
ATOM 2758 C CA . GLU A 1 347 ? -21.914 0.422 33.165 1.00 78.94 347 GLU A CA 1
ATOM 2759 C C . GLU A 1 347 ? -21.990 -0.368 31.859 1.00 78.94 347 GLU A C 1
ATOM 2761 O O . GLU A 1 347 ? -20.981 -0.713 31.239 1.00 78.94 347 GLU A O 1
ATOM 2766 N N . VAL A 1 348 ? -23.216 -0.687 31.446 1.00 81.44 348 VAL A N 1
ATOM 2767 C CA . VAL A 1 348 ? -23.456 -1.279 30.132 1.00 81.44 348 VAL A CA 1
ATOM 2768 C C . VAL A 1 348 ? -23.017 -0.250 29.089 1.00 81.44 348 VAL A C 1
ATOM 2770 O O . VAL A 1 348 ? -23.516 0.877 29.165 1.00 81.44 348 VAL A O 1
ATOM 2773 N N . PRO A 1 349 ? -22.148 -0.602 28.121 1.00 84.12 349 PRO A N 1
ATOM 2774 C CA . PRO A 1 349 ? -21.720 0.329 27.086 1.00 84.12 349 PRO A CA 1
ATOM 2775 C C . PRO A 1 349 ? -22.930 0.960 26.393 1.00 84.12 349 PRO A C 1
ATOM 2777 O O . PRO A 1 349 ? -23.686 0.279 25.698 1.00 84.12 349 PRO A O 1
ATOM 2780 N N . GLN A 1 350 ? -23.134 2.259 26.619 1.00 90.19 350 GLN A N 1
ATOM 2781 C CA . GLN A 1 350 ? -24.246 3.003 26.023 1.00 90.19 350 GLN A CA 1
ATOM 2782 C C . GLN A 1 350 ? -23.892 3.558 24.648 1.00 90.19 350 GLN A C 1
ATOM 2784 O O . GLN A 1 350 ? -24.790 3.933 23.908 1.00 90.19 350 GLN A O 1
ATOM 2789 N N . LYS A 1 351 ? -22.608 3.614 24.286 1.00 95.56 351 LYS A N 1
ATOM 2790 C CA . LYS A 1 351 ? -22.143 4.211 23.036 1.00 95.56 351 LYS A CA 1
ATOM 2791 C C . LYS A 1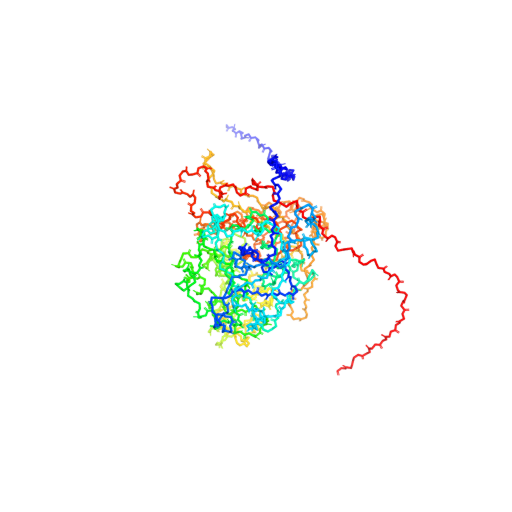 351 ? -21.059 3.361 22.397 1.00 95.56 351 LYS A C 1
ATOM 2793 O O . LYS A 1 351 ? -20.219 2.786 23.092 1.00 95.56 351 LYS A O 1
ATOM 2798 N N . GLY A 1 352 ? -21.050 3.321 21.073 1.00 96.31 352 GLY A N 1
ATOM 2799 C CA . GLY A 1 352 ? -20.021 2.619 20.322 1.00 96.31 352 GLY A CA 1
ATOM 2800 C C . GLY A 1 352 ? -20.041 2.929 18.841 1.00 96.31 352 GLY A C 1
ATOM 2801 O O . GLY A 1 352 ? -20.730 3.843 18.378 1.00 96.31 352 GLY A O 1
ATOM 2802 N N . ILE A 1 353 ? -19.269 2.135 18.106 1.00 96.56 353 ILE A N 1
ATOM 2803 C CA . ILE A 1 353 ? -19.267 2.132 16.648 1.00 96.56 353 ILE A CA 1
ATOM 2804 C C . ILE A 1 353 ? -19.582 0.736 16.114 1.00 96.56 353 ILE A C 1
ATOM 2806 O O . ILE A 1 353 ? -19.107 -0.270 16.645 1.00 96.56 353 ILE A O 1
ATOM 2810 N N . ALA A 1 354 ? -20.364 0.683 15.043 1.00 97.56 354 ALA A N 1
ATOM 2811 C CA . ALA A 1 354 ? -20.510 -0.478 14.180 1.00 97.56 354 ALA A CA 1
ATOM 2812 C C . ALA A 1 354 ? -19.749 -0.206 12.875 1.00 97.56 354 ALA A C 1
ATOM 2814 O O . ALA A 1 354 ? -19.867 0.886 12.317 1.00 97.56 354 ALA A O 1
ATOM 2815 N N . LYS A 1 355 ? -18.931 -1.152 12.404 1.00 96.50 355 LYS A N 1
ATOM 2816 C CA . LYS A 1 355 ? -18.099 -0.957 11.209 1.00 96.50 355 LYS A CA 1
ATOM 2817 C C . LYS A 1 355 ? -17.892 -2.224 10.390 1.00 96.50 355 LYS A C 1
ATOM 2819 O O . LYS A 1 355 ? -17.928 -3.334 10.924 1.00 96.50 355 LYS A O 1
ATOM 2824 N N . LEU A 1 356 ? -17.618 -2.045 9.100 1.00 95.94 356 LEU A N 1
ATOM 2825 C CA . LEU A 1 356 ? -17.210 -3.130 8.208 1.00 95.94 356 LEU A CA 1
ATOM 2826 C C . LEU A 1 356 ? -15.680 -3.242 8.091 1.00 95.94 356 LEU A C 1
ATOM 2828 O O . LEU A 1 356 ? -14.941 -2.246 8.104 1.00 95.94 356 LEU A O 1
ATOM 2832 N N . GLY A 1 357 ? -15.212 -4.484 7.957 1.00 95.12 357 GLY A N 1
ATOM 2833 C CA . GLY A 1 357 ? -13.911 -4.782 7.358 1.00 95.12 357 GLY A CA 1
ATOM 2834 C C . GLY A 1 357 ? -13.944 -4.531 5.848 1.00 95.12 357 GLY A C 1
ATOM 2835 O O . GLY A 1 357 ? -15.022 -4.438 5.264 1.00 95.12 357 GLY A O 1
ATOM 2836 N N . TYR A 1 358 ? -12.774 -4.426 5.218 1.00 94.00 358 TYR A N 1
ATOM 2837 C CA . TYR A 1 358 ? -12.618 -4.126 3.786 1.00 94.00 358 TYR A CA 1
ATOM 2838 C C . TYR A 1 358 ? -13.409 -2.882 3.357 1.00 94.00 358 TYR A C 1
ATOM 2840 O O . TYR A 1 358 ? -14.046 -2.855 2.309 1.00 94.00 358 TYR A O 1
ATOM 2848 N N . SER A 1 359 ? -13.407 -1.869 4.219 1.00 90.50 359 SER A N 1
ATOM 2849 C CA . SER A 1 359 ? -14.053 -0.584 3.984 1.00 90.50 359 SER A CA 1
ATOM 2850 C C . SER A 1 359 ? -13.042 0.527 4.189 1.00 90.50 359 SER A C 1
ATOM 2852 O O . SER A 1 359 ? -12.237 0.477 5.129 1.00 90.50 359 SER A O 1
ATOM 2854 N N . TRP A 1 360 ? -13.133 1.523 3.314 1.00 86.50 360 TRP A N 1
ATOM 2855 C CA . TRP A 1 360 ? -12.149 2.573 3.112 1.00 86.50 360 TRP A CA 1
ATOM 2856 C C . TRP A 1 360 ? -12.712 3.932 3.526 1.00 86.50 360 TRP A C 1
ATOM 2858 O O . TRP A 1 360 ? -13.915 4.184 3.414 1.00 86.50 360 TRP A O 1
ATOM 2868 N N . GLU A 1 361 ? -11.829 4.804 4.014 1.00 79.44 361 GLU A N 1
ATOM 2869 C CA . GLU A 1 361 ? -12.135 6.212 4.318 1.00 79.44 361 GLU A CA 1
ATOM 2870 C C . GLU A 1 361 ? -13.337 6.405 5.262 1.00 79.44 361 GLU A C 1
ATOM 2872 O O . GLU A 1 361 ? -14.104 7.354 5.140 1.00 79.44 361 GLU A O 1
ATOM 2877 N N . ALA A 1 362 ? -13.507 5.477 6.211 1.00 83.00 362 ALA A N 1
ATOM 2878 C CA . ALA A 1 362 ? -14.605 5.458 7.182 1.00 83.00 362 ALA A CA 1
ATOM 2879 C C . ALA A 1 362 ? -16.029 5.414 6.578 1.00 83.00 362 ALA A C 1
ATOM 2881 O O . ALA A 1 362 ? -17.001 5.660 7.293 1.00 83.00 362 ALA A O 1
ATOM 2882 N N . THR A 1 363 ? -16.173 5.042 5.299 1.00 84.12 363 THR A N 1
ATOM 2883 C CA . THR A 1 363 ? -17.467 4.996 4.587 1.00 84.12 363 THR A CA 1
ATOM 2884 C C . THR A 1 363 ? -18.498 4.113 5.302 1.00 84.12 363 THR A C 1
ATOM 2886 O O . THR A 1 363 ? -19.653 4.509 5.491 1.00 84.12 363 THR A O 1
ATOM 2889 N N . ASP A 1 364 ? -18.063 2.950 5.793 1.00 90.88 364 ASP A N 1
ATOM 2890 C CA . ASP A 1 364 ? -18.931 1.964 6.448 1.00 90.88 364 ASP A CA 1
ATOM 2891 C C . ASP A 1 364 ? -18.733 1.919 7.964 1.00 90.88 364 ASP A C 1
ATOM 2893 O O . ASP A 1 364 ? -18.564 0.851 8.557 1.00 90.88 364 ASP A O 1
ATOM 2897 N N . VAL A 1 365 ? -18.730 3.096 8.592 1.00 92.12 365 VAL A N 1
ATOM 2898 C CA . VAL A 1 365 ? -18.727 3.264 10.049 1.00 92.12 365 VAL A CA 1
ATOM 2899 C C . VAL A 1 365 ? -20.010 3.978 10.473 1.00 92.12 365 VAL A C 1
ATOM 2901 O O . VAL A 1 365 ? -20.432 4.948 9.841 1.00 92.12 365 VAL A O 1
ATOM 2904 N N . ARG A 1 366 ? -20.648 3.493 11.541 1.00 93.62 366 ARG A N 1
ATOM 2905 C CA . ARG A 1 366 ? -21.847 4.082 12.151 1.00 93.62 366 ARG A CA 1
ATOM 2906 C C . ARG A 1 366 ? -21.657 4.205 13.654 1.00 93.62 366 ARG A C 1
ATOM 2908 O O . ARG A 1 366 ? -21.332 3.223 14.318 1.00 93.62 366 ARG A O 1
ATOM 2915 N N . CYS A 1 367 ? -21.892 5.393 14.193 1.00 94.56 367 CYS A N 1
ATOM 2916 C CA . CYS A 1 367 ? -21.989 5.597 15.636 1.00 94.56 367 CYS A CA 1
ATOM 2917 C C . CYS A 1 367 ? -23.368 5.144 16.130 1.00 94.56 367 CYS A C 1
ATOM 2919 O O . CYS A 1 367 ? -24.365 5.357 15.440 1.00 94.56 367 CYS A O 1
ATOM 2921 N N . PHE A 1 368 ? -23.432 4.577 17.331 1.00 95.44 368 PHE A N 1
ATOM 2922 C CA . PHE A 1 368 ? -24.696 4.231 17.978 1.00 95.44 368 PHE A CA 1
ATOM 2923 C C . PHE A 1 368 ? -24.720 4.686 19.435 1.00 95.44 368 PHE A C 1
ATOM 2925 O O . PHE A 1 368 ? -23.692 4.650 20.115 1.00 95.44 368 PHE A O 1
ATOM 2932 N N . GLU A 1 369 ? -25.908 5.053 19.911 1.00 95.88 369 GLU A N 1
ATOM 2933 C CA . GLU A 1 369 ? -26.225 5.276 21.319 1.00 95.88 369 GLU A CA 1
ATOM 2934 C C . GLU A 1 369 ? -27.387 4.353 21.742 1.00 95.88 369 GLU A C 1
ATOM 2936 O O . GLU A 1 369 ? -28.544 4.534 21.369 1.00 95.88 369 GLU A O 1
ATOM 2941 N N . GLY A 1 370 ? -27.058 3.307 22.500 1.00 96.00 370 GLY A N 1
ATOM 2942 C CA . GLY A 1 370 ? -27.982 2.282 22.974 1.00 96.00 370 GLY A CA 1
ATOM 2943 C C . GLY A 1 370 ? -28.270 1.148 21.972 1.00 96.00 370 GLY A C 1
ATOM 2944 O O . GLY A 1 370 ? -27.862 1.187 20.808 1.00 96.00 370 GLY A O 1
ATOM 2945 N N . PRO A 1 371 ? -28.986 0.097 22.419 1.00 97.19 371 PRO A N 1
ATOM 2946 C CA . PRO A 1 371 ? -29.263 -1.098 21.615 1.00 97.19 371 PRO A CA 1
ATOM 2947 C C . PRO A 1 371 ? -30.134 -0.823 20.384 1.00 97.19 371 PRO A C 1
ATOM 2949 O O . PRO A 1 371 ? -29.960 -1.484 19.364 1.00 97.19 371 PRO A O 1
ATOM 2952 N N . LEU A 1 372 ? -31.052 0.146 20.457 1.00 97.12 372 LEU A N 1
ATOM 2953 C CA . LEU A 1 372 ? -31.959 0.453 19.350 1.00 97.12 372 LEU A CA 1
ATOM 2954 C C . LEU A 1 372 ? -31.213 1.090 18.169 1.00 97.12 372 LEU A C 1
ATOM 2956 O O . LEU A 1 372 ? -31.362 0.635 17.037 1.00 97.12 372 LEU A O 1
ATOM 2960 N N . GLU A 1 373 ? -30.364 2.092 18.423 1.00 97.00 373 GLU A N 1
ATOM 2961 C CA . GLU A 1 373 ? -29.527 2.680 17.369 1.00 97.00 373 GLU A CA 1
ATOM 2962 C C . GLU A 1 373 ? -28.526 1.662 16.812 1.00 97.00 373 GLU A C 1
ATOM 2964 O O . GLU A 1 373 ? -28.288 1.630 15.604 1.00 97.00 373 GLU A O 1
ATOM 2969 N N . LEU A 1 374 ? -27.983 0.783 17.663 1.00 98.19 374 LEU A N 1
ATOM 2970 C CA . LEU A 1 374 ? -27.106 -0.291 17.206 1.00 98.19 374 LEU A CA 1
ATOM 2971 C C . LEU A 1 374 ? -27.842 -1.262 16.275 1.00 98.19 374 LEU A C 1
ATOM 2973 O O . LEU A 1 374 ? -27.280 -1.662 15.261 1.00 98.19 374 LEU A O 1
ATOM 2977 N N . ALA A 1 375 ? -29.094 -1.620 16.566 1.00 98.38 375 ALA A N 1
ATOM 2978 C CA . ALA A 1 375 ? -29.894 -2.474 15.690 1.00 98.38 375 ALA A CA 1
ATOM 2979 C C . ALA A 1 375 ? -30.083 -1.847 14.297 1.00 98.38 375 ALA A C 1
ATOM 2981 O O . ALA A 1 375 ? -29.933 -2.538 13.287 1.00 98.38 375 ALA A O 1
ATOM 2982 N N . VAL A 1 376 ? -30.342 -0.534 14.240 1.00 97.56 376 VAL A N 1
ATOM 2983 C CA . VAL A 1 376 ? -30.432 0.223 12.979 1.00 97.56 376 VAL A CA 1
ATOM 2984 C C . VAL A 1 376 ? -29.095 0.205 12.239 1.00 97.56 376 VAL A C 1
ATOM 2986 O O . VAL A 1 376 ? -29.064 -0.134 11.060 1.00 97.56 376 VAL A O 1
ATOM 2989 N N . ALA A 1 377 ? -27.989 0.495 12.929 1.00 96.81 377 ALA A N 1
ATOM 2990 C CA . ALA A 1 377 ? -26.652 0.495 12.337 1.00 96.81 377 ALA A CA 1
ATOM 2991 C C . ALA A 1 377 ? -26.236 -0.889 11.806 1.00 96.81 377 ALA A C 1
ATOM 2993 O O . ALA A 1 377 ? -25.680 -0.994 10.715 1.00 96.81 377 ALA A O 1
ATOM 2994 N N . LEU A 1 378 ? -26.527 -1.961 12.551 1.00 98.31 378 LEU A N 1
ATOM 2995 C CA . LEU A 1 378 ? -26.265 -3.338 12.126 1.00 98.31 378 LEU A CA 1
ATOM 2996 C C . LEU A 1 378 ? -27.038 -3.678 10.853 1.00 98.31 378 LEU A C 1
ATOM 2998 O O . LEU A 1 378 ? -26.461 -4.254 9.932 1.00 98.31 378 LEU A O 1
ATOM 3002 N N . LYS A 1 379 ? -28.325 -3.318 10.805 1.00 97.69 379 LYS A N 1
ATOM 3003 C CA . LYS A 1 379 ? -29.178 -3.544 9.639 1.00 97.69 379 LYS A CA 1
ATOM 3004 C C . LYS A 1 379 ? -28.668 -2.769 8.422 1.00 97.69 379 LYS A C 1
ATOM 3006 O O . LYS A 1 379 ? -28.450 -3.383 7.384 1.00 97.69 379 LYS A O 1
ATOM 3011 N N . ASP A 1 380 ? -28.407 -1.469 8.577 1.00 95.81 380 ASP A N 1
ATOM 3012 C CA . ASP A 1 380 ? -27.892 -0.594 7.512 1.00 95.81 380 ASP A CA 1
ATOM 3013 C C . ASP A 1 380 ? -26.611 -1.161 6.883 1.00 95.81 380 ASP A C 1
ATOM 3015 O O . ASP A 1 380 ? -26.522 -1.325 5.671 1.00 95.81 380 ASP A O 1
ATOM 3019 N N . LEU A 1 381 ? -25.640 -1.557 7.711 1.00 95.81 381 LEU A N 1
ATOM 3020 C CA . LEU A 1 381 ? -24.369 -2.107 7.236 1.00 95.81 381 LEU A CA 1
ATOM 3021 C C . LEU A 1 381 ? -24.506 -3.508 6.608 1.00 95.81 381 LEU A C 1
ATOM 3023 O O . LEU A 1 381 ? -23.802 -3.824 5.649 1.00 95.81 381 LEU A O 1
ATOM 3027 N N . ALA A 1 382 ? -25.384 -4.366 7.136 1.00 96.44 382 ALA A N 1
ATOM 3028 C CA . ALA A 1 382 ? -25.546 -5.745 6.664 1.00 96.44 382 ALA A CA 1
ATOM 3029 C C . ALA A 1 382 ? -26.416 -5.877 5.400 1.00 96.44 382 ALA A C 1
ATOM 3031 O O . ALA A 1 382 ? -26.290 -6.863 4.664 1.00 96.44 382 ALA A O 1
ATOM 3032 N N . GLU A 1 383 ? -27.312 -4.917 5.166 1.00 94.81 383 GLU A N 1
ATOM 3033 C CA . GLU A 1 383 ? -28.264 -4.908 4.048 1.00 94.81 383 GLU A CA 1
ATOM 3034 C C . GLU A 1 383 ? -27.833 -3.997 2.891 1.00 94.81 383 GLU A C 1
ATOM 3036 O O . GLU A 1 383 ? -28.588 -3.837 1.931 1.00 94.81 383 GLU A O 1
ATOM 3041 N N . GLN A 1 384 ? -26.615 -3.441 2.932 1.00 92.31 384 GLN A N 1
ATOM 3042 C CA . GLN A 1 384 ? -26.089 -2.652 1.820 1.00 92.31 384 GLN A CA 1
ATOM 3043 C C . GLN A 1 384 ? -26.163 -3.437 0.494 1.00 92.31 384 GLN A C 1
ATOM 3045 O O . GLN A 1 384 ? -25.802 -4.625 0.456 1.00 92.31 384 GLN A O 1
ATOM 3050 N N . PRO A 1 385 ? -26.605 -2.799 -0.607 1.00 90.06 385 PRO A N 1
ATOM 3051 C CA . PRO A 1 385 ? -26.736 -3.461 -1.896 1.00 90.06 385 PRO A CA 1
ATOM 3052 C C . PRO A 1 385 ? -25.440 -4.139 -2.329 1.00 90.06 385 PRO A C 1
ATOM 3054 O O . PRO A 1 385 ? -24.353 -3.578 -2.213 1.00 90.06 385 PRO A O 1
ATOM 3057 N N . ALA A 1 386 ? -25.568 -5.355 -2.862 1.00 89.62 386 ALA A N 1
ATOM 3058 C CA . ALA A 1 386 ? -24.444 -6.106 -3.413 1.00 89.62 386 ALA A CA 1
ATOM 3059 C C . ALA A 1 386 ? -23.325 -6.440 -2.391 1.00 89.62 386 ALA A C 1
ATOM 3061 O O . ALA A 1 386 ? -22.211 -6.780 -2.787 1.00 89.62 386 ALA A O 1
ATOM 3062 N N . SER A 1 387 ? -23.611 -6.351 -1.086 1.00 90.00 387 SER A N 1
ATOM 3063 C CA . SER A 1 387 ? -22.673 -6.682 -0.011 1.00 90.00 387 SER A CA 1
ATOM 3064 C C . SER A 1 387 ? -22.617 -8.183 0.283 1.00 90.00 387 SER A C 1
ATOM 3066 O O . SER A 1 387 ? -23.642 -8.847 0.486 1.00 90.00 387 SER A O 1
ATOM 3068 N N . PHE A 1 388 ? -21.397 -8.696 0.406 1.00 88.62 388 PHE A N 1
ATOM 3069 C CA . PHE A 1 388 ? -21.043 -10.046 0.844 1.00 88.62 388 PHE A CA 1
ATOM 3070 C C . PHE A 1 388 ? -20.516 -10.086 2.276 1.00 88.62 388 PHE A C 1
ATOM 3072 O O . PHE A 1 388 ? -19.878 -11.058 2.673 1.00 88.62 388 PHE A O 1
ATOM 3079 N N . VAL A 1 389 ? -20.752 -9.035 3.061 1.00 93.00 389 VAL A N 1
ATOM 3080 C CA . VAL A 1 389 ? -20.252 -8.984 4.432 1.00 93.00 389 VAL A CA 1
ATOM 3081 C C . VAL A 1 389 ? -20.704 -10.220 5.228 1.00 93.00 389 VAL A C 1
ATOM 3083 O O . VAL A 1 389 ? -21.882 -10.577 5.248 1.00 93.00 389 VAL A O 1
ATOM 3086 N N . GLU A 1 390 ? -19.762 -10.890 5.888 1.00 94.88 390 GLU A N 1
ATOM 3087 C CA . GLU A 1 390 ? -20.046 -12.063 6.728 1.00 94.88 390 GLU A CA 1
ATOM 3088 C C . GLU A 1 390 ? -20.551 -11.662 8.124 1.00 94.88 390 GLU A C 1
ATOM 3090 O O . GLU A 1 390 ? -21.302 -12.392 8.777 1.00 94.88 390 GLU A O 1
ATOM 3095 N N . GLY A 1 391 ? -20.162 -10.474 8.587 1.00 97.12 391 GLY A N 1
ATOM 3096 C CA . GLY A 1 391 ? -20.581 -9.912 9.861 1.00 97.12 391 GLY A CA 1
ATOM 3097 C C . GLY A 1 391 ? -20.097 -8.480 10.065 1.00 97.12 391 GLY A C 1
ATOM 3098 O O . GLY A 1 391 ? -19.206 -8.004 9.366 1.00 97.12 391 GLY A O 1
ATOM 3099 N N . VAL A 1 392 ? -20.689 -7.807 11.046 1.00 98.31 392 VAL A N 1
ATOM 3100 C CA . VAL A 1 392 ? -20.404 -6.407 11.386 1.00 98.31 392 VAL A CA 1
ATOM 3101 C C . VAL A 1 392 ? -19.601 -6.356 12.682 1.00 98.31 392 VAL A C 1
ATOM 3103 O O . VAL A 1 392 ? -19.951 -7.024 13.656 1.00 98.31 392 VAL A O 1
ATOM 3106 N N . LEU A 1 393 ? -18.525 -5.571 12.713 1.00 98.44 393 LEU A N 1
ATOM 3107 C CA . LEU A 1 393 ? -17.749 -5.336 13.931 1.00 98.44 393 LEU A CA 1
ATOM 3108 C C . LEU A 1 393 ? -18.481 -4.310 14.794 1.00 98.44 393 LEU A C 1
ATOM 3110 O O . LEU A 1 393 ? -18.863 -3.258 14.291 1.00 98.44 393 LEU A O 1
ATOM 3114 N N . VAL A 1 394 ? -18.640 -4.589 16.083 1.00 98.38 394 VAL A N 1
ATOM 3115 C CA . VAL A 1 394 ? -19.202 -3.660 17.071 1.00 98.38 394 VAL A CA 1
ATOM 3116 C C . VAL A 1 394 ? -18.157 -3.430 18.149 1.00 98.38 394 VAL A C 1
ATOM 3118 O O . VAL A 1 394 ? -17.658 -4.382 18.750 1.00 98.38 394 VAL A O 1
ATOM 3121 N N . GLN A 1 395 ? -17.811 -2.169 18.369 1.00 97.81 395 GLN A N 1
ATOM 3122 C CA . GLN A 1 395 ? -16.716 -1.743 19.230 1.00 97.81 395 GLN A CA 1
ATOM 3123 C C . GLN A 1 395 ? -17.200 -0.678 20.219 1.00 97.81 395 GLN A C 1
ATOM 3125 O O . GLN A 1 395 ? -18.007 0.185 19.866 1.00 97.81 395 GLN A O 1
ATOM 3130 N N . GLU A 1 396 ? -16.710 -0.749 21.456 1.00 96.75 396 GLU A N 1
ATOM 3131 C CA . GLU A 1 396 ? -16.959 0.263 22.487 1.00 96.75 396 GLU A CA 1
ATOM 3132 C C . GLU A 1 396 ? -16.451 1.647 22.050 1.00 96.75 396 GLU A C 1
ATOM 3134 O O . GLU A 1 396 ? -15.402 1.768 21.413 1.00 96.75 396 GLU A O 1
ATOM 3139 N N . TRP A 1 397 ? -17.195 2.703 22.391 1.00 95.81 397 TRP A N 1
ATOM 3140 C CA . TRP A 1 397 ? -16.792 4.072 22.082 1.00 95.81 397 TRP A CA 1
ATOM 3141 C C . TRP A 1 397 ? -15.586 4.495 22.914 1.00 95.81 397 TRP A C 1
ATOM 3143 O O . TRP A 1 397 ? -15.591 4.389 24.139 1.00 95.81 397 TRP A O 1
ATOM 3153 N N . VAL A 1 398 ? -14.593 5.080 22.251 1.00 94.25 398 VAL A N 1
ATOM 3154 C CA . VAL A 1 398 ? -13.493 5.773 22.917 1.00 94.25 398 VAL A CA 1
ATOM 3155 C C . VAL A 1 398 ? -13.752 7.267 22.851 1.00 94.25 398 VAL A C 1
ATOM 3157 O O . VAL A 1 398 ? -13.975 7.824 21.782 1.00 94.25 398 VAL A O 1
ATOM 3160 N N . ASN A 1 399 ? -13.697 7.933 23.999 1.00 93.69 399 ASN A N 1
ATOM 3161 C CA . ASN A 1 399 ? -13.696 9.388 24.049 1.00 93.69 399 ASN A CA 1
ATOM 3162 C C . ASN A 1 399 ? -12.272 9.901 23.797 1.00 93.69 399 ASN A C 1
ATOM 3164 O O . ASN A 1 399 ? -11.388 9.672 24.623 1.00 93.69 399 ASN A O 1
ATOM 3168 N N . PHE A 1 400 ? -12.058 10.595 22.682 1.00 95.62 400 PHE A N 1
ATOM 3169 C CA . PHE A 1 400 ? -10.764 11.152 22.299 1.00 95.62 400 PHE A CA 1
ATOM 3170 C C . PHE A 1 400 ? -10.902 12.570 21.749 1.00 95.62 400 PHE A C 1
ATOM 3172 O O . PHE A 1 400 ? -11.971 12.941 21.271 1.00 95.62 400 PHE A O 1
ATOM 3179 N N . ASP A 1 401 ? -9.825 13.350 21.841 1.00 94.56 401 ASP A N 1
ATOM 3180 C CA . ASP A 1 401 ? -9.792 14.736 21.353 1.00 94.56 401 ASP A CA 1
ATOM 3181 C C . ASP A 1 401 ? -8.936 14.869 20.083 1.00 94.56 401 ASP A C 1
ATOM 3183 O O . ASP A 1 401 ? -9.154 15.765 19.270 1.00 94.56 401 ASP A O 1
ATOM 3187 N N . ILE A 1 402 ? -7.953 13.981 19.906 1.00 96.06 402 ILE A N 1
ATOM 3188 C CA . ILE A 1 402 ? -7.051 13.970 18.752 1.00 96.06 402 ILE A CA 1
ATOM 3189 C C . ILE A 1 402 ? -6.540 12.549 18.487 1.00 96.06 402 ILE A C 1
ATOM 3191 O O . ILE A 1 402 ? -6.490 11.709 19.387 1.00 96.06 402 ILE A O 1
ATOM 3195 N N . GLU A 1 403 ? -6.160 12.277 17.246 1.00 96.19 403 GLU A N 1
ATOM 3196 C CA . GLU A 1 403 ? -5.444 11.077 16.833 1.00 96.19 403 GLU A CA 1
ATOM 3197 C C . GLU A 1 403 ? -3.956 11.382 16.649 1.00 96.19 403 GLU A C 1
ATOM 3199 O O . GLU A 1 403 ? -3.580 12.376 16.019 1.00 96.19 403 GLU A O 1
ATOM 3204 N N . ILE A 1 404 ? -3.103 10.486 17.140 1.00 97.38 404 ILE A N 1
ATOM 3205 C CA . ILE A 1 404 ? -1.686 10.447 16.779 1.00 97.38 404 ILE A CA 1
ATOM 3206 C C . ILE A 1 404 ? -1.430 9.264 15.864 1.00 97.38 404 ILE A C 1
ATOM 3208 O O . ILE A 1 404 ? -1.880 8.152 16.123 1.00 97.38 404 ILE A O 1
ATOM 3212 N N . ARG A 1 405 ? -0.702 9.507 14.781 1.00 96.75 405 ARG A N 1
ATOM 3213 C CA . ARG A 1 405 ? -0.447 8.517 13.737 1.00 96.75 405 ARG A CA 1
ATOM 3214 C C . ARG A 1 405 ? 1.040 8.269 13.635 1.00 96.75 405 ARG A C 1
ATOM 3216 O O . ARG A 1 405 ? 1.809 9.175 13.305 1.00 96.75 405 ARG A O 1
ATOM 3223 N N . LEU A 1 406 ? 1.435 7.052 13.976 1.00 97.69 406 LEU A N 1
ATOM 3224 C CA . LEU A 1 406 ? 2.819 6.616 14.063 1.00 97.69 406 LEU A CA 1
ATOM 3225 C C . LEU A 1 406 ? 3.176 5.822 12.806 1.00 97.69 406 LEU A C 1
ATOM 3227 O O . LEU A 1 406 ? 2.581 4.777 12.546 1.00 97.69 406 LEU A O 1
ATOM 3231 N N . PHE A 1 407 ? 4.157 6.301 12.043 1.00 97.31 407 PHE A N 1
ATOM 3232 C CA . PHE A 1 407 ? 4.733 5.557 10.923 1.00 97.31 407 PHE A CA 1
ATOM 3233 C C . PHE A 1 407 ? 5.959 4.790 11.399 1.00 97.31 407 PHE A C 1
ATOM 3235 O O . PHE A 1 407 ? 6.931 5.384 11.865 1.00 97.31 407 PHE A O 1
ATOM 3242 N N . TRP A 1 408 ? 5.924 3.477 11.236 1.00 96.94 408 TRP A N 1
ATOM 3243 C CA . TRP A 1 408 ? 7.001 2.553 11.561 1.00 96.94 408 TRP A CA 1
ATOM 3244 C C . TRP A 1 408 ? 7.634 2.099 10.255 1.00 96.94 408 TRP A C 1
ATOM 3246 O O . TRP A 1 408 ? 7.009 1.349 9.514 1.00 96.94 408 TRP A O 1
ATOM 3256 N N . VAL A 1 409 ? 8.836 2.585 9.943 1.00 95.38 409 VAL A N 1
ATOM 3257 C CA . VAL A 1 409 ? 9.552 2.274 8.694 1.00 95.38 409 VAL A CA 1
ATOM 3258 C C . VAL A 1 409 ? 10.780 1.438 9.028 1.00 95.38 409 VAL A C 1
ATOM 3260 O O . VAL A 1 409 ? 11.522 1.796 9.942 1.00 95.38 409 VAL A O 1
ATOM 3263 N N . ASP A 1 410 ? 10.964 0.312 8.331 1.00 90.31 410 ASP A N 1
ATOM 3264 C CA . ASP A 1 410 ? 12.036 -0.672 8.568 1.00 90.31 410 ASP A CA 1
ATOM 3265 C C . ASP A 1 410 ? 12.226 -0.999 10.066 1.00 90.31 410 ASP A C 1
ATOM 3267 O O . ASP A 1 410 ? 13.336 -1.160 10.577 1.00 90.31 410 ASP A O 1
ATOM 3271 N N . SER A 1 411 ? 11.111 -1.058 10.799 1.00 83.62 411 SER A N 1
ATOM 3272 C CA . SER A 1 411 ? 11.109 -1.225 12.249 1.00 83.62 411 SER A CA 1
ATOM 3273 C C . SER A 1 411 ? 11.278 -2.694 12.615 1.00 83.62 411 SER A C 1
ATOM 3275 O O . SER A 1 411 ? 10.313 -3.444 12.726 1.00 83.62 411 SER A O 1
ATOM 3277 N N . ASP A 1 412 ? 12.527 -3.102 12.805 1.00 78.25 412 ASP A N 1
ATOM 3278 C CA . ASP A 1 412 ? 12.872 -4.441 13.270 1.00 78.25 412 ASP A CA 1
ATOM 3279 C C . ASP A 1 412 ? 12.726 -4.551 14.801 1.00 78.25 412 ASP A C 1
ATOM 3281 O O . ASP A 1 412 ? 13.456 -3.906 15.560 1.00 78.25 412 ASP A O 1
ATOM 3285 N N . VAL A 1 413 ? 11.786 -5.387 15.257 1.00 78.44 413 VAL A N 1
ATOM 3286 C CA . VAL A 1 413 ? 11.607 -5.768 16.676 1.00 78.44 413 VAL A CA 1
ATOM 3287 C C . VAL A 1 413 ? 12.394 -7.033 17.057 1.00 78.44 413 VAL A C 1
ATOM 3289 O O . VAL A 1 413 ? 12.117 -7.672 18.071 1.00 78.44 413 VAL A O 1
ATOM 3292 N N . GLY A 1 414 ? 13.391 -7.409 16.254 1.00 82.25 414 GLY A N 1
ATOM 3293 C CA . GLY A 1 414 ? 14.276 -8.536 16.512 1.00 82.25 414 GLY A CA 1
ATOM 3294 C C . GLY A 1 414 ? 15.160 -8.386 17.755 1.00 82.25 414 GLY A C 1
ATOM 3295 O O . GLY A 1 414 ? 15.168 -7.376 18.463 1.00 82.25 414 GLY A O 1
ATOM 3296 N N . VAL A 1 415 ? 15.943 -9.429 18.024 1.00 84.31 415 VAL A N 1
ATOM 3297 C CA . VAL A 1 415 ? 16.925 -9.437 19.113 1.00 84.31 415 VAL A CA 1
ATOM 3298 C C . VAL A 1 415 ? 18.178 -8.701 18.658 1.00 84.31 415 VAL A C 1
ATOM 3300 O O . VAL A 1 415 ? 18.769 -9.033 17.630 1.00 84.31 415 VAL A O 1
ATOM 3303 N N . ASP A 1 416 ? 18.617 -7.723 19.444 1.00 85.00 416 ASP A N 1
ATOM 3304 C CA . ASP A 1 416 ? 19.899 -7.082 19.214 1.00 85.00 416 ASP A CA 1
ATOM 3305 C C . ASP A 1 416 ? 21.031 -8.115 19.378 1.00 85.00 416 ASP A C 1
ATOM 3307 O O . ASP A 1 416 ? 21.136 -8.769 20.424 1.00 85.00 416 ASP A O 1
ATOM 3311 N N . PRO A 1 417 ? 21.888 -8.306 18.360 1.00 81.94 417 PRO A N 1
ATOM 3312 C CA . PRO A 1 417 ? 22.883 -9.367 18.389 1.00 81.94 417 PRO A CA 1
ATOM 3313 C C . PRO A 1 417 ? 23.956 -9.150 19.462 1.00 81.94 417 PRO A C 1
ATOM 3315 O O . PRO A 1 417 ? 24.557 -10.140 19.889 1.00 81.94 417 PRO A O 1
ATOM 3318 N N . ILE A 1 418 ? 24.178 -7.904 19.894 1.00 87.19 418 ILE A N 1
ATOM 3319 C CA . ILE A 1 418 ? 25.185 -7.517 20.884 1.00 87.19 418 ILE A CA 1
ATOM 3320 C C . ILE A 1 418 ? 24.588 -7.623 22.285 1.00 87.19 418 ILE A C 1
ATOM 3322 O O . ILE A 1 418 ? 25.125 -8.342 23.125 1.00 87.19 418 ILE A O 1
ATOM 3326 N N . THR A 1 419 ? 23.468 -6.945 22.542 1.00 91.31 419 THR A N 1
ATOM 3327 C CA . THR A 1 419 ? 22.897 -6.885 23.899 1.00 91.31 419 THR A CA 1
ATOM 3328 C C . THR A 1 419 ? 22.042 -8.102 24.248 1.00 91.31 419 THR A C 1
ATOM 3330 O O . THR A 1 419 ? 21.728 -8.304 25.418 1.00 91.31 419 THR A O 1
ATOM 3333 N N . LYS A 1 420 ? 21.645 -8.912 23.254 1.00 90.69 420 LYS A N 1
ATOM 3334 C CA . LYS A 1 420 ? 20.693 -10.032 23.389 1.00 90.69 420 LYS A CA 1
ATOM 3335 C C . LYS A 1 420 ? 19.327 -9.617 23.945 1.00 90.69 420 LYS A C 1
ATOM 3337 O O . LYS A 1 420 ? 18.570 -10.457 24.426 1.00 90.69 420 LYS A O 1
ATOM 3342 N N . THR A 1 421 ? 18.988 -8.334 23.855 1.00 89.88 421 THR A N 1
ATOM 3343 C CA . THR A 1 421 ? 17.678 -7.804 24.247 1.00 89.88 421 THR A CA 1
ATOM 3344 C C . THR A 1 421 ? 16.815 -7.549 23.021 1.00 89.88 421 THR A C 1
ATOM 3346 O O . THR A 1 421 ? 17.337 -7.279 21.941 1.00 89.88 421 THR A O 1
ATOM 3349 N N . LEU A 1 422 ? 15.492 -7.559 23.189 1.00 87.94 422 LEU A N 1
ATOM 3350 C CA . LEU A 1 422 ? 14.583 -7.090 22.143 1.00 87.94 422 LEU A CA 1
ATOM 3351 C C . LEU A 1 422 ? 14.891 -5.633 21.785 1.00 87.94 422 LEU A C 1
ATOM 3353 O O . LEU A 1 422 ? 15.022 -4.776 22.668 1.00 87.94 422 LEU A O 1
ATOM 3357 N N . ARG A 1 423 ? 14.999 -5.359 20.484 1.00 89.75 423 ARG A N 1
ATOM 3358 C CA . ARG A 1 423 ? 15.092 -3.999 19.962 1.00 89.75 423 ARG A CA 1
ATOM 3359 C C . ARG A 1 423 ? 13.799 -3.259 20.276 1.00 89.75 423 ARG A C 1
ATOM 3361 O O . ARG A 1 423 ? 12.703 -3.806 20.199 1.00 89.75 423 ARG A O 1
ATOM 3368 N N . LYS A 1 424 ? 13.938 -1.987 20.642 1.00 91.38 424 LYS A N 1
ATOM 3369 C CA . LYS A 1 424 ? 12.815 -1.091 20.932 1.00 91.38 424 LYS A CA 1
ATOM 3370 C C . LYS A 1 424 ? 12.769 -0.010 19.857 1.00 91.38 424 LYS A C 1
ATOM 3372 O O . LYS A 1 424 ? 13.245 1.097 20.118 1.00 91.38 424 LYS A O 1
ATOM 3377 N N . PRO A 1 425 ? 12.247 -0.312 18.653 1.00 93.94 425 PRO A N 1
ATOM 3378 C CA . PRO A 1 425 ? 12.186 0.679 17.590 1.00 93.94 425 PRO A CA 1
ATOM 3379 C C . PRO A 1 425 ? 11.365 1.892 18.037 1.00 93.94 425 PRO A C 1
ATOM 3381 O O . PRO A 1 425 ? 10.546 1.815 18.960 1.00 93.94 425 PRO A O 1
ATOM 3384 N N . ASN A 1 426 ? 11.615 3.028 17.400 1.00 95.75 426 ASN A N 1
ATOM 3385 C CA . ASN A 1 426 ? 10.783 4.221 17.506 1.00 95.75 426 ASN A CA 1
ATOM 3386 C C . ASN A 1 426 ? 10.119 4.461 16.148 1.00 95.75 426 ASN A C 1
ATOM 3388 O O . ASN A 1 426 ? 10.703 4.084 15.127 1.00 95.75 426 ASN A O 1
ATOM 3392 N N . PRO A 1 427 ? 8.938 5.094 16.116 1.00 97.19 427 PRO A N 1
ATOM 3393 C CA . PRO A 1 427 ? 8.340 5.497 14.856 1.00 97.19 427 PRO A CA 1
ATOM 3394 C C . PRO A 1 427 ? 9.240 6.512 14.143 1.00 97.19 427 PRO A C 1
ATOM 3396 O O . PRO A 1 427 ? 9.843 7.383 14.770 1.00 97.19 427 PRO A O 1
ATOM 3399 N N . SER A 1 428 ? 9.305 6.415 12.820 1.00 96.38 428 SER A N 1
ATOM 3400 C CA . SER A 1 428 ? 10.038 7.344 11.956 1.00 96.38 428 SER A CA 1
ATOM 3401 C C . SER A 1 428 ? 9.308 8.678 11.795 1.00 96.38 428 SER A C 1
ATOM 3403 O O . SER A 1 428 ? 9.936 9.696 11.513 1.00 96.38 428 SER A O 1
ATOM 3405 N N . LYS A 1 429 ? 7.979 8.690 11.974 1.00 96.50 429 LYS A N 1
ATOM 3406 C CA . LYS A 1 429 ? 7.158 9.905 11.932 1.00 96.50 429 LYS A CA 1
ATOM 3407 C C . LYS A 1 429 ? 5.983 9.808 12.896 1.00 96.50 429 LYS A C 1
ATOM 3409 O O . LYS A 1 429 ? 5.360 8.755 13.011 1.00 96.50 429 LYS A O 1
ATOM 3414 N N . ILE A 1 430 ? 5.663 10.936 13.527 1.00 97.38 430 ILE A N 1
ATOM 3415 C CA . ILE A 1 430 ? 4.444 11.150 14.310 1.00 97.38 430 ILE A CA 1
ATOM 3416 C C . ILE A 1 430 ? 3.667 12.290 13.652 1.00 97.38 430 ILE A C 1
ATOM 3418 O O . ILE A 1 430 ? 4.231 13.363 13.422 1.00 97.38 430 ILE A O 1
ATOM 3422 N N . LEU A 1 431 ? 2.398 12.054 13.327 1.00 95.81 431 LEU A N 1
ATOM 3423 C CA . LEU A 1 431 ? 1.466 13.070 12.835 1.00 95.81 431 LEU A CA 1
ATOM 3424 C C . LEU A 1 431 ? 0.287 13.216 13.797 1.00 95.81 431 LEU A C 1
ATOM 3426 O O . LEU A 1 431 ? -0.094 12.252 14.453 1.00 95.81 431 LEU A O 1
ATOM 3430 N N . TYR A 1 432 ? -0.299 14.412 13.837 1.00 96.06 432 TYR A N 1
ATOM 3431 C CA . TYR A 1 432 ? -1.413 14.761 14.716 1.00 96.06 432 TYR A CA 1
ATOM 3432 C C . TYR A 1 432 ? -2.608 15.163 13.859 1.00 96.06 432 TYR A C 1
ATOM 3434 O O . TYR A 1 432 ? -2.505 16.086 13.043 1.00 96.06 432 TYR A O 1
ATOM 3442 N N . THR A 1 433 ? -3.729 14.468 14.021 1.00 93.50 433 THR A N 1
ATOM 3443 C CA . THR A 1 433 ? -4.937 14.690 13.219 1.00 93.50 433 THR A CA 1
ATOM 3444 C C . THR A 1 433 ? -6.184 14.691 14.080 1.00 93.50 433 THR A C 1
ATOM 3446 O O . THR A 1 433 ? -6.270 13.926 15.030 1.00 93.50 433 THR A O 1
ATOM 3449 N N . ALA A 1 434 ? -7.182 15.490 13.726 1.00 90.06 434 ALA A N 1
ATOM 3450 C CA . ALA A 1 434 ? -8.508 15.405 14.330 1.00 90.06 434 ALA A CA 1
ATOM 3451 C C . ALA A 1 434 ? -9.581 15.384 13.243 1.00 90.06 434 ALA A C 1
ATOM 3453 O O . ALA A 1 434 ? -9.410 15.977 12.174 1.00 90.06 434 ALA A O 1
ATOM 3454 N N . PHE A 1 435 ? -10.692 14.713 13.534 1.00 81.44 435 PHE A N 1
ATOM 3455 C CA . PHE A 1 435 ? -11.905 14.847 12.740 1.00 81.44 435 PHE A CA 1
ATOM 3456 C C . PHE A 1 435 ? -12.516 16.218 13.007 1.00 81.44 435 PHE A C 1
ATOM 3458 O O . PHE A 1 435 ? -12.754 16.580 14.159 1.00 81.44 435 PHE A O 1
ATOM 3465 N N . ASN A 1 436 ? -12.749 16.983 11.948 1.00 76.12 436 ASN A N 1
ATOM 3466 C CA . ASN A 1 436 ? -13.249 18.345 12.063 1.00 76.12 436 ASN A CA 1
ATOM 3467 C C . ASN A 1 436 ? -14.784 18.386 12.086 1.00 76.12 436 ASN A C 1
ATOM 3469 O O . ASN A 1 436 ? -15.371 19.239 12.750 1.00 76.12 436 ASN A O 1
ATOM 3473 N N . THR A 1 437 ? -15.453 17.467 11.380 1.00 73.81 437 THR A N 1
ATOM 3474 C CA . THR A 1 437 ? -16.916 17.466 11.268 1.00 73.81 437 THR A CA 1
ATOM 3475 C C . THR A 1 437 ? -17.510 16.062 11.418 1.00 73.81 437 THR A C 1
ATOM 3477 O O . THR A 1 437 ? -16.939 15.054 11.003 1.00 73.81 437 THR A O 1
ATOM 3480 N N . ILE A 1 438 ? -18.691 15.994 12.035 1.00 71.88 438 ILE A N 1
ATOM 3481 C CA . ILE A 1 438 ? -19.590 14.840 11.949 1.00 71.88 438 ILE A CA 1
ATOM 3482 C C . ILE A 1 438 ? -20.798 15.323 11.153 1.00 71.88 438 ILE A C 1
ATOM 3484 O O . ILE A 1 438 ? -21.435 16.304 11.541 1.00 71.88 438 ILE A O 1
ATOM 3488 N N . ASP A 1 439 ? -21.080 14.686 10.019 1.00 75.88 439 ASP A N 1
ATOM 3489 C CA . ASP A 1 439 ? -22.206 15.081 9.178 1.00 75.88 439 ASP A CA 1
ATOM 3490 C C . ASP A 1 439 ? -23.559 14.635 9.767 1.00 75.88 439 ASP A C 1
ATOM 3492 O O . ASP A 1 439 ? -23.643 13.937 10.781 1.00 75.88 439 ASP A O 1
ATOM 3496 N N . HIS A 1 440 ? -24.652 15.064 9.135 1.00 77.44 440 HIS A N 1
ATOM 3497 C CA . HIS A 1 440 ? -26.018 14.739 9.560 1.00 77.44 440 HIS A CA 1
ATOM 3498 C C . HIS A 1 440 ? -26.339 13.232 9.512 1.00 77.44 440 HIS A C 1
ATOM 3500 O O . HIS A 1 440 ? -27.279 12.791 10.168 1.00 77.44 440 HIS A O 1
ATOM 3506 N N . GLU A 1 441 ? -25.545 12.441 8.786 1.00 70.62 441 GLU A N 1
ATOM 3507 C CA . GLU A 1 441 ? -25.631 10.977 8.729 1.00 70.62 441 GLU A CA 1
ATOM 3508 C C . GLU A 1 441 ? -24.747 10.310 9.801 1.00 70.62 441 GLU A C 1
ATOM 3510 O O . GLU A 1 441 ? -24.511 9.102 9.764 1.00 70.62 441 GLU A O 1
ATOM 3515 N N . LYS A 1 442 ? -24.244 11.089 10.771 1.00 69.56 442 LYS A N 1
ATOM 3516 C CA . LYS A 1 442 ? -23.309 10.655 11.818 1.00 69.56 442 LYS A CA 1
ATOM 3517 C C . LYS A 1 442 ? -21.992 10.087 11.256 1.00 69.56 442 LYS A C 1
ATOM 3519 O O . LYS A 1 442 ? -21.328 9.305 11.942 1.00 69.56 442 LYS A O 1
ATOM 3524 N N . ARG A 1 443 ? -21.584 10.473 10.039 1.00 67.75 443 ARG A N 1
ATOM 3525 C CA . ARG A 1 443 ? -20.290 10.078 9.458 1.00 67.75 443 ARG A CA 1
ATOM 3526 C C . ARG A 1 443 ? -19.222 11.098 9.821 1.00 67.75 443 ARG A C 1
ATOM 3528 O O . ARG A 1 443 ? -19.457 12.302 9.757 1.00 67.75 443 ARG A O 1
ATOM 3535 N N . MET A 1 444 ? -18.038 10.613 10.172 1.00 70.94 444 MET A N 1
ATOM 3536 C CA . MET A 1 444 ? -16.884 11.469 10.442 1.00 70.94 444 MET A CA 1
ATOM 3537 C C . MET A 1 444 ? -16.275 11.930 9.115 1.00 70.94 444 MET A C 1
ATOM 3539 O O . MET A 1 444 ? -15.988 11.108 8.243 1.00 70.94 444 MET A O 1
ATOM 3543 N N . ARG A 1 445 ? -16.113 13.242 8.943 1.00 68.88 445 ARG A N 1
ATOM 3544 C CA . ARG A 1 445 ? -15.628 13.889 7.718 1.00 68.88 445 ARG A CA 1
ATOM 3545 C C . ARG A 1 445 ? -14.538 14.905 8.073 1.00 68.88 445 ARG A C 1
ATOM 3547 O O . ARG A 1 445 ? -14.417 15.327 9.221 1.00 68.88 445 ARG A O 1
ATOM 3554 N N . ASP A 1 446 ? -13.763 15.276 7.056 1.00 71.94 446 ASP A N 1
ATOM 3555 C CA . ASP A 1 446 ? -12.741 16.328 7.081 1.00 71.94 446 ASP A CA 1
ATOM 3556 C C . ASP A 1 446 ? -11.630 16.126 8.128 1.00 71.94 446 ASP A C 1
ATOM 3558 O O . ASP A 1 446 ? -11.814 16.302 9.331 1.00 71.94 446 ASP A O 1
ATOM 3562 N N . PHE A 1 447 ? -10.426 15.801 7.661 1.00 77.31 447 PHE A N 1
ATOM 3563 C CA . PHE A 1 447 ? -9.260 15.661 8.532 1.00 77.31 447 PHE A CA 1
ATOM 3564 C C . PHE A 1 447 ? -8.534 16.999 8.672 1.00 77.31 447 PHE A C 1
ATOM 3566 O O . PHE A 1 447 ? -7.993 17.524 7.695 1.00 77.31 447 PHE A O 1
ATOM 3573 N N . GLU A 1 448 ? -8.463 17.523 9.894 1.00 86.19 448 GLU A N 1
ATOM 3574 C CA . GLU A 1 448 ? -7.561 18.623 10.224 1.00 86.19 448 GLU A CA 1
ATOM 3575 C C . GLU A 1 448 ? -6.210 18.055 10.675 1.00 86.19 448 GLU A C 1
ATOM 3577 O O . GLU A 1 448 ? -6.148 17.116 11.472 1.00 86.19 448 GLU A O 1
ATOM 3582 N N . ARG A 1 449 ? -5.118 18.615 10.146 1.00 89.75 449 ARG A N 1
ATOM 3583 C CA . ARG A 1 449 ? -3.746 18.276 10.543 1.00 89.75 449 ARG A CA 1
ATOM 3584 C C . ARG A 1 449 ? -3.199 19.366 11.445 1.00 89.75 449 ARG A C 1
ATOM 3586 O O . ARG A 1 449 ? -3.342 20.547 11.141 1.00 89.75 449 ARG A O 1
ATOM 3593 N N . PHE A 1 450 ? -2.505 18.954 12.494 1.00 92.62 450 PHE A N 1
ATOM 3594 C CA . PHE A 1 450 ? -1.919 19.853 13.476 1.00 92.62 450 PHE A CA 1
ATOM 3595 C C . PHE A 1 450 ? -0.401 19.726 13.468 1.00 92.62 450 PHE A C 1
ATOM 3597 O O . PHE A 1 450 ? 0.151 18.631 13.311 1.00 92.62 450 PHE A O 1
ATOM 3604 N N . SER A 1 451 ? 0.288 20.843 13.702 1.00 95.44 451 SER A N 1
ATOM 3605 C CA . SER A 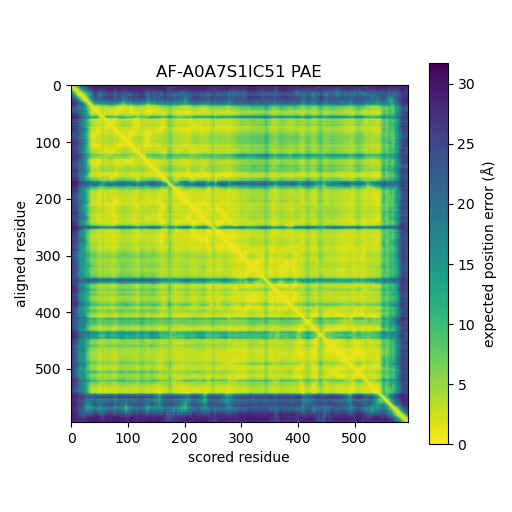1 451 ? 1.626 20.754 14.277 1.00 95.44 451 SER A CA 1
ATOM 3606 C C . SER A 1 451 ? 1.517 20.206 15.707 1.00 95.44 451 SER A C 1
ATOM 3608 O O . SER A 1 451 ? 0.466 20.314 16.341 1.00 95.44 451 SER A O 1
ATOM 3610 N N . ARG A 1 452 ? 2.602 19.645 16.254 1.00 97.00 452 ARG A N 1
ATOM 3611 C CA . ARG A 1 452 ? 2.610 19.191 17.656 1.00 97.00 452 ARG A CA 1
ATOM 3612 C C . ARG A 1 452 ? 2.237 20.329 18.618 1.00 97.00 452 ARG A C 1
ATOM 3614 O O . ARG A 1 452 ? 1.458 20.118 19.539 1.00 97.00 452 ARG A O 1
ATOM 3621 N N . VAL A 1 453 ? 2.747 21.537 18.364 1.00 98.00 453 VAL A N 1
ATOM 3622 C CA . VAL A 1 453 ? 2.466 22.737 19.171 1.00 98.00 453 VAL A CA 1
ATOM 3623 C C . VAL A 1 453 ? 0.979 23.094 19.125 1.00 98.00 453 VAL A C 1
ATOM 3625 O O . VAL A 1 453 ? 0.371 23.321 20.170 1.00 98.00 453 VAL A O 1
ATOM 3628 N N . ASP A 1 454 ? 0.364 23.077 17.939 1.00 96.94 454 ASP A N 1
ATOM 3629 C CA . ASP A 1 454 ? -1.067 23.372 17.796 1.00 96.94 454 ASP A CA 1
ATOM 3630 C C . ASP A 1 454 ? -1.939 22.294 18.443 1.00 96.94 454 ASP A C 1
ATOM 3632 O O . ASP A 1 454 ? -2.950 22.619 19.064 1.00 96.94 454 ASP A O 1
ATOM 3636 N N . ALA A 1 455 ? -1.543 21.021 18.342 1.00 96.75 455 ALA A N 1
ATOM 3637 C CA . ALA A 1 455 ? -2.221 19.913 19.009 1.00 96.75 455 ALA A CA 1
ATOM 3638 C C . ALA A 1 455 ? -2.194 20.078 20.537 1.00 96.75 455 ALA A C 1
ATOM 3640 O O . ALA A 1 455 ? -3.221 19.916 21.198 1.00 96.75 455 ALA A O 1
ATOM 3641 N N . VAL A 1 456 ? -1.047 20.465 21.105 1.00 97.94 456 VAL A N 1
ATOM 3642 C CA . VAL A 1 456 ? -0.921 20.741 22.543 1.00 97.94 456 VAL A CA 1
ATOM 3643 C C . VAL A 1 456 ? -1.804 21.920 22.953 1.00 97.94 456 VAL A C 1
ATOM 3645 O O . VAL A 1 456 ? -2.566 21.826 23.918 1.00 97.94 456 VAL A O 1
ATOM 3648 N N . ALA A 1 457 ? -1.742 23.023 22.207 1.00 97.50 457 ALA A N 1
ATOM 3649 C CA . ALA A 1 457 ? -2.507 24.225 22.511 1.00 97.50 457 ALA A CA 1
ATOM 3650 C C . ALA A 1 457 ? -4.024 23.990 22.413 1.00 97.50 457 ALA A C 1
ATOM 3652 O O . ALA A 1 457 ? -4.761 24.361 23.327 1.00 97.50 457 ALA A O 1
ATOM 3653 N N . ARG A 1 458 ? -4.494 23.359 21.328 1.00 95.12 458 ARG A N 1
ATOM 3654 C CA . ARG A 1 458 ? -5.927 23.213 21.022 1.00 95.12 458 ARG A CA 1
ATOM 3655 C C . ARG A 1 458 ? -6.575 22.012 21.702 1.00 95.12 458 ARG A C 1
ATOM 3657 O O . ARG A 1 458 ? -7.686 22.149 22.202 1.00 95.12 458 ARG A O 1
ATOM 3664 N N . CYS A 1 459 ? -5.908 20.860 21.734 1.00 94.94 459 CYS A N 1
ATOM 3665 C CA . CYS A 1 459 ? -6.509 19.610 22.217 1.00 94.94 459 CYS A CA 1
ATOM 3666 C C . CYS A 1 459 ? -6.118 19.285 23.666 1.00 94.94 459 CYS A C 1
ATOM 3668 O O . CYS A 1 459 ? -6.838 18.562 24.345 1.00 94.94 459 CYS A O 1
ATOM 3670 N N . PHE A 1 460 ? -4.995 19.817 24.158 1.00 96.81 460 PHE A N 1
ATOM 3671 C CA . PHE A 1 460 ? -4.481 19.536 25.506 1.00 96.81 460 PHE A CA 1
ATOM 3672 C C . PHE A 1 460 ? -4.447 20.777 26.412 1.00 96.81 460 PHE A C 1
ATOM 3674 O O . PHE A 1 460 ? -4.003 20.688 27.556 1.00 96.81 460 PHE A O 1
ATOM 3681 N N . GLY A 1 461 ? -4.930 21.932 25.938 1.00 96.31 461 GLY A N 1
ATOM 3682 C CA . GLY A 1 461 ? -4.995 23.167 26.724 1.00 96.31 461 GLY A CA 1
ATOM 3683 C C . GLY A 1 461 ? -3.625 23.682 27.176 1.00 96.31 461 GLY A C 1
ATOM 3684 O O . GLY A 1 461 ? -3.517 24.253 28.258 1.00 96.31 461 GLY A O 1
ATOM 3685 N N . GLY A 1 462 ? -2.575 23.437 26.385 1.00 97.44 462 GLY A N 1
ATOM 3686 C CA . GLY A 1 462 ? -1.197 23.811 26.721 1.00 97.44 462 GLY A CA 1
ATOM 3687 C C . GLY A 1 462 ? -0.440 22.797 27.590 1.00 97.44 462 GLY A C 1
ATOM 3688 O O . GLY A 1 462 ? 0.697 23.061 27.971 1.00 97.44 462 GLY A O 1
ATOM 3689 N N . ASP A 1 463 ? -1.036 21.645 27.918 1.00 98.31 463 ASP A N 1
ATOM 3690 C CA . ASP A 1 463 ? -0.416 20.620 28.768 1.00 98.31 463 ASP A CA 1
ATOM 3691 C C . ASP A 1 463 ? 0.580 19.741 27.985 1.00 98.31 463 ASP A C 1
ATOM 3693 O O . ASP A 1 463 ? 0.275 18.629 27.546 1.00 98.31 463 ASP A O 1
ATOM 3697 N N . GLU A 1 464 ? 1.795 20.261 27.810 1.00 98.44 464 GLU A N 1
ATOM 3698 C CA . GLU A 1 464 ? 2.912 19.572 27.144 1.00 98.44 464 GLU A CA 1
ATOM 3699 C C . GLU A 1 464 ? 3.264 18.217 27.778 1.00 98.44 464 GLU A C 1
ATOM 3701 O O . GLU A 1 464 ? 3.607 17.254 27.083 1.00 98.44 464 GLU A O 1
ATOM 3706 N N . ALA A 1 465 ? 3.164 18.119 29.107 1.00 98.50 465 ALA A N 1
ATOM 3707 C CA . ALA A 1 465 ? 3.482 16.893 29.828 1.00 98.50 465 ALA A CA 1
ATOM 3708 C C . ALA A 1 465 ? 2.473 15.783 29.501 1.00 98.50 465 ALA A C 1
ATOM 3710 O O . ALA A 1 465 ? 2.867 14.636 29.297 1.00 98.50 465 ALA A O 1
ATOM 3711 N N . ALA A 1 466 ? 1.188 16.125 29.375 1.00 98.44 466 ALA A N 1
ATOM 3712 C CA . ALA A 1 466 ? 0.157 15.172 28.987 1.00 98.44 466 ALA A CA 1
ATOM 3713 C C . ALA A 1 466 ? 0.316 14.705 27.528 1.00 98.44 466 ALA A C 1
ATOM 3715 O O . ALA A 1 466 ? 0.145 13.516 27.262 1.00 98.44 466 ALA A O 1
ATOM 3716 N N . MET A 1 467 ? 0.703 15.584 26.593 1.00 98.31 467 MET A N 1
ATOM 3717 C CA . MET A 1 467 ? 1.013 15.162 25.215 1.00 98.31 467 MET A CA 1
ATOM 3718 C C . MET A 1 467 ? 2.220 14.215 25.175 1.00 98.31 467 MET A C 1
ATOM 3720 O O . MET A 1 467 ? 2.177 13.171 24.529 1.00 98.31 467 MET A O 1
ATOM 3724 N N . THR A 1 468 ? 3.271 14.528 25.935 1.00 98.50 468 THR A N 1
ATOM 3725 C CA . THR A 1 468 ? 4.461 13.668 26.055 1.00 98.50 468 THR A CA 1
ATOM 3726 C C . THR A 1 468 ? 4.112 12.293 26.637 1.00 98.50 468 THR A C 1
ATOM 3728 O O . THR A 1 468 ? 4.599 11.266 26.160 1.00 98.50 468 THR A O 1
ATOM 3731 N N . ASP A 1 469 ? 3.238 12.240 27.650 1.00 98.50 469 ASP A N 1
ATOM 3732 C CA . ASP A 1 469 ? 2.741 10.975 28.202 1.00 98.50 469 ASP A CA 1
ATOM 3733 C C . ASP A 1 469 ? 1.914 10.181 27.173 1.00 98.50 469 ASP A C 1
ATOM 3735 O O . ASP A 1 469 ? 2.070 8.960 27.080 1.00 98.50 469 ASP A O 1
ATOM 3739 N N . ALA A 1 470 ? 1.094 10.857 26.357 1.00 98.44 470 ALA A N 1
ATOM 3740 C CA . ALA A 1 470 ? 0.334 10.231 25.274 1.00 98.44 470 ALA A CA 1
ATOM 3741 C C . ALA A 1 470 ? 1.251 9.602 24.211 1.00 98.44 470 ALA A C 1
ATOM 3743 O O . ALA A 1 470 ? 1.097 8.425 23.882 1.00 98.44 470 ALA A O 1
ATOM 3744 N N . GLU A 1 471 ? 2.242 10.351 23.719 1.00 98.62 471 GLU A N 1
ATOM 3745 C CA . GLU A 1 471 ? 3.234 9.870 22.747 1.00 98.62 471 GLU A CA 1
ATOM 3746 C C . GLU A 1 471 ? 3.992 8.653 23.287 1.00 98.62 471 GLU A C 1
ATOM 3748 O O . GLU A 1 471 ? 4.084 7.623 22.617 1.00 98.62 471 GLU A O 1
ATOM 3753 N N . ARG A 1 472 ? 4.479 8.729 24.533 1.00 98.25 472 ARG A N 1
ATOM 3754 C CA . ARG A 1 472 ? 5.195 7.626 25.186 1.00 98.25 472 ARG A CA 1
ATOM 3755 C C . ARG A 1 472 ? 4.340 6.357 25.246 1.00 98.25 472 ARG A C 1
ATOM 3757 O O . ARG A 1 472 ? 4.824 5.283 24.886 1.00 98.25 472 ARG A O 1
ATOM 3764 N N . LYS A 1 473 ? 3.082 6.477 25.686 1.00 98.25 473 LYS A N 1
ATOM 3765 C CA . LYS A 1 473 ? 2.132 5.354 25.778 1.00 98.25 473 LYS A CA 1
ATOM 3766 C C . LYS A 1 473 ? 1.808 4.763 24.406 1.00 98.25 473 LYS A C 1
ATOM 3768 O O . LYS A 1 473 ? 1.776 3.543 24.271 1.00 98.25 473 LYS A O 1
ATOM 3773 N N . ALA A 1 474 ? 1.611 5.596 23.386 1.00 98.38 474 ALA A N 1
ATOM 3774 C CA . ALA A 1 474 ? 1.343 5.125 22.029 1.00 98.38 474 ALA A CA 1
ATOM 3775 C C . ALA A 1 474 ? 2.550 4.436 21.388 1.00 98.38 474 ALA A C 1
ATOM 3777 O O . ALA A 1 474 ? 2.383 3.420 20.722 1.00 98.38 474 ALA A O 1
ATOM 3778 N N . ILE A 1 475 ? 3.771 4.920 21.630 1.00 98.19 475 ILE A N 1
ATOM 3779 C CA . ILE A 1 475 ? 4.998 4.257 21.164 1.00 98.19 475 ILE A CA 1
ATOM 3780 C C . ILE A 1 475 ? 5.157 2.887 21.834 1.00 98.19 475 ILE A C 1
ATOM 3782 O O . ILE A 1 475 ? 5.494 1.909 21.169 1.00 98.19 475 ILE A O 1
ATOM 3786 N N . GLU A 1 476 ? 4.917 2.795 23.143 1.00 97.00 476 GLU A N 1
ATOM 3787 C CA . GLU A 1 476 ? 4.955 1.526 23.877 1.00 97.00 476 GLU A CA 1
ATOM 3788 C C . GLU A 1 476 ? 3.917 0.530 23.342 1.00 97.00 476 GLU A C 1
ATOM 3790 O O . GLU A 1 476 ? 4.258 -0.605 23.014 1.00 97.00 476 GLU A O 1
ATOM 3795 N N . MET A 1 477 ? 2.679 0.983 23.156 1.00 97.69 477 MET A N 1
ATOM 3796 C CA . MET A 1 477 ? 1.602 0.182 22.577 1.00 97.69 477 MET A CA 1
ATOM 3797 C C . MET A 1 477 ? 1.906 -0.235 21.133 1.00 97.69 477 MET A C 1
ATOM 3799 O O . MET A 1 477 ? 1.712 -1.391 20.773 1.00 97.69 477 MET A O 1
ATOM 3803 N N . GLY A 1 478 ? 2.457 0.668 20.319 1.00 97.25 478 GLY A N 1
ATOM 3804 C CA . GLY A 1 478 ? 2.880 0.375 18.953 1.00 97.25 478 GLY A CA 1
ATOM 3805 C C . GLY A 1 478 ? 3.967 -0.696 18.879 1.00 97.25 478 GLY A C 1
ATOM 3806 O O . GLY A 1 478 ? 3.915 -1.546 18.000 1.00 97.25 478 GLY A O 1
ATOM 3807 N N . ARG A 1 479 ? 4.894 -0.756 19.845 1.00 96.00 479 ARG A N 1
ATOM 3808 C CA . ARG A 1 479 ? 5.870 -1.860 19.936 1.00 96.00 479 ARG A CA 1
ATOM 3809 C C . ARG A 1 479 ? 5.204 -3.203 20.229 1.00 96.00 479 ARG A C 1
ATOM 3811 O O . ARG A 1 479 ? 5.579 -4.199 19.617 1.00 96.00 479 ARG A O 1
ATOM 3818 N N . ASN A 1 480 ? 4.216 -3.237 21.123 1.00 95.62 480 ASN A N 1
ATOM 3819 C CA . ASN A 1 480 ? 3.453 -4.460 21.399 1.00 95.62 480 ASN A CA 1
ATOM 3820 C C . ASN A 1 480 ? 2.679 -4.916 20.154 1.00 95.62 480 ASN A C 1
ATOM 3822 O O . ASN A 1 480 ? 2.674 -6.098 19.820 1.00 95.62 480 ASN A O 1
ATOM 3826 N N . LEU A 1 481 ? 2.094 -3.965 19.422 1.00 96.81 481 LEU A N 1
ATOM 3827 C CA . LEU A 1 481 ? 1.404 -4.229 18.163 1.00 96.81 481 LEU A CA 1
ATOM 3828 C C . LEU A 1 481 ? 2.369 -4.727 17.081 1.00 96.81 481 LEU A C 1
ATOM 3830 O O . LEU A 1 481 ? 2.045 -5.685 16.392 1.00 96.81 481 LEU A O 1
ATOM 3834 N N . LEU A 1 482 ? 3.577 -4.167 16.967 1.00 95.75 482 LEU A N 1
ATOM 3835 C CA . LEU A 1 482 ? 4.612 -4.695 16.069 1.00 95.75 482 LEU A CA 1
ATOM 3836 C C . LEU A 1 482 ? 4.982 -6.144 16.410 1.00 95.75 482 LEU A C 1
ATOM 3838 O O . LEU A 1 482 ? 5.154 -6.952 15.504 1.00 95.75 482 LEU A O 1
ATOM 3842 N N . MET A 1 483 ? 5.062 -6.494 17.697 1.00 94.12 483 MET A N 1
ATOM 3843 C CA . MET A 1 483 ? 5.283 -7.883 18.114 1.00 94.12 483 MET A CA 1
ATOM 3844 C C . MET A 1 483 ? 4.122 -8.799 17.721 1.00 94.12 483 MET A C 1
ATOM 3846 O O . MET A 1 483 ? 4.370 -9.909 17.260 1.00 94.12 483 MET A O 1
ATOM 3850 N N . PHE A 1 484 ? 2.874 -8.338 17.858 1.00 95.31 484 PHE A N 1
ATOM 3851 C CA . PHE A 1 484 ? 1.704 -9.067 17.364 1.00 95.31 484 PHE A CA 1
ATOM 3852 C C . PHE A 1 484 ? 1.780 -9.284 15.846 1.00 95.31 484 PHE A C 1
ATOM 3854 O O . PHE A 1 484 ? 1.643 -10.414 15.387 1.00 95.31 484 PHE A O 1
ATOM 3861 N N . ILE A 1 485 ? 2.094 -8.244 15.067 1.00 95.50 485 ILE A N 1
ATOM 3862 C CA . ILE A 1 485 ? 2.249 -8.371 13.610 1.00 95.50 485 ILE A CA 1
ATOM 3863 C C . ILE A 1 485 ? 3.382 -9.340 13.244 1.00 95.50 485 ILE A C 1
ATOM 3865 O O . ILE A 1 485 ? 3.218 -10.148 12.335 1.00 95.50 485 ILE A O 1
ATOM 3869 N N . ASN A 1 486 ? 4.495 -9.324 13.978 1.00 92.81 486 ASN A N 1
ATOM 3870 C CA . ASN A 1 486 ? 5.592 -10.266 13.760 1.00 92.81 486 ASN A CA 1
ATOM 3871 C C . ASN A 1 486 ? 5.256 -11.714 14.156 1.00 92.81 486 ASN A C 1
ATOM 3873 O O . ASN A 1 486 ? 5.886 -12.646 13.655 1.00 92.81 486 ASN A O 1
ATOM 3877 N N . ALA A 1 487 ? 4.289 -11.919 15.055 1.00 93.50 487 ALA A N 1
ATOM 3878 C CA . ALA A 1 487 ? 3.774 -13.249 15.369 1.00 93.50 487 ALA A CA 1
ATOM 3879 C C . ALA A 1 487 ? 2.882 -13.792 14.240 1.00 93.50 487 ALA A C 1
ATOM 3881 O O . ALA A 1 487 ? 2.891 -14.994 13.984 1.00 93.50 487 ALA A O 1
ATOM 3882 N N . GLU A 1 488 ? 2.156 -12.911 13.548 1.00 93.88 488 GLU A N 1
ATOM 3883 C CA . GLU A 1 488 ? 1.332 -13.252 12.381 1.00 93.88 488 GLU A CA 1
ATOM 3884 C C . GLU A 1 488 ? 2.179 -13.465 11.118 1.00 93.88 488 GLU A C 1
ATOM 3886 O O . GLU A 1 488 ? 1.901 -14.361 10.324 1.00 93.88 488 GLU A O 1
ATOM 3891 N N . CYS A 1 489 ? 3.241 -12.673 10.949 1.00 92.00 489 CYS A N 1
ATOM 3892 C CA . CYS A 1 489 ? 4.148 -12.732 9.810 1.00 92.00 489 CYS A CA 1
ATOM 3893 C C . CYS A 1 489 ? 5.602 -12.624 10.276 1.00 92.00 489 CYS A C 1
ATOM 3895 O O . CYS A 1 489 ? 6.039 -11.573 10.739 1.00 92.00 489 CYS A O 1
ATOM 3897 N N . CYS A 1 490 ? 6.389 -13.688 10.089 1.00 89.12 490 CYS A N 1
ATOM 3898 C CA . CYS A 1 490 ? 7.795 -13.703 10.508 1.00 89.12 490 CYS A CA 1
ATOM 3899 C C . CYS A 1 490 ? 8.676 -12.709 9.735 1.00 89.12 490 CYS A C 1
ATOM 3901 O O . CYS A 1 490 ? 9.765 -12.359 10.194 1.00 89.12 490 CYS A O 1
ATOM 3903 N N . GLU A 1 491 ? 8.219 -12.252 8.569 1.00 88.88 491 GLU A N 1
ATOM 3904 C CA . GLU A 1 491 ? 8.863 -11.170 7.848 1.00 88.88 491 GLU A CA 1
ATOM 3905 C C . GLU A 1 491 ? 8.302 -9.816 8.308 1.00 88.88 491 GLU A C 1
ATOM 3907 O O . GLU A 1 491 ? 7.112 -9.554 8.105 1.00 88.88 491 GLU A O 1
ATOM 3912 N N . PRO A 1 492 ? 9.138 -8.922 8.869 1.00 86.94 492 PRO A N 1
ATOM 3913 C CA . PRO A 1 492 ? 8.669 -7.635 9.352 1.00 86.94 492 PRO A CA 1
ATOM 3914 C C . PRO A 1 492 ? 8.193 -6.775 8.174 1.00 86.94 492 PRO A C 1
ATOM 3916 O O . PRO A 1 492 ? 8.951 -6.589 7.208 1.00 86.94 492 PRO A O 1
ATOM 3919 N N . PRO A 1 493 ? 6.980 -6.203 8.232 1.00 92.56 493 PRO A N 1
ATOM 3920 C CA . PRO A 1 493 ? 6.509 -5.297 7.197 1.00 92.56 493 PRO A CA 1
ATOM 3921 C C . PRO A 1 493 ? 7.485 -4.132 6.983 1.00 92.56 493 PRO A C 1
ATOM 3923 O O . PRO A 1 493 ? 8.008 -3.589 7.959 1.00 92.56 493 PRO A O 1
ATOM 3926 N N . PRO A 1 494 ? 7.749 -3.715 5.730 1.00 94.00 494 PRO A N 1
ATOM 3927 C CA . PRO A 1 494 ? 8.650 -2.593 5.471 1.00 94.00 494 PRO A CA 1
ATOM 3928 C C . PRO A 1 494 ? 8.130 -1.292 6.078 1.00 94.00 494 PRO A C 1
ATOM 3930 O O . PRO A 1 494 ? 8.924 -0.468 6.527 1.00 94.00 494 PRO A O 1
ATOM 3933 N N . VAL A 1 495 ? 6.807 -1.113 6.098 1.00 95.62 495 VAL A N 1
ATOM 3934 C CA . VAL A 1 495 ? 6.139 0.044 6.692 1.00 95.62 495 VAL A CA 1
ATOM 3935 C C . VAL A 1 495 ? 4.815 -0.378 7.314 1.00 95.62 495 VAL A C 1
ATOM 3937 O O . VAL A 1 495 ? 4.084 -1.160 6.713 1.00 95.62 495 VAL A O 1
ATOM 3940 N N . LEU A 1 496 ? 4.488 0.187 8.474 1.00 95.94 496 LEU A N 1
ATOM 3941 C CA . LEU A 1 496 ? 3.151 0.165 9.071 1.00 95.94 496 LEU A CA 1
ATOM 3942 C C . LEU A 1 496 ? 2.781 1.567 9.548 1.00 95.94 496 LEU A C 1
ATOM 3944 O O . LEU A 1 496 ? 3.622 2.280 10.102 1.00 95.94 496 LEU A O 1
ATOM 3948 N N . ARG A 1 497 ? 1.512 1.946 9.388 1.00 95.94 497 ARG A N 1
ATOM 3949 C CA . ARG A 1 497 ? 0.938 3.109 10.072 1.00 95.94 497 ARG A CA 1
ATOM 3950 C C . ARG A 1 497 ? 0.015 2.610 11.176 1.00 95.94 497 ARG A C 1
ATOM 3952 O O . ARG A 1 497 ? -0.794 1.713 10.952 1.00 95.94 497 ARG A O 1
ATOM 3959 N N . MET A 1 498 ? 0.168 3.168 12.368 1.00 97.50 498 MET A N 1
ATOM 3960 C CA . MET A 1 498 ? -0.682 2.865 13.514 1.00 97.50 498 MET A CA 1
ATOM 3961 C C . MET A 1 498 ? -1.265 4.162 14.054 1.00 97.50 498 MET A C 1
ATOM 3963 O O . MET A 1 498 ? -0.517 5.072 14.418 1.00 97.50 498 MET A O 1
ATOM 3967 N N . ASP A 1 499 ? -2.586 4.225 14.122 1.00 97.00 499 ASP A N 1
ATOM 3968 C CA . ASP A 1 499 ? -3.320 5.403 14.560 1.00 97.00 499 ASP A CA 1
ATOM 3969 C C . ASP A 1 499 ? -3.835 5.151 15.982 1.00 97.00 499 ASP A C 1
ATOM 3971 O O . ASP A 1 499 ? -4.403 4.096 16.281 1.00 97.00 499 ASP A O 1
ATOM 3975 N N . PHE A 1 500 ? -3.632 6.116 16.875 1.00 98.19 500 PHE A N 1
ATOM 3976 C CA . PHE A 1 500 ? -4.024 6.042 18.278 1.00 98.19 500 PHE A CA 1
ATOM 3977 C C . PHE A 1 500 ? -4.901 7.231 18.643 1.00 98.19 500 PHE A C 1
ATOM 3979 O O . PHE A 1 500 ? -4.547 8.380 18.397 1.00 98.19 500 PHE A O 1
ATOM 3986 N N . MET A 1 501 ? -6.027 6.944 19.279 1.00 97.88 501 MET A N 1
ATOM 3987 C CA . MET A 1 501 ? -6.965 7.924 19.810 1.00 97.88 501 MET A CA 1
ATOM 3988 C C . MET A 1 501 ? -6.495 8.356 21.200 1.00 97.88 501 MET A C 1
ATOM 3990 O O . MET A 1 501 ? -6.335 7.505 22.083 1.00 97.88 501 MET A O 1
ATOM 3994 N N . ILE A 1 502 ? -6.258 9.656 21.403 1.00 98.00 502 ILE A N 1
ATOM 3995 C CA . ILE A 1 502 ? -5.710 10.180 22.660 1.00 98.00 502 ILE A CA 1
ATOM 3996 C C . ILE A 1 502 ? -6.581 11.274 23.277 1.00 98.00 502 ILE A C 1
ATOM 3998 O O . ILE A 1 502 ? -7.247 12.055 22.590 1.00 98.00 502 ILE A O 1
ATOM 4002 N N . LYS A 1 503 ? -6.560 11.323 24.610 1.00 97.69 503 LYS A N 1
ATOM 4003 C CA . LYS A 1 503 ? -7.290 12.306 25.413 1.00 97.69 503 LYS A CA 1
ATOM 4004 C C . LYS A 1 503 ? -6.512 12.685 26.656 1.00 97.69 503 LYS A C 1
ATOM 4006 O O . LYS A 1 503 ? -5.967 11.817 27.339 1.00 97.69 503 LYS A O 1
ATOM 4011 N N . ARG A 1 504 ? -6.524 13.970 26.994 1.00 97.56 504 ARG A N 1
ATOM 4012 C CA . ARG A 1 504 ? -6.018 14.454 28.277 1.00 97.56 504 ARG A CA 1
ATOM 4013 C C . ARG A 1 504 ? -6.995 14.083 29.394 1.00 97.56 504 ARG A C 1
ATOM 4015 O O . ARG A 1 504 ? -8.171 14.430 29.330 1.00 97.56 504 ARG A O 1
ATOM 4022 N N . THR A 1 505 ? -6.506 13.423 30.441 1.00 97.44 505 THR A N 1
ATOM 4023 C CA . THR A 1 505 ? -7.327 13.016 31.602 1.00 97.44 505 THR A CA 1
ATOM 4024 C C . THR A 1 505 ? -7.024 13.818 32.865 1.00 97.44 505 THR A C 1
ATOM 4026 O O . THR A 1 505 ? -7.810 13.798 33.806 1.00 97.44 505 THR A O 1
ATOM 4029 N N . GLY A 1 506 ? -5.906 14.544 32.893 1.00 96.69 506 GLY A N 1
ATOM 4030 C CA . GLY A 1 506 ? -5.496 15.391 34.009 1.00 96.69 506 GLY A CA 1
ATOM 4031 C C . GLY A 1 506 ? -4.148 16.067 33.739 1.00 96.69 506 GLY A C 1
ATOM 4032 O O . GLY A 1 506 ? -3.574 15.856 32.669 1.00 96.69 506 GLY A O 1
ATOM 4033 N N . PRO A 1 507 ? -3.637 16.879 34.683 1.00 97.88 507 PRO A N 1
ATOM 4034 C CA . PRO A 1 507 ? -2.319 17.500 34.571 1.00 97.88 507 PRO A CA 1
ATOM 4035 C C . PRO A 1 507 ? -1.221 16.467 34.301 1.00 97.88 507 PRO A C 1
ATOM 4037 O O . PRO A 1 507 ? -1.022 15.556 35.105 1.00 97.88 507 PRO A O 1
ATOM 4040 N N . GLY A 1 508 ? -0.527 16.595 33.169 1.00 97.88 508 GLY A N 1
ATOM 4041 C CA . GLY A 1 508 ? 0.561 15.692 32.788 1.00 97.88 508 GLY A CA 1
ATOM 4042 C C . GLY A 1 508 ? 0.145 14.254 32.457 1.00 97.88 508 GLY A C 1
ATOM 4043 O O . GLY A 1 508 ? 1.008 13.383 32.384 1.00 97.88 508 GLY A O 1
ATOM 4044 N N . GLN A 1 509 ? -1.154 13.980 32.286 1.00 98.38 509 GLN A N 1
ATOM 4045 C CA . GLN A 1 509 ? -1.673 12.628 32.078 1.00 98.38 509 GLN A CA 1
ATOM 4046 C C . GLN A 1 509 ? -2.595 12.534 30.864 1.00 98.38 509 GLN A C 1
ATOM 4048 O O . GLN A 1 509 ? -3.517 13.339 30.688 1.00 98.38 509 GLN A O 1
ATOM 4053 N N . ALA A 1 510 ? -2.393 11.476 30.080 1.00 98.31 510 ALA A N 1
ATOM 4054 C CA . ALA A 1 510 ? -3.255 11.126 28.962 1.00 98.31 510 ALA A CA 1
ATOM 4055 C C . ALA A 1 510 ? -3.706 9.662 28.992 1.00 98.31 510 ALA A C 1
ATOM 4057 O O . ALA A 1 510 ? -3.047 8.784 29.559 1.00 98.31 510 ALA A O 1
ATOM 4058 N N . VAL A 1 511 ? -4.817 9.383 28.321 1.00 97.75 511 VAL A N 1
ATOM 4059 C CA . VAL A 1 511 ? -5.238 8.029 27.953 1.00 97.75 511 VAL A CA 1
ATOM 4060 C C . VAL A 1 511 ? -5.034 7.827 26.453 1.00 97.75 511 VAL A C 1
ATOM 4062 O O . VAL A 1 511 ? -5.172 8.767 25.670 1.00 97.75 511 VAL A O 1
ATOM 4065 N N . VAL A 1 512 ? -4.665 6.603 26.074 1.00 98.25 512 VAL A N 1
ATOM 4066 C CA . VAL A 1 512 ? -4.344 6.208 24.700 1.00 98.25 512 VAL A CA 1
ATOM 4067 C C . VAL A 1 512 ? -5.067 4.908 24.383 1.00 98.25 512 VAL A C 1
ATOM 4069 O O . VAL A 1 512 ? -4.998 3.956 25.164 1.00 98.25 512 VAL A O 1
ATOM 4072 N N . HIS A 1 513 ? -5.721 4.866 23.228 1.00 98.25 513 HIS A N 1
ATOM 4073 C CA . HIS A 1 513 ? -6.358 3.674 22.681 1.00 98.25 513 HIS A CA 1
ATOM 4074 C C . HIS A 1 513 ? -5.907 3.455 21.241 1.00 98.25 513 HIS A C 1
ATOM 4076 O O . HIS A 1 513 ? -5.710 4.416 20.500 1.00 98.25 513 HIS A O 1
ATOM 4082 N N . THR A 1 514 ? -5.776 2.201 20.818 1.00 98.19 514 THR A N 1
ATOM 4083 C CA . THR A 1 514 ? -5.532 1.889 19.403 1.00 98.19 514 THR A CA 1
ATOM 4084 C C . THR A 1 514 ? -6.782 2.208 18.596 1.00 98.19 514 THR A C 1
ATOM 4086 O O . THR A 1 514 ? -7.855 1.679 18.887 1.00 98.19 514 THR A O 1
ATOM 4089 N N . GLY A 1 515 ? -6.638 3.059 17.586 1.00 95.94 515 GLY A N 1
ATOM 4090 C CA . GLY A 1 515 ? -7.692 3.377 16.630 1.00 95.94 515 GLY A CA 1
ATOM 4091 C C . GLY A 1 515 ? -7.633 2.461 15.411 1.00 95.94 515 GLY A C 1
ATOM 4092 O O . GLY A 1 515 ? -8.582 1.723 15.138 1.00 95.94 515 GLY A O 1
ATOM 4093 N N . GLU A 1 516 ? -6.502 2.473 14.702 1.00 94.94 516 GLU A N 1
ATOM 4094 C CA . GLU A 1 516 ? -6.335 1.761 13.431 1.00 94.94 516 GLU A CA 1
ATOM 4095 C C . GLU A 1 516 ? -4.932 1.153 13.291 1.00 94.94 516 GLU A C 1
ATOM 4097 O O . GLU A 1 516 ? -3.932 1.779 13.638 1.00 94.94 516 GLU A O 1
ATOM 4102 N N . LEU A 1 517 ? -4.866 -0.067 12.751 1.00 95.50 517 LEU A N 1
ATOM 4103 C CA . LEU A 1 517 ? -3.654 -0.646 12.174 1.00 95.50 517 LEU A CA 1
ATOM 4104 C C . LEU A 1 517 ? -3.839 -0.627 10.662 1.00 95.50 517 LEU A C 1
ATOM 4106 O O . LEU A 1 517 ? -4.696 -1.344 10.144 1.00 95.50 517 LEU A O 1
ATOM 4110 N N . THR A 1 518 ? -3.084 0.219 9.973 1.00 92.44 518 THR A N 1
ATOM 4111 C CA . THR A 1 518 ? -3.232 0.414 8.532 1.00 92.44 518 THR A CA 1
ATOM 4112 C C . THR A 1 518 ? -2.261 -0.476 7.774 1.00 92.44 518 THR A C 1
ATOM 4114 O O . THR A 1 518 ? -1.088 -0.605 8.134 1.00 92.44 518 THR A O 1
ATOM 4117 N N . GLU A 1 519 ? -2.744 -1.041 6.678 1.00 90.12 519 GLU A N 1
ATOM 4118 C CA . GLU A 1 519 ? -1.921 -1.633 5.636 1.00 90.12 519 GLU A CA 1
ATOM 4119 C C . GLU A 1 519 ? -0.907 -0.642 5.029 1.00 90.12 519 GLU A C 1
ATOM 4121 O O . GLU A 1 519 ? -1.083 0.583 5.014 1.00 90.12 519 GLU A O 1
ATOM 4126 N N . LEU A 1 520 ? 0.141 -1.187 4.419 1.00 89.06 520 LEU A N 1
ATOM 4127 C CA . LEU A 1 520 ? 0.963 -0.470 3.460 1.00 89.06 520 LEU A CA 1
ATOM 4128 C C . LEU A 1 520 ? 0.087 -0.056 2.271 1.00 89.06 520 LEU A C 1
ATOM 4130 O O . LEU A 1 520 ? -0.697 -0.846 1.759 1.00 89.06 520 LEU A O 1
ATOM 4134 N N . GLY A 1 521 ? 0.233 1.191 1.831 1.00 82.75 521 GLY A N 1
ATOM 4135 C CA . GLY A 1 521 ? -0.688 1.809 0.877 1.00 82.75 521 GLY A CA 1
ATOM 4136 C C . GLY A 1 521 ? -1.625 2.824 1.522 1.00 82.75 521 GLY A C 1
ATOM 4137 O O . GLY A 1 521 ? -2.322 3.531 0.804 1.00 82.75 521 GLY A O 1
ATOM 4138 N N . GLY A 1 522 ? -1.600 2.958 2.851 1.00 79.75 522 GLY A N 1
ATOM 4139 C CA . GLY A 1 522 ? -2.275 4.043 3.549 1.00 79.75 522 GLY A CA 1
ATOM 4140 C C . GLY A 1 522 ? -1.787 5.437 3.131 1.00 79.75 522 GLY A C 1
ATOM 4141 O O . GLY A 1 522 ? -0.651 5.646 2.701 1.00 79.75 522 GLY A O 1
ATOM 4142 N N . CYS A 1 523 ? -2.669 6.415 3.310 1.00 82.44 523 CYS A N 1
ATOM 4143 C CA . CYS A 1 523 ? -2.399 7.824 3.063 1.00 82.44 523 CYS A CA 1
ATOM 4144 C C . CYS A 1 523 ? -1.179 8.344 3.855 1.00 82.44 523 CYS A C 1
ATOM 4146 O O . CYS A 1 523 ? -1.069 8.112 5.062 1.00 82.44 523 CYS A O 1
ATOM 4148 N N . PHE A 1 524 ? -0.298 9.104 3.187 1.00 87.06 524 PHE A N 1
ATOM 4149 C CA . PHE A 1 524 ? 0.872 9.751 3.804 1.00 87.06 524 PHE A CA 1
ATOM 4150 C C . PHE A 1 524 ? 0.525 11.005 4.616 1.00 87.06 524 PHE A C 1
ATOM 4152 O O . PHE A 1 524 ? 1.400 11.578 5.261 1.00 87.06 524 PHE A O 1
ATOM 4159 N N . LEU A 1 525 ? -0.735 11.456 4.560 1.00 85.44 525 LEU A N 1
ATOM 4160 C CA . LEU A 1 525 ? -1.278 12.591 5.318 1.00 85.44 525 LEU A CA 1
ATOM 4161 C C . LEU A 1 525 ? -0.443 13.868 5.140 1.00 85.44 525 LEU A C 1
ATOM 4163 O O . LEU A 1 525 ? -0.226 14.662 6.058 1.00 85.44 525 LEU A O 1
ATOM 4167 N N . GLY A 1 526 ? 0.051 14.031 3.911 1.00 83.19 526 GLY A N 1
ATOM 4168 C CA . GLY A 1 526 ? 0.971 15.069 3.466 1.00 83.19 526 GLY A CA 1
ATOM 4169 C C . GLY A 1 526 ? 2.266 15.189 4.268 1.00 83.19 526 GLY A C 1
ATOM 4170 O O . GLY A 1 526 ? 2.780 16.296 4.391 1.00 83.19 526 GLY A O 1
ATOM 4171 N N . TRP A 1 527 ? 2.805 14.077 4.780 1.00 89.62 527 TRP A N 1
ATOM 4172 C CA . TRP A 1 527 ? 4.219 13.967 5.141 1.00 89.62 527 TRP A CA 1
ATOM 4173 C C . TRP A 1 527 ? 5.077 14.126 3.867 1.00 89.62 527 TRP A C 1
ATOM 4175 O O . TRP A 1 527 ? 5.066 13.224 3.026 1.00 89.62 527 TRP A O 1
ATOM 4185 N N . PRO A 1 528 ? 5.799 15.251 3.671 1.00 88.00 528 PRO A N 1
ATOM 4186 C CA . PRO A 1 528 ? 6.415 15.559 2.376 1.00 88.00 528 PRO A CA 1
ATOM 4187 C C . PRO A 1 528 ? 7.537 14.599 1.964 1.00 88.00 528 PRO A C 1
ATOM 4189 O O . PRO A 1 528 ? 7.696 14.336 0.771 1.00 88.00 528 PRO A O 1
ATOM 4192 N N . GLU A 1 529 ? 8.296 14.088 2.936 1.00 91.00 529 GLU A N 1
ATOM 4193 C CA . GLU A 1 529 ? 9.379 13.110 2.755 1.00 91.00 529 GLU A CA 1
ATOM 4194 C C . GLU A 1 529 ? 8.865 11.663 2.791 1.00 91.00 529 GLU A C 1
ATOM 4196 O O . GLU A 1 529 ? 9.574 10.737 2.402 1.00 91.00 529 GLU A O 1
ATOM 4201 N N . GLY A 1 530 ? 7.620 11.465 3.240 1.00 91.12 530 GLY A N 1
ATOM 4202 C CA . GLY A 1 530 ? 6.999 10.155 3.415 1.00 91.12 530 GLY A CA 1
ATOM 4203 C C . GLY A 1 530 ? 7.112 9.246 2.193 1.00 91.12 530 GLY A C 1
ATOM 4204 O O . GLY A 1 530 ? 7.561 8.116 2.367 1.00 91.12 530 GLY A O 1
ATOM 4205 N N . PRO A 1 531 ? 6.792 9.707 0.966 1.00 90.12 531 PRO A N 1
ATOM 4206 C CA . PRO A 1 531 ? 6.897 8.865 -0.220 1.00 90.12 531 PRO A CA 1
ATOM 4207 C C . PRO A 1 531 ? 8.304 8.296 -0.438 1.00 90.12 531 PRO A C 1
ATOM 4209 O O . PRO A 1 531 ? 8.443 7.094 -0.626 1.00 90.12 531 PRO A O 1
ATOM 4212 N N . GLU A 1 532 ? 9.348 9.122 -0.353 1.00 90.06 532 GLU A N 1
ATOM 4213 C CA . GLU A 1 532 ? 10.736 8.677 -0.549 1.00 90.06 532 GLU A CA 1
ATOM 4214 C C . GLU A 1 532 ? 11.156 7.669 0.531 1.00 90.06 532 GLU A C 1
ATOM 4216 O O . GLU A 1 532 ? 11.698 6.604 0.229 1.00 90.06 532 GLU A O 1
ATOM 4221 N N . VAL A 1 533 ? 10.850 7.974 1.795 1.00 92.62 533 VAL A N 1
ATOM 4222 C CA . VAL A 1 533 ? 11.204 7.127 2.942 1.00 92.62 533 VAL A CA 1
ATOM 4223 C C . VAL A 1 533 ? 10.492 5.771 2.874 1.00 92.62 533 VAL A C 1
ATOM 4225 O O . VAL A 1 533 ? 11.128 4.724 3.027 1.00 92.62 533 VAL A O 1
ATOM 4228 N N . ILE A 1 534 ? 9.181 5.785 2.622 1.00 94.00 534 ILE A N 1
ATOM 4229 C CA . ILE A 1 534 ? 8.331 4.591 2.583 1.00 94.00 534 ILE A CA 1
ATOM 4230 C C . ILE A 1 534 ? 8.685 3.730 1.378 1.00 94.00 534 ILE A C 1
ATOM 4232 O O . ILE A 1 534 ? 8.959 2.542 1.541 1.00 94.00 534 ILE A O 1
ATOM 4236 N N . TRP A 1 535 ? 8.747 4.307 0.178 1.00 94.62 535 TRP A N 1
ATOM 4237 C CA . TRP A 1 535 ? 9.054 3.527 -1.017 1.00 94.62 535 TRP A CA 1
ATOM 4238 C C . TRP A 1 535 ? 10.486 3.029 -1.046 1.00 94.62 535 TRP A C 1
ATOM 4240 O O . TRP A 1 535 ? 10.722 1.915 -1.511 1.00 94.62 535 TRP A O 1
ATOM 4250 N N . GLY A 1 536 ? 11.431 3.779 -0.475 1.00 93.88 536 GLY A N 1
ATOM 4251 C CA . GLY A 1 536 ? 12.781 3.282 -0.244 1.00 93.88 536 GLY A CA 1
ATOM 4252 C C . GLY A 1 536 ? 12.788 2.018 0.622 1.00 93.88 536 GLY A C 1
ATOM 4253 O O . GLY A 1 536 ? 13.475 1.054 0.286 1.00 93.88 536 GLY A O 1
ATOM 4254 N N . ALA A 1 537 ? 12.000 1.979 1.702 1.00 94.50 537 ALA A N 1
ATOM 4255 C CA . ALA A 1 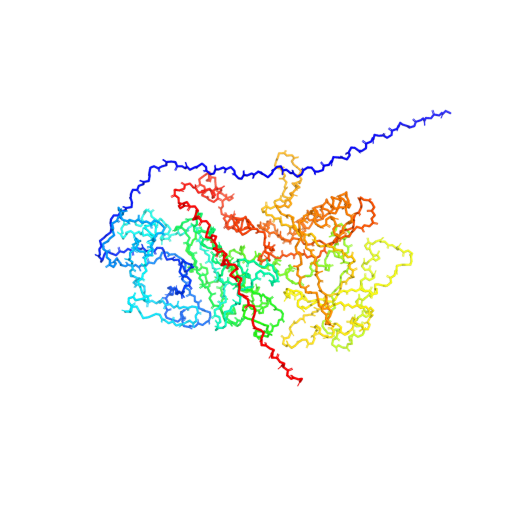537 ? 11.872 0.791 2.554 1.00 94.50 537 ALA A CA 1
ATOM 4256 C C . ALA A 1 537 ? 11.194 -0.383 1.829 1.00 94.50 537 ALA A C 1
ATOM 4258 O O . ALA A 1 537 ? 11.673 -1.517 1.891 1.00 94.50 537 ALA A O 1
ATOM 4259 N N . VAL A 1 538 ? 10.126 -0.114 1.072 1.00 95.75 538 VAL A N 1
ATOM 4260 C CA . VAL A 1 538 ? 9.450 -1.131 0.250 1.00 95.75 538 VAL A CA 1
ATOM 4261 C C . VAL A 1 538 ? 10.408 -1.716 -0.784 1.00 95.75 538 VAL A C 1
ATOM 4263 O O . VAL A 1 538 ? 10.530 -2.939 -0.879 1.00 95.75 538 VAL A O 1
ATOM 4266 N N . LEU A 1 539 ? 11.159 -0.879 -1.503 1.00 95.44 539 LEU A N 1
ATOM 4267 C CA . LEU A 1 539 ? 12.140 -1.339 -2.479 1.00 95.44 539 LEU A CA 1
ATOM 4268 C C . LEU A 1 539 ? 13.234 -2.184 -1.821 1.00 95.44 539 LEU A C 1
ATOM 4270 O O . LEU A 1 539 ? 13.524 -3.272 -2.307 1.00 95.44 539 LEU A O 1
ATOM 4274 N N . ARG A 1 540 ? 13.786 -1.759 -0.676 1.00 92.81 540 ARG A N 1
ATOM 4275 C CA . ARG A 1 540 ? 14.745 -2.577 0.091 1.00 92.81 540 ARG A CA 1
ATOM 4276 C C . ARG A 1 540 ? 14.162 -3.937 0.472 1.00 92.81 540 ARG A C 1
ATOM 4278 O O . ARG A 1 540 ? 14.855 -4.948 0.372 1.00 92.81 540 ARG A O 1
ATOM 4285 N N . SER A 1 541 ? 12.891 -3.983 0.874 1.00 93.12 541 SER A N 1
ATOM 4286 C CA . SER A 1 541 ? 12.238 -5.242 1.249 1.00 93.12 541 SER A CA 1
ATOM 4287 C C . SER A 1 541 ? 12.119 -6.235 0.092 1.00 93.12 541 SER A C 1
ATOM 4289 O O . SER A 1 541 ? 12.202 -7.440 0.313 1.00 93.12 541 SER A O 1
ATOM 4291 N N . CYS A 1 542 ? 12.042 -5.751 -1.151 1.00 94.31 542 CYS A N 1
ATOM 4292 C CA . CYS A 1 542 ? 11.981 -6.586 -2.352 1.00 94.31 542 CYS A CA 1
ATOM 4293 C C . CYS A 1 542 ? 13.208 -7.497 -2.540 1.00 94.31 542 CYS A C 1
ATOM 4295 O O . CYS A 1 542 ? 13.129 -8.496 -3.250 1.00 94.31 542 CYS A O 1
ATOM 4297 N N . PHE A 1 543 ? 14.325 -7.185 -1.880 1.00 90.94 543 PHE A N 1
ATOM 4298 C CA . PHE A 1 543 ? 15.590 -7.901 -2.027 1.00 90.94 543 PHE A CA 1
ATOM 4299 C C . PHE A 1 543 ? 15.959 -8.798 -0.827 1.00 90.94 543 PHE A C 1
ATOM 4301 O O . PHE A 1 543 ? 17.047 -9.377 -0.815 1.00 90.94 543 PHE A O 1
ATOM 4308 N N . ARG A 1 544 ? 15.083 -8.941 0.183 1.00 84.31 544 ARG A N 1
ATOM 4309 C CA . ARG A 1 544 ? 15.402 -9.653 1.440 1.00 84.31 544 ARG A CA 1
ATOM 4310 C C . ARG A 1 544 ? 15.640 -11.160 1.263 1.00 84.31 544 ARG A C 1
ATOM 4312 O O . ARG A 1 544 ? 16.558 -11.700 1.865 1.00 84.31 544 ARG A O 1
ATOM 4319 N N . GLU A 1 545 ? 14.880 -11.848 0.416 1.00 69.12 545 GLU A N 1
ATOM 4320 C CA . GLU A 1 545 ? 14.797 -13.324 0.430 1.00 69.12 545 GLU A CA 1
ATOM 4321 C C . GLU A 1 545 ? 16.047 -14.080 -0.041 1.00 69.12 545 GLU A C 1
ATOM 4323 O O . GLU A 1 545 ? 16.328 -15.165 0.463 1.00 69.12 545 GLU A O 1
ATOM 4328 N N . GLN A 1 546 ? 16.821 -13.540 -0.987 1.00 59.94 546 GLN A N 1
ATOM 4329 C CA . GLN A 1 546 ? 17.859 -14.332 -1.672 1.00 59.94 546 GLN A CA 1
ATOM 4330 C C . GLN A 1 546 ? 19.299 -14.067 -1.201 1.00 59.94 546 GLN A C 1
ATOM 4332 O O . GLN A 1 546 ? 20.195 -14.828 -1.558 1.00 59.94 546 GLN A O 1
ATOM 4337 N N . CYS A 1 547 ? 19.561 -13.061 -0.355 1.00 55.97 547 CYS A N 1
ATOM 4338 C CA . CYS A 1 547 ? 20.932 -12.763 0.112 1.00 55.97 547 CYS A CA 1
ATOM 4339 C C . CYS A 1 547 ? 21.267 -13.321 1.514 1.00 55.97 547 CYS A C 1
ATOM 4341 O O . CYS A 1 547 ? 22.289 -12.939 2.101 1.00 55.97 547 CYS A O 1
ATOM 4343 N N . HIS A 1 548 ? 20.433 -14.211 2.068 1.00 49.47 548 HIS A N 1
ATOM 4344 C CA . HIS A 1 548 ? 20.669 -14.840 3.377 1.00 49.47 548 HIS A CA 1
ATOM 4345 C C . HIS A 1 548 ? 21.441 -16.174 3.319 1.00 49.47 548 HIS A C 1
ATOM 4347 O O . HIS A 1 548 ? 21.870 -16.646 4.367 1.00 49.47 548 HIS A O 1
ATOM 4353 N N . GLY A 1 549 ? 21.683 -16.756 2.134 1.00 46.34 549 GLY A N 1
ATOM 4354 C CA . GLY A 1 549 ? 22.246 -18.114 2.009 1.00 46.34 549 GLY A CA 1
ATOM 4355 C C . GLY A 1 549 ? 23.646 -18.252 1.398 1.00 46.34 549 GLY A C 1
ATOM 4356 O O . GLY A 1 549 ? 24.236 -19.323 1.493 1.00 46.34 549 GLY A O 1
ATOM 4357 N N . ILE A 1 550 ? 24.207 -17.213 0.776 1.00 42.38 550 ILE A N 1
ATOM 4358 C CA . ILE A 1 550 ? 25.532 -17.280 0.138 1.00 42.38 550 ILE A CA 1
ATOM 4359 C C . ILE A 1 550 ? 26.316 -16.051 0.581 1.00 42.38 550 ILE A C 1
ATOM 4361 O O . ILE A 1 550 ? 25.812 -14.935 0.483 1.00 42.38 550 ILE A O 1
ATOM 4365 N N . GLY A 1 551 ? 27.529 -16.258 1.096 1.00 42.06 551 GLY A N 1
ATOM 4366 C CA . GLY A 1 551 ? 28.450 -15.230 1.591 1.00 42.06 551 GLY A CA 1
ATOM 4367 C C . GLY A 1 551 ? 28.957 -14.253 0.526 1.00 42.06 551 GLY A C 1
ATOM 4368 O O . GLY A 1 551 ? 30.152 -14.003 0.442 1.00 42.06 551 GLY A O 1
ATOM 4369 N N . SER A 1 552 ? 28.081 -13.690 -0.306 1.00 45.38 552 SER A N 1
ATOM 4370 C CA . SER A 1 552 ? 28.442 -12.600 -1.195 1.00 45.38 552 SER A CA 1
ATOM 4371 C C . SER A 1 552 ? 28.355 -11.290 -0.416 1.00 45.38 552 SER A C 1
ATOM 4373 O O . SER A 1 552 ? 27.317 -10.624 -0.393 1.00 45.38 552 SER A O 1
ATOM 4375 N N . GLU A 1 553 ? 29.479 -10.867 0.157 1.00 50.22 553 GLU A N 1
ATOM 4376 C CA . GLU A 1 553 ? 29.721 -9.459 0.519 1.00 50.22 553 GLU A CA 1
ATOM 4377 C C . GLU A 1 553 ? 29.492 -8.512 -0.687 1.00 50.22 553 GLU A C 1
ATOM 4379 O O . GLU A 1 553 ? 29.296 -7.313 -0.523 1.00 50.22 553 GLU A O 1
ATOM 4384 N N . ASN A 1 554 ? 29.388 -9.080 -1.897 1.00 51.00 554 ASN A N 1
ATOM 4385 C CA . ASN A 1 554 ? 29.072 -8.420 -3.161 1.00 51.00 554 ASN A CA 1
ATOM 4386 C C . ASN A 1 554 ? 27.579 -8.470 -3.590 1.00 51.00 554 ASN A C 1
ATOM 4388 O O . ASN A 1 554 ? 27.285 -8.076 -4.720 1.00 51.00 554 ASN A O 1
ATOM 4392 N N . CYS A 1 555 ? 26.622 -8.940 -2.764 1.00 55.59 555 CYS A N 1
ATOM 4393 C CA . CYS A 1 555 ? 25.183 -8.866 -3.118 1.00 55.59 555 CYS A CA 1
ATOM 4394 C C . CYS A 1 555 ? 24.796 -7.378 -3.224 1.00 55.59 555 CYS A C 1
ATOM 4396 O O . CYS A 1 555 ? 24.721 -6.705 -2.193 1.00 55.59 555 CYS A O 1
ATOM 4398 N N . ARG A 1 556 ? 24.505 -6.857 -4.431 1.00 56.16 556 ARG A N 1
ATOM 4399 C CA . ARG A 1 556 ? 24.019 -5.466 -4.627 1.00 56.16 556 ARG A CA 1
ATOM 4400 C C . ARG A 1 556 ? 22.823 -5.135 -3.718 1.00 56.16 556 ARG A C 1
ATOM 4402 O O . ARG A 1 556 ? 22.679 -4.017 -3.244 1.00 56.16 556 ARG A O 1
ATOM 4409 N N . CYS A 1 557 ? 22.041 -6.153 -3.385 1.00 55.84 557 CYS A N 1
ATOM 4410 C CA . CYS A 1 557 ? 20.895 -6.146 -2.486 1.00 55.84 557 CYS A CA 1
ATOM 4411 C C . CYS A 1 557 ? 21.190 -5.765 -1.018 1.00 55.84 557 CYS A C 1
ATOM 4413 O O . CYS A 1 557 ? 20.285 -5.306 -0.329 1.00 55.84 557 CYS A O 1
ATOM 4415 N N . ARG A 1 558 ? 22.418 -5.969 -0.502 1.00 52.31 558 ARG A N 1
ATOM 4416 C CA . ARG A 1 558 ? 22.785 -5.610 0.892 1.00 52.31 558 ARG A CA 1
ATOM 4417 C C . ARG A 1 558 ? 23.158 -4.139 1.052 1.00 52.31 558 ARG A C 1
ATOM 4419 O O . ARG A 1 558 ? 23.262 -3.635 2.166 1.00 52.31 558 ARG A O 1
ATOM 4426 N N . SER A 1 559 ? 23.382 -3.447 -0.056 1.00 53.38 559 SER A N 1
ATOM 4427 C CA . SER A 1 559 ? 23.661 -2.020 -0.084 1.00 53.38 559 SER A CA 1
ATOM 4428 C C . SER A 1 559 ? 23.115 -1.460 -1.391 1.00 53.38 559 SER A C 1
ATOM 4430 O O . SER A 1 559 ? 23.907 -1.212 -2.304 1.00 53.38 559 SER A O 1
ATOM 4432 N N . PRO A 1 560 ? 21.792 -1.223 -1.494 1.00 49.31 560 PRO A N 1
ATOM 4433 C CA . PRO A 1 560 ? 21.227 -0.368 -2.531 1.00 49.31 560 PRO A CA 1
ATOM 4434 C C . PRO A 1 560 ? 21.627 1.085 -2.231 1.00 49.31 560 PRO A C 1
ATOM 4436 O O . PRO A 1 560 ? 20.803 1.969 -2.044 1.00 49.31 560 PRO A O 1
ATOM 4439 N N . HIS A 1 561 ? 22.925 1.329 -2.083 1.00 47.31 561 HIS A N 1
ATOM 4440 C CA . HIS A 1 561 ? 23.474 2.655 -2.211 1.00 47.31 561 HIS A CA 1
ATOM 4441 C C . HIS A 1 561 ? 23.691 2.879 -3.706 1.00 47.31 561 HIS A C 1
ATOM 4443 O O . HIS A 1 561 ? 24.200 1.975 -4.380 1.00 47.31 561 HIS A O 1
ATOM 4449 N N . PRO A 1 562 ? 23.333 4.056 -4.233 1.00 44.62 562 PRO A N 1
ATOM 4450 C CA . PRO A 1 562 ? 23.676 4.429 -5.593 1.00 44.62 562 PRO A CA 1
ATOM 4451 C C . PRO A 1 562 ? 25.205 4.466 -5.696 1.00 44.62 562 PRO A C 1
ATOM 4453 O O . PRO A 1 562 ? 25.845 5.438 -5.319 1.00 44.62 562 PRO A O 1
ATOM 4456 N N . LYS A 1 563 ? 25.813 3.372 -6.162 1.00 42.59 563 LYS A N 1
ATOM 4457 C CA . LYS A 1 563 ? 27.242 3.316 -6.515 1.00 42.59 563 LYS A CA 1
ATOM 4458 C C . LYS A 1 563 ? 27.482 3.725 -7.972 1.00 42.59 563 LYS A C 1
ATOM 4460 O O . LYS A 1 563 ? 28.528 3.427 -8.530 1.00 42.59 563 LYS A O 1
ATOM 4465 N N . GLY A 1 564 ? 26.496 4.352 -8.612 1.00 47.06 564 GLY A N 1
ATOM 4466 C CA . GLY A 1 564 ? 26.605 4.830 -9.983 1.00 47.06 564 GLY A CA 1
ATOM 4467 C C . GLY A 1 564 ? 26.324 6.331 -10.070 1.00 47.06 564 GLY A C 1
ATOM 4468 O O . GLY A 1 564 ? 25.539 6.838 -9.267 1.00 47.06 564 GLY A O 1
ATOM 4469 N N . PRO A 1 565 ? 26.918 7.036 -11.046 1.00 39.69 565 PRO A N 1
ATOM 4470 C CA . PRO A 1 565 ? 26.733 8.468 -11.288 1.00 39.69 565 PRO A CA 1
ATOM 4471 C C . PRO A 1 565 ? 25.359 8.756 -11.922 1.00 39.69 565 PRO A C 1
ATOM 4473 O O . PRO A 1 565 ? 25.263 9.381 -12.978 1.00 39.69 565 PRO A O 1
ATOM 4476 N N . PHE A 1 566 ? 24.279 8.246 -11.330 1.00 50.50 566 PHE A N 1
ATOM 4477 C CA . PHE A 1 566 ? 22.946 8.355 -11.904 1.00 50.50 566 PHE A CA 1
ATOM 4478 C C . PHE A 1 566 ? 22.209 9.568 -11.350 1.00 50.50 566 PHE A C 1
ATOM 4480 O O . PHE A 1 566 ? 21.985 9.668 -10.148 1.00 50.50 566 PHE A O 1
ATOM 4487 N N . LEU A 1 567 ? 21.876 10.454 -12.296 1.00 48.62 567 LEU A N 1
ATOM 4488 C CA . LEU A 1 567 ? 20.926 11.568 -12.277 1.00 48.62 567 LEU A CA 1
ATOM 4489 C C . LEU A 1 567 ? 20.924 12.368 -10.971 1.00 48.62 567 LEU A C 1
ATOM 4491 O O . LEU A 1 567 ? 20.381 11.946 -9.948 1.00 48.62 567 LEU A O 1
ATOM 4495 N N . LYS A 1 568 ? 21.453 13.598 -11.026 1.00 45.69 568 LYS A N 1
ATOM 4496 C CA . LYS A 1 568 ? 21.187 14.565 -9.955 1.00 45.69 568 LYS A CA 1
ATOM 4497 C C . LYS A 1 568 ? 19.667 14.624 -9.775 1.00 45.69 568 LYS A C 1
ATOM 4499 O O . LYS A 1 568 ? 18.973 14.783 -10.784 1.00 45.69 568 LYS A O 1
ATOM 4504 N N . PRO A 1 569 ? 19.133 14.489 -8.546 1.00 44.97 569 PRO A N 1
ATOM 4505 C CA . PRO A 1 569 ? 17.700 14.607 -8.329 1.00 44.97 569 PRO A CA 1
ATOM 4506 C C . PRO A 1 569 ? 17.229 15.891 -9.009 1.00 44.97 569 PRO A C 1
ATOM 4508 O O . PRO A 1 569 ? 17.798 16.963 -8.771 1.00 44.97 569 PRO A O 1
ATOM 4511 N N . ARG A 1 570 ? 16.269 15.764 -9.939 1.00 44.94 570 ARG A N 1
ATOM 4512 C CA . ARG A 1 570 ? 15.765 16.913 -10.699 1.00 44.94 570 ARG A CA 1
ATOM 4513 C C . ARG A 1 570 ? 15.405 18.008 -9.692 1.00 44.94 570 ARG A C 1
ATOM 4515 O O . ARG A 1 570 ? 14.736 17.689 -8.704 1.00 44.94 570 ARG A O 1
ATOM 4522 N N . PRO A 1 571 ? 15.810 19.275 -9.904 1.00 41.28 571 PRO A N 1
ATOM 4523 C CA . PRO A 1 571 ? 15.349 20.359 -9.053 1.00 41.28 571 PRO A CA 1
ATOM 4524 C C . PRO A 1 571 ? 13.824 20.288 -8.991 1.00 41.28 571 PRO A C 1
ATOM 4526 O O . PRO A 1 571 ? 13.153 20.228 -10.027 1.00 41.28 571 PRO A O 1
ATOM 4529 N N . ARG A 1 572 ? 13.308 20.182 -7.762 1.00 43.16 572 ARG A N 1
ATOM 4530 C CA . ARG A 1 572 ? 11.887 20.004 -7.462 1.00 43.16 572 ARG A CA 1
ATOM 4531 C C . ARG A 1 572 ? 11.123 21.046 -8.278 1.00 43.16 572 ARG A C 1
ATOM 4533 O O . ARG A 1 572 ? 11.385 22.238 -8.136 1.00 43.16 572 ARG A O 1
ATOM 4540 N N . TRP A 1 573 ? 10.226 20.606 -9.162 1.00 36.06 573 TRP A N 1
ATOM 4541 C CA . TRP A 1 573 ? 9.315 21.513 -9.857 1.00 36.06 573 TRP A CA 1
ATOM 4542 C C . TRP A 1 573 ? 8.400 22.107 -8.782 1.00 36.06 573 TRP A C 1
ATOM 4544 O O . TRP A 1 573 ? 7.376 21.529 -8.420 1.00 36.06 573 TRP A O 1
ATOM 4554 N N . GLU A 1 574 ? 8.806 23.231 -8.197 1.00 34.00 574 GLU A N 1
ATOM 4555 C CA . GLU A 1 574 ? 7.887 24.093 -7.478 1.00 34.00 574 GLU A CA 1
ATOM 4556 C C . GLU A 1 574 ? 6.871 24.533 -8.521 1.00 34.00 574 GLU A C 1
ATOM 4558 O O . GLU A 1 574 ? 7.178 25.324 -9.418 1.00 34.00 574 GLU A O 1
ATOM 4563 N N . ALA A 1 575 ? 5.669 23.958 -8.458 1.00 34.91 575 ALA A N 1
ATOM 4564 C CA . ALA A 1 575 ? 4.536 24.491 -9.182 1.00 34.91 575 ALA A CA 1
ATOM 4565 C C . ALA A 1 575 ? 4.446 25.958 -8.767 1.00 34.91 575 ALA A C 1
ATOM 4567 O O . ALA A 1 575 ? 4.026 26.251 -7.648 1.00 34.91 575 ALA A O 1
ATOM 4568 N N . LYS A 1 576 ? 4.928 26.869 -9.626 1.00 34.34 576 LYS A N 1
ATOM 4569 C CA . LYS A 1 576 ? 4.844 28.309 -9.398 1.00 34.34 576 LYS A CA 1
ATOM 4570 C C . LYS A 1 576 ? 3.386 28.582 -9.092 1.00 34.34 576 LYS A C 1
ATOM 4572 O O . LYS A 1 576 ? 2.547 28.509 -9.993 1.00 34.34 576 LYS A O 1
ATOM 4577 N N . GLY A 1 577 ? 3.088 28.822 -7.815 1.00 33.50 577 GLY A N 1
ATOM 4578 C CA . GLY A 1 577 ? 1.754 29.171 -7.375 1.00 33.50 577 GLY A CA 1
ATOM 4579 C C . GLY A 1 577 ? 1.323 30.320 -8.260 1.00 33.50 577 GLY A C 1
ATOM 4580 O O . GLY A 1 577 ? 1.977 31.365 -8.266 1.00 33.50 577 GLY A O 1
ATOM 4581 N N . LYS A 1 578 ? 0.297 30.096 -9.089 1.00 38.25 578 LYS A N 1
ATOM 4582 C CA . LYS A 1 578 ? -0.301 31.161 -9.886 1.00 38.25 578 LYS A CA 1
ATOM 4583 C C . LYS A 1 578 ? -0.635 32.260 -8.891 1.00 38.25 578 LYS A C 1
ATOM 4585 O O . LYS A 1 578 ? -1.503 32.076 -8.037 1.00 38.25 578 LYS A O 1
ATOM 4590 N N . GLY A 1 579 ? 0.135 33.348 -8.944 1.00 33.06 579 GLY A N 1
ATOM 4591 C CA . GLY A 1 579 ? -0.045 34.488 -8.067 1.00 33.06 579 GLY A CA 1
ATOM 4592 C C . GLY A 1 579 ? -1.517 34.857 -8.093 1.00 33.06 579 GLY A C 1
ATOM 4593 O O . GLY A 1 579 ? -2.106 34.973 -9.170 1.00 33.06 579 GLY A O 1
ATOM 4594 N N . LYS A 1 580 ? -2.122 34.964 -6.907 1.00 38.62 580 LYS A N 1
ATOM 4595 C CA . LYS A 1 580 ? -3.494 35.434 -6.737 1.00 38.62 580 LYS A CA 1
ATOM 4596 C C . LYS A 1 580 ? -3.588 36.831 -7.349 1.00 38.62 580 LYS A C 1
ATOM 4598 O O . LYS A 1 580 ? -3.320 37.832 -6.687 1.00 38.62 580 LYS A O 1
ATOM 4603 N N . GLY A 1 581 ? -3.952 36.897 -8.625 1.00 34.44 581 GLY A N 1
ATOM 4604 C CA . GLY A 1 581 ? -4.407 38.119 -9.256 1.00 34.44 581 GLY A CA 1
ATOM 4605 C C . GLY A 1 581 ? -5.642 38.576 -8.495 1.00 34.44 581 GLY A C 1
ATOM 4606 O O . GLY A 1 581 ? -6.649 37.870 -8.461 1.00 34.44 581 GLY A O 1
ATOM 4607 N N . LYS A 1 582 ? -5.548 39.733 -7.837 1.00 40.91 582 LYS A N 1
ATOM 4608 C CA . LYS A 1 582 ? -6.682 40.428 -7.224 1.00 40.91 582 LYS A CA 1
ATOM 4609 C C . LYS A 1 582 ? -7.671 40.828 -8.327 1.00 40.91 582 LYS A C 1
ATOM 4611 O O . LYS A 1 582 ? -7.625 41.944 -8.833 1.00 40.91 582 LYS A O 1
ATOM 4616 N N . GLY A 1 583 ? -8.554 39.910 -8.707 1.00 35.31 583 GLY A N 1
ATOM 4617 C CA . GLY A 1 583 ? -9.728 40.191 -9.525 1.00 35.31 583 GLY A CA 1
ATOM 4618 C C . GLY A 1 583 ? -10.833 40.759 -8.643 1.00 35.31 583 GLY A C 1
ATOM 4619 O O . GLY A 1 583 ? -11.386 40.051 -7.805 1.00 35.31 583 GLY A O 1
ATOM 4620 N N . LYS A 1 584 ? -11.126 42.052 -8.803 1.00 34.25 584 LYS A N 1
ATOM 4621 C CA . LYS A 1 584 ? -12.282 42.717 -8.191 1.00 34.25 584 LYS A CA 1
ATOM 4622 C C . LYS A 1 584 ? -13.568 42.010 -8.626 1.00 34.25 584 LYS A C 1
ATOM 4624 O O . LYS A 1 584 ? -13.770 41.763 -9.812 1.00 34.25 584 LYS A O 1
ATOM 4629 N N . GLY A 1 585 ? -14.420 41.711 -7.651 1.00 33.78 585 GLY A N 1
ATOM 4630 C CA . GLY A 1 585 ? -15.686 41.026 -7.859 1.00 33.78 585 GLY A CA 1
ATOM 4631 C C . GLY A 1 585 ? -16.666 41.801 -8.739 1.00 33.78 585 GLY A C 1
ATOM 4632 O O . GLY A 1 585 ? -16.801 43.021 -8.640 1.00 33.78 585 GLY A O 1
ATOM 4633 N N . LYS A 1 586 ? -17.405 41.048 -9.549 1.00 31.78 586 LYS A N 1
ATOM 4634 C CA . LYS A 1 586 ? -18.785 41.356 -9.918 1.00 31.78 586 LYS A CA 1
ATOM 4635 C C . LYS A 1 586 ? -19.596 40.094 -9.659 1.00 31.78 586 LYS A C 1
ATOM 4637 O O . LYS A 1 586 ? -19.278 39.036 -10.193 1.00 31.78 586 LYS A O 1
ATOM 4642 N N . GLY A 1 587 ? -20.566 40.215 -8.759 1.00 32.69 587 GLY A N 1
ATOM 4643 C CA . GLY A 1 587 ? -21.449 39.127 -8.374 1.00 32.69 587 GLY A CA 1
ATOM 4644 C C . GLY A 1 587 ? -22.395 38.751 -9.506 1.00 32.69 587 GLY A C 1
ATOM 4645 O O . GLY A 1 587 ? -22.914 39.620 -10.201 1.00 32.69 587 GLY A O 1
ATOM 4646 N N . TYR A 1 588 ? -22.641 37.454 -9.630 1.00 28.50 588 TYR A N 1
ATOM 4647 C CA . TYR A 1 588 ? -23.859 36.921 -10.216 1.00 28.50 588 TYR A CA 1
ATOM 4648 C C . TYR A 1 588 ? -24.385 35.860 -9.259 1.00 28.50 588 TYR A C 1
ATOM 4650 O O . TYR A 1 588 ? -23.715 34.867 -8.983 1.00 28.50 588 TYR A O 1
ATOM 4658 N N . GLY A 1 589 ? -25.560 36.134 -8.696 1.00 31.70 589 GLY A N 1
ATOM 4659 C CA . GLY A 1 589 ? -26.332 35.153 -7.955 1.00 31.70 589 GLY A CA 1
ATOM 4660 C C . GLY A 1 589 ? -26.982 34.177 -8.926 1.00 31.70 589 GLY A C 1
ATOM 4661 O O . GLY A 1 589 ? -27.578 34.591 -9.919 1.00 31.70 589 GLY A O 1
ATOM 4662 N N . GLN A 1 590 ? -26.891 32.889 -8.616 1.00 31.02 590 GLN A N 1
ATOM 4663 C CA . GLN A 1 590 ? -27.772 31.867 -9.163 1.00 31.02 590 GLN A CA 1
ATOM 4664 C C . GLN A 1 590 ? -28.361 31.083 -7.992 1.00 31.02 590 GLN A C 1
ATOM 4666 O O . GLN A 1 590 ? -27.654 30.402 -7.252 1.00 31.02 590 GLN A O 1
ATOM 4671 N N . GLN A 1 591 ? -29.668 31.260 -7.809 1.00 29.80 591 GLN A N 1
ATOM 4672 C CA . GLN A 1 591 ? -30.530 30.395 -7.014 1.00 29.80 591 GLN A CA 1
ATOM 4673 C C . GLN A 1 591 ? -30.718 29.071 -7.763 1.00 29.80 591 GLN A C 1
ATOM 4675 O O . GLN A 1 591 ? -31.004 29.083 -8.959 1.00 29.80 591 GLN A O 1
ATOM 4680 N N . TRP A 1 592 ? -30.617 27.955 -7.046 1.00 27.30 592 TRP A N 1
ATOM 4681 C CA . TRP A 1 592 ? -31.112 26.655 -7.499 1.00 27.30 592 TRP A CA 1
ATOM 4682 C C . TRP A 1 592 ? -32.466 26.382 -6.822 1.00 27.30 592 TRP A C 1
ATOM 4684 O O . TRP A 1 592 ? -32.592 26.655 -5.624 1.00 27.30 592 TRP A O 1
ATOM 4694 N N . PRO A 1 593 ? -33.494 25.915 -7.557 1.00 41.16 593 PRO A N 1
ATOM 4695 C CA . PRO A 1 593 ? -34.801 25.614 -6.987 1.00 41.16 593 PRO A CA 1
ATOM 4696 C C . PRO A 1 593 ? -34.804 24.261 -6.259 1.00 41.16 593 PRO A C 1
ATOM 4698 O O . PRO A 1 593 ? -33.950 23.410 -6.501 1.00 41.16 593 PRO A O 1
ATOM 4701 N N . ARG A 1 594 ? -35.768 24.146 -5.341 1.00 35.06 594 ARG A N 1
ATOM 4702 C CA . ARG A 1 594 ? -36.036 23.014 -4.443 1.00 35.06 594 ARG A CA 1
ATOM 4703 C C . ARG A 1 594 ? -36.472 21.748 -5.161 1.00 35.06 594 ARG A C 1
ATOM 4705 O O . ARG A 1 594 ? -37.171 21.889 -6.190 1.00 35.06 594 ARG A O 1
#

Solvent-accessible surface area (backbone atoms only — not comparable to full-atom values): 32884 Å² total; per-residue (Å²): 139,88,82,84,80,84,82,83,80,80,82,77,80,77,76,84,71,77,76,76,82,74,71,76,75,77,78,74,73,71,81,69,76,82,75,77,65,76,70,46,52,52,69,41,59,29,36,32,48,46,56,34,69,79,45,77,94,65,57,53,27,46,24,95,42,65,62,32,28,54,42,79,47,22,40,30,41,35,27,28,73,44,51,26,30,27,70,46,68,34,57,51,92,65,48,38,92,93,39,27,79,83,35,33,42,42,30,31,60,64,68,92,30,39,18,29,65,77,28,52,67,65,57,77,84,41,61,85,76,27,49,49,47,37,57,71,83,35,54,42,51,72,93,46,52,86,82,42,56,33,76,77,43,15,62,31,17,35,43,36,40,34,61,23,42,92,61,70,47,70,70,35,44,66,73,51,87,28,25,22,93,40,25,36,58,48,15,66,56,32,53,33,46,43,47,66,69,41,45,37,68,63,53,50,79,29,44,33,29,41,35,34,25,28,70,47,39,71,30,36,71,74,52,48,18,81,69,50,45,79,75,48,62,20,79,30,42,32,28,34,54,26,58,44,50,22,45,37,50,63,81,76,83,48,59,39,46,26,28,37,66,42,50,42,52,33,45,46,37,24,41,75,48,64,28,42,50,55,34,42,47,44,45,70,61,38,50,42,41,45,46,45,56,54,43,50,75,34,15,46,42,68,78,53,31,27,48,29,30,40,73,45,48,36,70,48,36,76,74,35,26,57,61,36,24,50,52,46,49,54,48,29,47,52,34,46,36,68,47,70,39,92,56,88,82,70,73,73,75,51,43,26,37,39,34,50,41,33,57,63,90,63,71,52,43,34,69,26,65,39,49,67,43,33,14,51,45,51,42,58,68,65,64,40,84,65,52,65,64,68,43,42,36,39,31,54,57,77,87,54,64,38,32,41,36,35,32,31,59,67,52,60,66,51,66,36,88,84,80,70,40,70,40,80,64,72,60,76,42,80,46,40,36,32,75,72,41,66,46,99,84,55,36,75,40,57,78,44,78,42,56,74,69,54,41,25,47,72,60,41,74,60,34,58,53,13,51,52,42,31,53,53,52,46,52,54,27,49,51,53,48,51,52,51,51,40,73,78,32,86,68,69,62,33,45,40,41,38,32,29,36,28,29,69,76,51,91,52,30,43,46,64,29,47,68,46,66,44,55,43,68,61,66,58,62,62,44,86,62,41,64,63,57,50,44,49,30,37,56,55,54,63,44,57,85,77,67,78,83,56,95,53,92,75,46,61,66,83,54,84,59,68,88,59,93,64,70,79,78,71,78,77,80,71,74,75,70,77,72,82,72,88,73,80,87,78,90,77,91,78,87,80,84,134

Mean predicted aligned error: 8.67 Å

Secondary structure (DSSP, 8-state):
---PPPPPPP------PPPP--PPPP--------PPPPPB-TT-EEEEEEEGGG-TTS-EEE-SSHHHHHSSSEEEEEEEEEEEEESS-B-GGG--GGGHHHHSEEEEE--S-EEETT-PBP-TT-HHHHEEEE-GGGEEETT-GGG-GGGTS-SEEEEEEEE-SSSPPP---TTSTT-GGG--TTSHHHHHHHIIIIIHHHHSTTEEEEEEEESSHHHHTT--HHHHGGG--SSEEEEEEE-EEESBPTTSS-TTEEEHHHHHHHHHHHHHTT-EEEES--HHHHHHHHHTTHHHHHTT-GGG-PPPEEEEEHHHHHH-HHHHHHHHHHHHHHHHHHHH---TT-----EEEEE-SS--TTTTEEEEEHHHHHHHHHHHHHS-TTB--SEEEEEEPP--SEEEEEEEES---SB-TTT-SBP----SEEEEEEEEEE-TTS-EEEEEEE-HHHHHHHHSTT-HHHHHHHHHHHHHHHHHHHHHHHHH-SSPPSEEEEEEEEEEEETTEEEEEEEEEEPTT---TT-TTHHHHHHHHHHHHTTTTTSSSS--TT-GGG-----S---PPPPP------------------PPP-

Nearest PDB structures (foldseek):
  5k2m-assembly1_A  TM=6.534E-01  e=1.634E-06  Thermococcus kodakarensis KOD1
  2ip4-assembly2_B  TM=4.931E-01  e=4.463E-06  Thermus thermophilus HB8
  2j9g-assembly1_A  TM=5.693E-01  e=1.906E-05  Escherichia coli
  2c00-assembly1_A  TM=4.098E-01  e=1.881E-04  Pseudomonas aeruginosa
  2r86-assembly1_A  TM=4.422E-01  e=2.103E-04  Pyrococcus furiosus

Radius of gyration: 27.49 Å; Cα contacts (8 Å, |Δi|>4): 1117; chains: 1; bounding box: 71×63×108 Å

Sequence (594 aa):
MSNAMPNGEASSTQVYVPPPEIAPAPLAYDSTPYQPFPRYSQGEKVYVFYRFQQNPEELWFPTANALSGICAPRIGYSDGWTTAELVEDFDPDKFNEYRIRDTGVLVRYTHPHWYNRRGYAIDPSDPNMSVESVHPLQICRVGEEHKHPSLHQPDISFAVVRWGGETMCDEVKEGHGGWGRTGSAVSDPYIKVIFEETVWPQLGPTYEVLSIFIRSSDDLLKLSGATIAPLLKGRHKVGMYFLWPVVFHDNSVSPGYVNSWNLLQMMASFEAAGITTRFPHHSHLYKLLLSKDWCCYLGWDKSMGTPPTTKVPRSLIANSPERAAHQAIAAIQRISLFRNGVVPNLEVPQKGIAKLGYSWEATDVRCFEGPLELAVALKDLAEQPASFVEGVLVQEWVNFDIEIRLFWVDSDVGVDPITKTLRKPNPSKILYTAFNTIDHEKRMRDFERFSRVDAVARCFGGDEAAMTDAERKAIEMGRNLLMFINAECCEPPPVLRMDFMIKRTGPGQAVVHTGELTELGGCFLGWPEGPEVIWGAVLRSCFREQCHGIGSENCRCRSPHPKGPFLKPRPRWEAKGKGKGKGKGKGYGQQWPR